Protein AF-0000000080990783 (afdb_homodimer)

Secondary structure (DSSP, 8-state):
-------------------------------EEEEEEEEEE--TTHHHHHHHHHHTTT-EEEEEEEE--TTS-EEEEEEEEEE-TTTS-HHHHHHHHHHHHHHTT-SEEEEE-TTTSPPEEEEEEE-S--HHHHHHHHHHHTT-S-EEEEEEEESS---TTSHHHHHHHHTT--EEE----SS---HHHHHHHTTT-SEEEESS---PPPHHHHHHH-SEEEEEESS-TTSS-SS-HHHHHHHHT-SEEEEEEEE--SSTT-SPEEEEEEEE--TT--HHHHHHHHHHHHHHHHHHHHHHHHTT-EEEETTTEEEE-/--TT---------------------------EEEEEEEEEE--TTHHHHHHHHHHHTT-EEEEEEEE--TTS-EEEEEEEEEE-TTTS-HHHHHHHHHHHHHHTT-SEEEEE-TTTSPPEEEEEEE-S--HHHHHHHHHHHTT-S-EEEEEEEESS---TTSHHHHHHHHTT--EEE----SS---HHHHHHHTTT-SEEEESS---PPPHHHHHHH-S-EEEEESS-TTSS-SS-HHHHHHHHT-SEEEEEEEE--SSTT-SPEEEEEEEE--TT--HHHHHHHHHHHHHHHHHHHHHHHHTT-EEEETTTEEEE-

Organism: Clitoria ternatea (NCBI:txid43366)

Nearest PDB structures (foldseek):
  3nrb-assembly1_A  TM=9.285E-01  e=1.106E-30  Pseudomonas putida KT2440
  3nrb-assembly1_D  TM=9.271E-01  e=1.494E-29  Pseudomonas putida KT2440
  3obi-assembly1_A  TM=8.931E-01  e=3.486E-29  Rhodopseudomonas palustris CGA009
  3kcq-assembly2_B  TM=9.010E-01  e=4.577E-17  Anaplasma phagocytophilum str. HZ
  3kcq-assembly2_D-3  TM=9.038E-01  e=5.831E-17  Anaplasma phagocytophilum str. HZ

Solvent-accessible surface area (backbone atoms only — not comparable to full-atom values): 35258 Å² total; per-residue (Å²): 129,93,73,85,74,92,72,74,87,76,76,78,80,76,78,76,76,73,76,70,72,72,69,74,70,70,72,77,73,75,68,41,59,36,39,38,33,40,32,23,56,53,62,90,58,55,69,58,52,55,52,45,59,40,43,77,46,63,27,45,76,78,44,75,46,77,48,65,61,86,92,67,61,36,31,38,37,37,36,34,29,34,28,41,58,84,72,43,37,70,70,56,47,52,51,54,52,48,52,52,29,60,74,49,61,36,78,41,70,50,74,49,35,72,92,77,46,81,58,47,31,26,32,40,32,26,30,78,62,45,67,39,45,51,49,50,53,52,38,39,74,72,59,70,39,78,57,39,68,64,32,39,38,23,54,42,87,73,58,78,85,34,73,68,46,46,52,28,56,74,68,70,31,49,75,45,70,50,77,55,49,99,86,41,71,54,59,69,60,50,54,64,69,49,58,90,41,59,35,38,36,33,31,45,38,88,67,86,71,51,58,66,56,50,66,69,67,67,52,58,36,42,31,43,40,68,16,42,65,83,29,49,67,76,93,51,18,51,60,50,44,62,65,52,25,51,44,59,47,27,10,23,17,22,38,68,47,73,53,81,87,58,31,22,34,71,33,61,46,73,46,80,53,56,67,84,54,48,71,68,54,44,45,52,54,36,53,55,41,33,36,53,28,37,51,51,40,53,42,38,46,74,67,61,22,60,38,84,33,92,82,30,19,38,38,69,107,136,73,91,71,68,92,72,76,82,81,77,75,82,73,80,74,74,72,74,68,73,71,68,74,70,70,72,78,72,75,68,41,61,35,38,39,32,41,32,24,55,52,62,90,59,54,68,56,52,54,52,45,59,41,42,77,46,64,28,45,76,77,43,74,48,76,48,65,60,84,93,67,61,36,32,39,36,37,37,34,29,35,28,40,56,85,72,42,37,68,71,56,48,52,50,52,53,47,51,51,29,61,74,48,58,36,79,41,70,49,74,46,35,73,92,76,46,81,59,48,31,25,34,38,32,26,28,79,62,46,66,40,46,51,47,50,54,52,36,39,74,73,59,69,40,78,58,38,69,65,31,38,39,23,55,42,87,74,59,78,84,34,72,67,46,44,52,28,58,75,69,70,31,51,75,44,69,49,78,57,50,97,88,42,71,55,59,70,60,48,54,63,70,50,58,90,42,58,35,40,36,31,31,46,38,90,69,85,71,51,59,66,55,52,65,69,66,66,55,58,35,42,32,42,40,67,17,42,65,84,29,50,68,75,93,50,18,51,59,49,43,61,65,52,24,53,43,60,46,27,10,25,16,22,38,69,47,73,53,81,87,58,31,23,35,70,33,63,45,74,46,82,52,57,65,84,56,50,71,67,54,44,45,51,54,37,52,55,41,32,35,54,28,38,51,51,39,53,44,38,47,76,66,61,24,58,39,86,33,93,82,29,19,39,38,67,109

InterPro domains:
  IPR002376 Formyl transferase, N-terminal [PF00551] (121-298)
  IPR002912 ACT domain [PS51671] (35-118)
  IPR004810 Formyltetrahydrofolate deformylase [NF004684] (37-317)
  IPR004810 Formyltetrahydrofolate deformylase [PR01575] (36-62)
  IPR004810 Formyltetrahydrofolate deformylase [PR01575] (121-143)
  IPR004810 Formyltetrahydrofolate deformylase [PR01575] (143-170)
  IPR004810 Formyltetrahydrofolate deformylase [PR01575] (268-290)
  IPR004810 Formyltetrahydrofolate deformylase [PR01575] (290-315)
  IPR004810 Formyltetrahydrofolate deformylase [PTHR42706] (25-317)
  IPR036477 Formyl transferase, N-terminal domain superfamily [SSF53328] (121-312)
  IPR041729 Formyltetrahydrofolate deformylase, C-terminal hydrolase domain [cd08648] (120-317)
  IPR044074 Formyltetrahydrofolate deformylase, ACT domain [cd04875] (35-106)
  IPR045865 ACT-like domain [SSF55021] (38-107)

Foldseek 3Di:
DPDDDDDDDPDDPDPPPPPPVPPPPPPDQDWFKKKKKFKFFADPCLVVLVVCLQVVLVKAWPDKDWDDDPPPRMIIMMTMIIHHCVSQPPVNSVVSQVVSCVVRVIPDMDMDGLVPDQFFEEEEEAEDDCLLVVLVLVCVVVVLGRYHYQAYEYLDDDDCPDPNNVSCVVVVHYYHHDNADPVGRPLVVVLVSGPPGQEYEYRHRQDADAQVSCVSSVHWYKYKDLWDPPPQFHDCSLVVCQVVQDQKTKMWIATDDNDGPQAATQFMDIDGDDPPDDSVVSVVVSSVRRNVGSSVSSSQVSSVQWADDPGRYIHGD/DDDPDPDDDPDDPDPPPPPPVPPPPPPDQDKFKKKKKFKFFADPCLVVLVVCLQVVLPKAWPDKDKDDDPPPRMIIMMTMIIHHCVSQPPVNSVVSQVVSCVVRVTPDMDMDGLVPDQFFEEEEEAEDDCLLVVLVLVCVVVVLARYHYQAYEYLDDDDCPDPNNVSCVVVVHYYHHDNADPVGRPLVVVLVSGPPGQEYEYRHRQDADAPVSCVSSVHWYKYKDLWDPPPQFHDCSLVVCQVVQDQKTKMWIATDDNDGPQAATQFMDIDGDDPVDDSVVSVVVSSVRRNVGSSVSSSQVSSVQWADDPGRYIGGD

Structure (mmCIF, N/CA/C/O backbone):
data_AF-0000000080990783-model_v1
#
loop_
_entity.id
_entity.type
_entity.pdbx_description
1 polymer 'ACT domain-containing protein'
#
loop_
_atom_site.group_PDB
_atom_site.id
_atom_site.type_symbol
_atom_site.label_atom_id
_atom_site.label_alt_id
_atom_site.label_comp_id
_atom_site.label_asym_id
_atom_site.label_entity_id
_atom_site.label_seq_id
_atom_site.pdbx_PDB_ins_code
_atom_site.Cartn_x
_atom_site.Cartn_y
_atom_site.Cartn_z
_atom_site.occupancy
_atom_site.B_iso_or_equiv
_atom_site.auth_seq_id
_atom_site.auth_comp_id
_atom_site.auth_asym_id
_atom_site.auth_atom_id
_atom_site.pdbx_PDB_model_num
ATOM 1 N N . MET A 1 1 ? 58.656 3.414 83.625 1 16.38 1 MET A N 1
ATOM 2 C CA . MET A 1 1 ? 57.75 4.211 84.438 1 16.38 1 MET A CA 1
ATOM 3 C C . MET A 1 1 ? 56.688 4.898 83.562 1 16.38 1 MET A C 1
ATOM 5 O O . MET A 1 1 ? 55.781 5.539 84.062 1 16.38 1 MET A O 1
ATOM 9 N N . ALA A 1 2 ? 56.969 5.227 82.312 1 17.09 2 ALA A N 1
ATOM 10 C CA . ALA A 1 2 ? 56.688 6.566 81.812 1 17.09 2 ALA A CA 1
ATOM 11 C C . ALA A 1 2 ? 55.219 6.68 81.375 1 17.09 2 ALA A C 1
ATOM 13 O O . ALA A 1 2 ? 54.875 6.41 80.25 1 17.09 2 ALA A O 1
ATOM 14 N N . MET A 1 3 ? 54.219 6.469 82.25 1 16.67 3 MET A N 1
ATOM 15 C CA . MET A 1 3 ? 52.844 6.082 82.062 1 16.67 3 MET A CA 1
ATOM 16 C C . MET A 1 3 ? 52.031 7.254 81.5 1 16.67 3 MET A C 1
ATOM 18 O O . MET A 1 3 ? 51.062 7.055 80.75 1 16.67 3 MET A O 1
ATOM 22 N N . ALA A 1 4 ? 52.188 8.578 82.125 1 18.25 4 ALA A N 1
ATOM 23 C CA . ALA A 1 4 ? 51 9.055 82.812 1 18.25 4 ALA A CA 1
ATOM 24 C C . ALA A 1 4 ? 49.969 9.586 81.812 1 18.25 4 ALA A C 1
ATOM 26 O O . ALA A 1 4 ? 48.812 9.156 81.812 1 18.25 4 ALA A O 1
ATOM 27 N N . ARG A 1 5 ? 49.75 11.023 81.75 1 17.14 5 ARG A N 1
ATOM 28 C CA . ARG A 1 5 ? 48.688 11.852 82.312 1 17.14 5 ARG A CA 1
ATOM 29 C C . ARG A 1 5 ? 47.75 12.32 81.188 1 17.14 5 ARG A C 1
ATOM 31 O O . ARG A 1 5 ? 46.625 12.766 81.5 1 17.14 5 ARG A O 1
ATOM 38 N N . ARG A 1 6 ? 48.188 12.719 80 1 20.94 6 ARG A N 1
ATOM 39 C CA . ARG A 1 6 ? 47.75 14.008 79.438 1 20.94 6 ARG A CA 1
ATOM 40 C C . ARG A 1 6 ? 46.312 13.922 78.938 1 20.94 6 ARG A C 1
ATOM 42 O O . ARG A 1 6 ? 46.094 13.508 77.812 1 20.94 6 ARG A O 1
ATOM 49 N N . VAL A 1 7 ? 45.281 13.492 79.688 1 19.86 7 VAL A N 1
ATOM 50 C CA . VAL A 1 7 ? 43.969 13.094 79.25 1 19.86 7 VAL A CA 1
ATOM 51 C C . VAL A 1 7 ? 43.188 14.312 78.75 1 19.86 7 VAL A C 1
ATOM 53 O O . VAL A 1 7 ? 42.5 14.227 77.688 1 19.86 7 VAL A O 1
ATOM 56 N N . SER A 1 8 ? 43.156 15.531 79.5 1 20.39 8 SER A N 1
ATOM 57 C CA . SER A 1 8 ? 41.812 15.961 79.875 1 20.39 8 SER A CA 1
ATOM 58 C C . SER A 1 8 ? 41.156 16.703 78.688 1 20.39 8 SER A C 1
ATOM 60 O O . SER A 1 8 ? 39.969 16.484 78.438 1 20.39 8 SER A O 1
ATOM 62 N N . GLN A 1 9 ? 41.656 18 78.312 1 22.16 9 GLN A N 1
ATOM 63 C CA . GLN A 1 9 ? 40.719 19.125 78.312 1 22.16 9 GLN A CA 1
ATOM 64 C C . GLN A 1 9 ? 39.844 19.109 77.125 1 22.16 9 GLN A C 1
ATOM 66 O O . GLN A 1 9 ? 40.344 19.141 76 1 22.16 9 GLN A O 1
ATOM 71 N N . VAL A 1 10 ? 38.656 18.438 77.125 1 24.81 10 VAL A N 1
ATOM 72 C CA . VAL A 1 10 ? 37.5 18.281 76.25 1 24.81 10 VAL A CA 1
ATOM 73 C C . VAL A 1 10 ? 36.906 19.656 75.938 1 24.81 10 VAL A C 1
ATOM 75 O O . VAL A 1 10 ? 36.312 20.297 76.812 1 24.81 10 VAL A O 1
ATOM 78 N N . MET A 1 11 ? 37.812 20.594 75.375 1 23.42 11 MET A N 1
ATOM 79 C CA . MET A 1 11 ? 37.312 21.953 75.125 1 23.42 11 MET A CA 1
ATOM 80 C C . MET A 1 11 ? 35.938 21.922 74.438 1 23.42 11 MET A C 1
ATOM 82 O O . MET A 1 11 ? 35.625 20.984 73.75 1 23.42 11 MET A O 1
ATOM 86 N N . GLY A 1 12 ? 34.969 22.812 74.938 1 23.19 12 GLY A N 1
ATOM 87 C CA . GLY A 1 12 ? 33.625 23.312 74.875 1 23.19 12 GLY A CA 1
ATOM 88 C C . GLY A 1 12 ? 33.281 23.875 73.5 1 23.19 12 GLY A C 1
ATOM 89 O O . GLY A 1 12 ? 33.344 25.078 73.25 1 23.19 12 GLY A O 1
ATOM 90 N N . LEU A 1 13 ? 33.812 23.375 72.375 1 24.69 13 LEU A N 1
ATOM 91 C CA . LEU A 1 13 ? 33.5 24.172 71.188 1 24.69 13 LEU A CA 1
ATOM 92 C C . LEU A 1 13 ? 32 24.359 71.062 1 24.69 13 LEU A C 1
ATOM 94 O O . LEU A 1 13 ? 31.25 23.391 71 1 24.69 13 LEU A O 1
ATOM 98 N N . ALA A 1 14 ? 31.531 25.578 71.438 1 23.2 14 ALA A N 1
ATOM 99 C CA . ALA A 1 14 ? 30.219 26.234 71.312 1 23.2 14 ALA A CA 1
ATOM 100 C C . ALA A 1 14 ? 29.641 26.094 69.875 1 23.2 14 ALA A C 1
ATOM 102 O O . ALA A 1 14 ? 30.375 26.219 68.938 1 23.2 14 ALA A O 1
ATOM 103 N N . ASN A 1 15 ? 28.469 25.469 69.812 1 23.66 15 ASN A N 1
ATOM 104 C CA . ASN A 1 15 ? 27.5 25.125 68.812 1 23.66 15 ASN A CA 1
ATOM 105 C C . ASN A 1 15 ? 27.031 26.359 68 1 23.66 15 ASN A C 1
ATOM 107 O O . ASN A 1 15 ? 26.156 27.094 68.5 1 23.66 15 ASN A O 1
ATOM 111 N N . ARG A 1 16 ? 27.922 27.375 67.75 1 29.14 16 ARG A N 1
ATOM 112 C CA . ARG A 1 16 ? 27.266 28.453 67 1 29.14 16 ARG A CA 1
ATOM 113 C C . ARG A 1 16 ? 26.422 27.906 65.875 1 29.14 16 ARG A C 1
ATOM 115 O O . ARG A 1 16 ? 26.922 27.203 65 1 29.14 16 ARG A O 1
ATOM 122 N N . ASN A 1 17 ? 25.172 27.797 66.125 1 25.08 17 ASN A N 1
ATOM 123 C CA . ASN A 1 17 ? 24.062 27.516 65.188 1 25.08 17 ASN A CA 1
ATOM 124 C C . ASN A 1 17 ? 24.062 28.484 64 1 25.08 17 ASN A C 1
ATOM 126 O O . ASN A 1 17 ? 23.766 29.672 64.188 1 25.08 17 ASN A O 1
ATOM 130 N N . ARG A 1 18 ? 25.188 28.656 63.281 1 30.59 18 ARG A N 1
ATOM 131 C CA . ARG A 1 18 ? 25.031 29.453 62.094 1 30.59 18 ARG A CA 1
ATOM 132 C C . ARG A 1 18 ? 23.734 29.109 61.375 1 30.59 18 ARG A C 1
ATOM 134 O O . ARG A 1 18 ? 23.484 27.969 61 1 30.59 18 ARG A O 1
ATOM 141 N N . ASN A 1 19 ? 22.703 29.828 61.719 1 26.38 19 ASN A N 1
ATOM 142 C CA . ASN A 1 19 ? 21.469 29.875 60.938 1 26.38 19 ASN A CA 1
ATOM 143 C C . ASN A 1 19 ? 21.781 30.109 59.469 1 26.38 19 ASN A C 1
ATOM 145 O O . ASN A 1 19 ? 22.141 31.203 59.062 1 26.38 19 ASN A O 1
ATOM 149 N N . ILE A 1 20 ? 22.516 29.266 58.812 1 32.91 20 ILE A N 1
ATOM 150 C CA . ILE A 1 20 ? 22.578 29.375 57.344 1 32.91 20 ILE A CA 1
ATOM 151 C C . ILE A 1 20 ? 21.172 29.531 56.781 1 32.91 20 ILE A C 1
ATOM 153 O O . ILE A 1 20 ? 20.328 28.656 56.969 1 32.91 20 ILE A O 1
ATOM 157 N N . SER A 1 21 ? 20.641 30.656 56.781 1 29.42 21 SER A N 1
ATOM 158 C CA . SER A 1 21 ? 19.438 30.875 55.969 1 29.42 21 SER A CA 1
ATOM 159 C C . SER A 1 21 ? 19.5 30.125 54.656 1 29.42 21 SER A C 1
ATOM 161 O O . SER A 1 21 ? 20.453 30.297 53.875 1 29.42 21 SER A O 1
ATOM 163 N N . PHE A 1 22 ? 19.125 28.906 54.594 1 32.97 22 PHE A N 1
ATOM 164 C CA . PHE A 1 22 ? 18.828 28.234 53.344 1 32.97 22 PHE A CA 1
ATOM 165 C C . PHE A 1 22 ? 18.094 29.188 52.406 1 32.97 22 PHE A C 1
ATOM 167 O O . PHE A 1 22 ? 16.953 29.562 52.656 1 32.97 22 PHE A O 1
ATOM 174 N N . LYS A 1 23 ? 18.891 30.125 52 1 38.62 23 LYS A N 1
ATOM 175 C CA . LYS A 1 23 ? 18.266 30.797 50.875 1 38.62 23 LYS A CA 1
ATOM 176 C C . LYS A 1 23 ? 17.375 29.844 50.062 1 38.62 23 LYS A C 1
ATOM 178 O O . LYS A 1 23 ? 17.781 28.75 49.719 1 38.62 23 LYS A O 1
ATOM 183 N N . SER A 1 24 ? 16.109 30.016 50.219 1 37.47 24 SER A N 1
ATOM 184 C CA . SER A 1 24 ? 15.078 29.359 49.406 1 37.47 24 SER A CA 1
ATOM 185 C C . SER A 1 24 ? 15.492 29.266 47.938 1 37.47 24 SER A C 1
ATOM 187 O O . SER A 1 24 ? 15.711 30.297 47.281 1 37.47 24 SER A O 1
ATOM 189 N N . LEU A 1 25 ? 16.391 28.391 47.562 1 41.19 25 LEU A N 1
ATOM 190 C CA . LEU A 1 25 ? 16.516 28.078 46.125 1 41.19 25 LEU A CA 1
ATOM 191 C C . LEU A 1 25 ? 15.18 28.203 45.438 1 41.19 25 LEU A C 1
ATOM 193 O O . LEU A 1 25 ? 14.195 27.562 45.812 1 41.19 25 LEU A O 1
ATOM 197 N N . ASP A 1 26 ? 14.781 29.375 44.875 1 42.38 26 ASP A N 1
ATOM 198 C CA . ASP A 1 26 ? 13.625 29.469 44 1 42.38 26 ASP A CA 1
ATOM 199 C C . ASP A 1 26 ? 13.422 28.172 43.219 1 42.38 26 ASP A C 1
ATOM 201 O O . ASP A 1 26 ? 14.391 27.547 42.781 1 42.38 26 ASP A O 1
ATOM 205 N N . PRO A 1 27 ? 12.43 27.375 43.438 1 50.69 27 PRO A N 1
ATOM 206 C CA . PRO A 1 27 ? 12.188 26.172 42.625 1 50.69 27 PRO A CA 1
ATOM 207 C C . PRO A 1 27 ? 12.508 26.391 41.125 1 50.69 27 PRO A C 1
ATOM 209 O O . PRO A 1 27 ? 12.383 27.516 40.625 1 50.69 27 PRO A O 1
ATOM 212 N N . PRO A 1 28 ? 13.5 25.719 40.625 1 54.03 28 PRO A N 1
ATOM 213 C CA . PRO A 1 28 ? 13.805 25.844 39.188 1 54.03 28 PRO A CA 1
ATOM 214 C C . PRO A 1 28 ? 12.555 26.047 38.344 1 54.03 28 PRO A C 1
ATOM 216 O O . PRO A 1 28 ? 11.516 25.422 38.594 1 54.03 28 PRO A O 1
ATOM 219 N N . SER A 1 29 ? 12.289 27.188 37.812 1 61.28 29 SER A N 1
ATOM 220 C CA . SER A 1 29 ? 11.164 27.469 36.938 1 61.28 29 SER A CA 1
ATOM 221 C C . SER A 1 29 ? 10.945 26.344 35.938 1 61.28 29 SER A C 1
ATOM 223 O O . SER A 1 29 ? 11.891 25.875 35.312 1 61.28 29 SER A O 1
ATOM 225 N N . PRO A 1 30 ? 9.773 25.719 36 1 79.81 30 PRO A N 1
ATOM 226 C CA . PRO A 1 30 ? 9.531 24.578 35.094 1 79.81 30 PRO A CA 1
ATOM 227 C C . PRO A 1 30 ? 9.758 24.906 33.625 1 79.81 30 PRO A C 1
ATOM 229 O O . PRO A 1 30 ? 9.352 25.969 33.156 1 79.81 30 PRO A O 1
ATOM 232 N N . LEU A 1 31 ? 10.641 24.266 32.938 1 91.38 31 LEU A N 1
ATOM 233 C CA . LEU A 1 31 ? 10.953 24.406 31.5 1 91.38 31 LEU A CA 1
ATOM 234 C C . LEU A 1 31 ? 9.719 24.172 30.641 1 91.38 31 LEU A C 1
ATOM 236 O O . LEU A 1 31 ? 8.859 23.359 31 1 91.38 31 LEU A O 1
ATOM 240 N N . THR A 1 32 ? 9.578 25.062 29.641 1 96.44 32 THR A N 1
ATOM 241 C CA . THR A 1 32 ? 8.469 24.984 28.703 1 96.44 32 THR A CA 1
ATOM 242 C C . THR A 1 32 ? 8.938 24.469 27.344 1 96.44 32 THR A C 1
ATOM 244 O O . THR A 1 32 ? 10.078 24.703 26.938 1 96.44 32 THR A O 1
ATOM 247 N N . HIS A 1 33 ? 8.062 23.797 26.766 1 97.06 33 HIS A N 1
ATOM 248 C CA . HIS A 1 33 ? 8.383 23.188 25.484 1 97.06 33 HIS A CA 1
ATOM 249 C C . HIS A 1 33 ? 8.031 24.125 24.328 1 97.06 33 HIS A C 1
ATOM 251 O O . HIS A 1 33 ? 6.98 24.766 24.344 1 97.06 33 HIS A O 1
ATOM 257 N N . GLY A 1 34 ? 8.992 24.188 23.328 1 97.94 34 GLY A N 1
ATOM 258 C CA . GLY A 1 34 ? 8.766 24.953 22.125 1 97.94 34 GLY A CA 1
ATOM 259 C C . GLY A 1 34 ? 9.109 24.203 20.859 1 97.94 34 GLY A C 1
ATOM 260 O O . GLY A 1 34 ? 9.867 23.234 20.891 1 97.94 34 GLY A O 1
ATOM 261 N N . ILE A 1 35 ? 8.438 24.641 19.719 1 98.25 35 ILE A N 1
ATOM 262 C CA . ILE A 1 35 ? 8.68 24.062 18.406 1 98.25 35 ILE A CA 1
ATOM 263 C C . ILE A 1 35 ? 8.914 25.172 17.391 1 98.25 35 ILE A C 1
ATOM 265 O O . ILE A 1 35 ? 8.18 26.172 17.375 1 98.25 35 ILE A O 1
ATOM 269 N N . HIS A 1 36 ? 9.922 25.016 16.625 1 98.56 36 HIS A N 1
ATOM 270 C CA . HIS A 1 36 ? 10.164 25.969 15.539 1 98.56 36 HIS A CA 1
ATOM 271 C C . HIS A 1 36 ? 10.359 25.25 14.211 1 98.56 36 HIS A C 1
ATOM 273 O O . HIS A 1 36 ? 11.117 24.281 14.125 1 98.56 36 HIS A O 1
ATOM 279 N N . VAL A 1 37 ? 9.648 25.734 13.203 1 98.25 37 VAL A N 1
ATOM 280 C CA . VAL A 1 37 ? 9.781 25.203 11.844 1 98.25 37 VAL A CA 1
ATOM 281 C C . VAL A 1 37 ? 10.25 26.312 10.906 1 98.25 37 VAL A C 1
ATOM 283 O O . VAL A 1 37 ? 9.797 27.469 11.016 1 98.25 37 VAL A O 1
ATOM 286 N N . PHE A 1 38 ? 11.141 25.938 10.062 1 98.06 38 PHE A N 1
ATOM 287 C CA . PHE A 1 38 ? 11.82 26.938 9.242 1 98.06 38 PHE A CA 1
ATOM 288 C C . PHE A 1 38 ? 11.969 26.453 7.805 1 98.06 38 PHE A C 1
ATOM 290 O O . PHE A 1 38 ? 12.367 25.312 7.574 1 98.06 38 PHE A O 1
ATOM 297 N N . HIS A 1 39 ? 11.547 27.203 6.812 1 97.5 39 HIS A N 1
ATOM 298 C CA . HIS A 1 39 ? 11.672 26.969 5.383 1 97.5 39 HIS A CA 1
ATOM 299 C C . HIS A 1 39 ? 12.234 28.188 4.668 1 97.5 39 HIS A C 1
ATOM 301 O O . HIS A 1 39 ? 11.617 29.25 4.676 1 97.5 39 HIS A O 1
ATOM 307 N N . CYS A 1 40 ? 13.422 28.062 4.09 1 97.75 40 CYS A N 1
ATOM 308 C CA . CYS A 1 40 ? 14.086 29.203 3.461 1 97.75 40 CYS A CA 1
ATOM 309 C C . CYS A 1 40 ? 15.023 28.734 2.352 1 97.75 40 CYS A C 1
ATOM 311 O O . CYS A 1 40 ? 15.211 27.531 2.15 1 97.75 40 CYS A O 1
ATOM 313 N N . PRO A 1 41 ? 15.445 29.703 1.546 1 97.56 41 PRO A N 1
ATOM 314 C CA . PRO A 1 41 ? 16.531 29.328 0.629 1 97.56 41 PRO A CA 1
ATOM 315 C C . PRO A 1 41 ? 17.75 28.75 1.354 1 97.56 41 PRO A C 1
ATOM 317 O O . PRO A 1 41 ? 18.094 29.219 2.445 1 97.56 41 PRO A O 1
ATOM 320 N N . ASP A 1 42 ? 18.359 27.781 0.742 1 96.81 42 ASP A N 1
ATOM 321 C CA . ASP A 1 42 ? 19.516 27.156 1.358 1 96.81 42 ASP A CA 1
ATOM 322 C C . ASP A 1 42 ? 20.688 28.141 1.457 1 96.81 42 ASP A C 1
ATOM 324 O O . ASP A 1 42 ? 20.891 28.953 0.551 1 96.81 42 ASP A O 1
ATOM 328 N N . ALA A 1 43 ? 21.359 28.125 2.533 1 96.69 43 ALA A N 1
ATOM 329 C CA . ALA A 1 43 ? 22.5 29 2.789 1 96.69 43 ALA A CA 1
ATOM 330 C C . ALA A 1 43 ? 23.406 28.422 3.881 1 96.69 43 ALA A C 1
ATOM 332 O O . ALA A 1 43 ? 22.969 27.609 4.691 1 96.69 43 ALA A O 1
ATOM 333 N N . VAL A 1 44 ? 24.578 28.844 3.855 1 96.06 44 VAL A N 1
ATOM 334 C CA . VAL A 1 44 ? 25.547 28.391 4.867 1 96.06 44 VAL A CA 1
ATOM 335 C C . VAL A 1 44 ? 25.203 29.047 6.207 1 96.06 44 VAL A C 1
ATOM 337 O O . VAL A 1 44 ? 24.906 30.234 6.27 1 96.06 44 VAL A O 1
ATOM 340 N N . GLY A 1 45 ? 25.156 28.156 7.25 1 97.31 45 GLY A N 1
ATOM 341 C CA . GLY A 1 45 ? 25.109 28.688 8.602 1 97.31 45 GLY A CA 1
ATOM 342 C C . GLY A 1 45 ? 23.703 28.703 9.188 1 97.31 45 GLY A C 1
ATOM 343 O O . GLY A 1 45 ? 23.5 29.109 10.336 1 97.31 45 GLY A O 1
ATOM 344 N N . ILE A 1 46 ? 22.703 28.281 8.5 1 97.81 46 ILE A N 1
ATOM 345 C CA . ILE A 1 46 ? 21.312 28.344 8.961 1 97.81 46 ILE A CA 1
ATOM 346 C C . ILE A 1 46 ? 21.172 27.578 10.273 1 97.81 46 ILE A C 1
ATOM 348 O O . ILE A 1 46 ? 20.672 28.109 11.266 1 97.81 46 ILE A O 1
ATOM 352 N N . VAL A 1 47 ? 21.688 26.328 10.273 1 97.94 47 VAL A N 1
ATOM 353 C CA . VAL A 1 47 ? 21.562 25.484 11.453 1 97.94 47 VAL A CA 1
ATOM 354 C C . VAL A 1 47 ? 22.281 26.109 12.633 1 97.94 47 VAL A C 1
ATOM 356 O O . VAL A 1 47 ? 21.766 26.125 13.75 1 97.94 47 VAL A O 1
ATOM 359 N N . ALA A 1 48 ? 23.422 26.641 12.383 1 97.88 48 ALA A N 1
ATOM 360 C CA . ALA A 1 48 ? 24.219 27.281 13.43 1 97.88 48 ALA A CA 1
ATOM 361 C C . ALA A 1 48 ? 23.484 28.484 14.031 1 97.88 48 ALA A C 1
ATOM 363 O O . ALA A 1 48 ? 23.438 28.641 15.25 1 97.88 48 ALA A O 1
ATOM 364 N N . LYS A 1 49 ? 22.953 29.312 13.172 1 98.31 49 LYS A N 1
ATOM 365 C CA . LYS A 1 49 ? 22.281 30.516 13.641 1 98.31 49 LYS A CA 1
ATOM 366 C C . LYS A 1 49 ? 21 30.172 14.398 1 98.31 49 LYS A C 1
ATOM 368 O O . LYS A 1 49 ? 20.672 30.812 15.398 1 98.31 49 LYS A O 1
ATOM 373 N N . LEU A 1 50 ? 20.266 29.203 13.922 1 98.12 50 LEU A N 1
ATOM 374 C CA . LEU A 1 50 ? 19.062 28.75 14.609 1 98.12 50 LEU A CA 1
ATOM 375 C C . LEU A 1 50 ? 19.406 28.219 16 1 98.12 50 LEU A C 1
ATOM 377 O O . LEU A 1 50 ? 18.766 28.578 16.984 1 98.12 50 LEU A O 1
ATOM 381 N N . SER A 1 51 ? 20.438 27.344 16.016 1 98.12 51 SER A N 1
ATOM 382 C CA . SER A 1 51 ? 20.859 26.75 17.281 1 98.12 51 SER A CA 1
ATOM 383 C C . SER A 1 51 ? 21.375 27.812 18.25 1 98.12 51 SER A C 1
ATOM 385 O O . SER A 1 51 ? 21.094 27.75 19.453 1 98.12 51 SER A O 1
ATOM 387 N N . ASP A 1 52 ? 22.078 28.719 17.734 1 98.06 52 ASP A N 1
ATOM 388 C CA . ASP A 1 52 ? 22.609 29.797 18.562 1 98.06 52 ASP A CA 1
ATOM 389 C C . ASP A 1 52 ? 21.469 30.656 19.109 1 98.06 52 ASP A C 1
ATOM 391 O O . ASP A 1 52 ? 21.547 31.125 20.266 1 98.06 52 ASP A O 1
ATOM 395 N N . CYS A 1 53 ? 20.531 30.953 18.312 1 98.06 53 CYS A N 1
ATOM 396 C CA . CYS A 1 53 ? 19.375 31.75 18.734 1 98.06 53 CYS A CA 1
ATOM 397 C C . CYS A 1 53 ? 18.703 31.125 19.953 1 98.06 53 CYS A C 1
ATOM 399 O O . CYS A 1 53 ? 18.438 31.812 20.938 1 98.06 53 CYS A O 1
ATOM 401 N N . ILE A 1 54 ? 18.531 29.797 19.953 1 98.19 54 ILE A N 1
ATOM 402 C CA . ILE A 1 54 ? 17.859 29.078 21.031 1 98.19 54 ILE A CA 1
ATOM 403 C C . ILE A 1 54 ? 18.766 29.031 22.25 1 98.19 54 ILE A C 1
ATOM 405 O O . ILE A 1 54 ? 18.344 29.344 23.375 1 98.19 54 ILE A O 1
ATOM 409 N N . ALA A 1 55 ? 20.062 28.766 22.062 1 98 55 ALA A N 1
ATOM 410 C CA . ALA A 1 55 ? 21.031 28.594 23.141 1 98 55 ALA A CA 1
ATOM 411 C C . ALA A 1 55 ? 21.297 29.922 23.859 1 98 55 ALA A C 1
ATOM 413 O O . ALA A 1 55 ? 21.438 29.953 25.078 1 98 55 ALA A O 1
ATOM 414 N N . SER A 1 56 ? 21.406 30.938 23.125 1 97.75 56 SER A N 1
ATOM 415 C CA . SER A 1 56 ? 21.734 32.25 23.672 1 97.75 56 SER A CA 1
ATOM 416 C C . SER A 1 56 ? 20.656 32.719 24.641 1 97.75 56 SER A C 1
ATOM 418 O O . SER A 1 56 ? 20.906 33.594 25.469 1 97.75 56 SER A O 1
ATOM 420 N N . ARG A 1 57 ? 19.516 32.125 24.516 1 97.25 57 ARG A N 1
ATOM 421 C CA . ARG A 1 57 ? 18.406 32.5 25.406 1 97.25 57 ARG A CA 1
ATOM 422 C C . ARG A 1 57 ? 18.203 31.453 26.484 1 97.25 57 ARG A C 1
ATOM 424 O O . ARG A 1 57 ? 17.172 31.453 27.156 1 97.25 57 ARG A O 1
ATOM 431 N N . GLY A 1 58 ? 19.125 30.562 26.5 1 96.19 58 GLY A N 1
ATOM 432 C CA . GLY A 1 58 ? 19.094 29.547 27.531 1 96.19 58 GLY A CA 1
ATOM 433 C C . GLY A 1 58 ? 18.266 28.328 27.141 1 96.19 58 GLY A C 1
ATOM 434 O O . GLY A 1 58 ? 18 27.469 27.984 1 96.19 58 GLY A O 1
ATOM 435 N N . GLY A 1 59 ? 17.812 28.312 25.875 1 97.44 59 GLY A N 1
ATOM 436 C CA . GLY A 1 59 ? 17.062 27.156 25.422 1 97.44 59 GLY A CA 1
ATOM 437 C C . GLY A 1 59 ? 17.938 25.938 25.141 1 97.44 59 GLY A C 1
ATOM 438 O O . GLY A 1 59 ? 19.125 26.078 24.891 1 97.44 59 GLY A O 1
ATOM 439 N N . ASN A 1 60 ? 17.266 24.703 25.25 1 97.81 60 ASN A N 1
ATOM 440 C CA . ASN A 1 60 ? 17.906 23.422 24.922 1 97.81 60 ASN A CA 1
ATOM 441 C C . ASN A 1 60 ? 17.156 22.672 23.844 1 97.81 60 ASN A C 1
ATOM 443 O O . ASN A 1 60 ? 15.977 22.328 24.016 1 97.81 60 ASN A O 1
ATOM 447 N N . ILE A 1 61 ? 17.812 22.438 22.734 1 97.94 61 ILE A N 1
ATOM 448 C CA . ILE A 1 61 ? 17.188 21.703 21.641 1 97.94 61 ILE A CA 1
ATOM 449 C C . ILE A 1 61 ? 17.094 20.219 22 1 97.94 61 ILE A C 1
ATOM 451 O O . ILE A 1 61 ? 18.109 19.594 22.359 1 97.94 61 ILE A O 1
ATOM 455 N N . LEU A 1 62 ? 15.984 19.656 21.984 1 97.81 62 LEU A N 1
ATOM 456 C CA . LEU A 1 62 ? 15.75 18.25 22.281 1 97.81 62 LEU A CA 1
ATOM 457 C C . LEU A 1 62 ? 15.859 17.406 21.016 1 97.81 62 LEU A C 1
ATOM 459 O O . LEU A 1 62 ? 16.328 16.266 21.062 1 97.81 62 LEU A O 1
ATOM 463 N N . ALA A 1 63 ? 15.344 17.953 19.953 1 97.19 63 ALA A N 1
ATOM 464 C CA . ALA A 1 63 ? 15.383 17.281 18.656 1 97.19 63 ALA A CA 1
ATOM 465 C C . ALA A 1 63 ? 15.422 18.312 17.516 1 97.19 63 ALA A C 1
ATOM 467 O O . ALA A 1 63 ? 14.797 19.359 17.609 1 97.19 63 ALA A O 1
ATOM 468 N N . ALA A 1 64 ? 16.188 17.969 16.547 1 97.38 64 ALA A N 1
ATOM 469 C CA . ALA A 1 64 ? 16.281 18.812 15.367 1 97.38 64 ALA A CA 1
ATOM 470 C C . ALA A 1 64 ? 16.328 17.984 14.094 1 97.38 64 ALA A C 1
ATOM 472 O O . ALA A 1 64 ? 17.125 17.062 13.977 1 97.38 64 ALA A O 1
ATOM 473 N N . ASP A 1 65 ? 15.422 18.297 13.203 1 97.56 65 ASP A N 1
ATOM 474 C CA . ASP A 1 65 ? 15.391 17.672 11.883 1 97.56 65 ASP A CA 1
ATOM 475 C C . ASP A 1 65 ? 15.727 18.688 10.789 1 97.56 65 ASP A C 1
ATOM 477 O O . ASP A 1 65 ? 15.188 19.797 10.781 1 97.56 65 ASP A O 1
ATOM 481 N N . VAL A 1 66 ? 16.625 18.297 9.992 1 97.56 66 VAL A N 1
ATOM 482 C CA . VAL A 1 66 ? 17.016 19.141 8.867 1 97.56 66 VAL A CA 1
ATOM 483 C C . VAL A 1 66 ? 16.859 18.375 7.559 1 97.56 66 VAL A C 1
ATOM 485 O O . VAL A 1 66 ? 17.203 17.188 7.48 1 97.56 66 VAL A O 1
ATOM 488 N N . PHE A 1 67 ? 16.328 19.109 6.531 1 97.38 67 PHE A N 1
ATOM 489 C CA . PHE A 1 67 ? 16.172 18.516 5.211 1 97.38 67 PHE A CA 1
ATOM 490 C C . PHE A 1 67 ? 16.531 19.516 4.117 1 97.38 67 PHE A C 1
ATOM 492 O O . PHE A 1 67 ? 15.922 20.594 4.035 1 97.38 67 PHE A O 1
ATOM 499 N N . VAL A 1 68 ? 17.469 19.094 3.385 1 95.5 68 VAL A N 1
ATOM 500 C CA . VAL A 1 68 ? 17.859 19.859 2.209 1 95.5 68 VAL A CA 1
ATOM 501 C C . VAL A 1 68 ? 17.766 18.969 0.964 1 95.5 68 VAL A C 1
ATOM 503 O O . VAL A 1 68 ? 18.688 18.219 0.664 1 95.5 68 VAL A O 1
ATOM 506 N N . PRO A 1 69 ? 16.703 19.156 0.196 1 91.12 69 PRO A N 1
ATOM 507 C CA . PRO A 1 69 ? 16.547 18.312 -0.991 1 91.12 69 PRO A CA 1
ATOM 508 C C . PRO A 1 69 ? 17.672 18.531 -2.014 1 91.12 69 PRO A C 1
ATOM 510 O O . PRO A 1 69 ? 18.125 19.656 -2.201 1 91.12 69 PRO A O 1
ATOM 513 N N . GLU A 1 70 ? 17.938 17.469 -2.705 1 87.19 70 GLU A N 1
ATOM 514 C CA . GLU A 1 70 ? 19.016 17.516 -3.697 1 87.19 70 GLU A CA 1
ATOM 515 C C . GLU A 1 70 ? 18.641 18.422 -4.871 1 87.19 70 GLU A C 1
ATOM 517 O O . GLU A 1 70 ? 17.531 18.312 -5.406 1 87.19 70 GLU A O 1
ATOM 522 N N . ASN A 1 71 ? 19.391 19.344 -5.133 1 83.75 71 ASN A N 1
ATOM 523 C CA . ASN A 1 71 ? 19.328 20.203 -6.316 1 83.75 71 ASN A CA 1
ATOM 524 C C . ASN A 1 71 ? 18.141 21.172 -6.238 1 83.75 71 ASN A C 1
ATOM 526 O O . ASN A 1 71 ? 17.594 21.562 -7.266 1 83.75 71 ASN A O 1
ATOM 530 N N . LYS A 1 72 ? 17.438 21.594 -5.199 1 85.44 72 LYS A N 1
ATOM 531 C CA . LYS A 1 72 ? 16.297 22.5 -5.117 1 85.44 72 LYS A CA 1
ATOM 532 C C . LYS A 1 72 ? 16.656 23.781 -4.383 1 85.44 72 LYS A C 1
ATOM 534 O O . LYS A 1 72 ? 15.906 24.766 -4.418 1 85.44 72 LYS A O 1
ATOM 539 N N . GLN A 1 73 ? 17.828 23.984 -3.695 1 92.25 73 GLN A N 1
ATOM 540 C CA . GLN A 1 73 ? 18.359 25.156 -3.02 1 92.25 73 GLN A CA 1
ATOM 541 C C . GLN A 1 73 ? 17.406 25.641 -1.935 1 92.25 73 GLN A C 1
ATOM 543 O O . GLN A 1 73 ? 17.156 26.844 -1.81 1 92.25 73 GLN A O 1
ATOM 548 N N . VAL A 1 74 ? 16.688 24.844 -1.34 1 95.12 74 VAL A N 1
ATOM 549 C CA . VAL A 1 74 ? 15.812 25.188 -0.226 1 95.12 74 VAL A CA 1
ATOM 550 C C . VAL A 1 74 ? 16.234 24.406 1.021 1 95.12 74 VAL A C 1
ATOM 552 O O . VAL A 1 74 ? 16.922 23.391 0.921 1 95.12 74 VAL A O 1
ATOM 555 N N . PHE A 1 75 ? 15.883 24.938 2.094 1 96.88 75 PHE A N 1
ATOM 556 C CA . PHE A 1 75 ? 16.234 24.406 3.406 1 96.88 75 PHE A CA 1
ATOM 557 C C . PHE A 1 75 ? 14.992 24.266 4.281 1 96.88 75 PHE A C 1
ATOM 559 O O . PHE A 1 75 ? 14.188 25.188 4.375 1 96.88 75 PHE A O 1
ATOM 566 N N . TYR A 1 76 ? 14.789 23.031 4.859 1 97.62 76 TYR A N 1
ATOM 567 C CA . TYR A 1 76 ? 13.734 22.797 5.832 1 97.62 76 TYR A CA 1
ATOM 568 C C . TYR A 1 76 ? 14.312 22.375 7.18 1 97.62 76 TYR A C 1
ATOM 570 O O . TYR A 1 76 ? 15.281 21.609 7.234 1 97.62 76 TYR A O 1
ATOM 578 N N . SER A 1 77 ? 13.672 22.797 8.25 1 98 77 SER A N 1
ATOM 579 C CA . SER A 1 77 ? 14.07 22.281 9.555 1 98 77 SER A CA 1
ATOM 580 C C . SER A 1 77 ? 12.922 22.359 10.555 1 98 77 SER A C 1
ATOM 582 O O . SER A 1 77 ? 11.984 23.141 10.375 1 98 77 SER A O 1
ATOM 584 N N . ARG A 1 78 ? 12.961 21.516 11.469 1 98.25 78 ARG A N 1
ATOM 585 C CA . ARG A 1 78 ? 12.086 21.5 12.633 1 98.25 78 ARG A CA 1
ATOM 586 C C . ARG A 1 78 ? 12.891 21.266 13.914 1 98.25 78 ARG A C 1
ATOM 588 O O . ARG A 1 78 ? 13.688 20.328 13.984 1 98.25 78 ARG A O 1
ATOM 595 N N . SER A 1 79 ? 12.703 22.094 14.898 1 98.25 79 SER A N 1
ATOM 596 C CA . SER A 1 79 ? 13.406 21.969 16.172 1 98.25 79 SER A CA 1
ATOM 597 C C . SER A 1 79 ? 12.438 21.906 17.344 1 98.25 79 SER A C 1
ATOM 599 O O . SER A 1 79 ? 11.508 22.703 17.422 1 98.25 79 SER A O 1
ATOM 601 N N . ASP A 1 80 ? 12.664 20.938 18.141 1 98 80 ASP A N 1
ATOM 602 C CA . ASP A 1 80 ? 12.023 20.828 19.453 1 98 80 ASP A CA 1
ATOM 603 C C . ASP A 1 80 ? 12.969 21.266 20.562 1 98 80 ASP A C 1
ATOM 605 O O . ASP A 1 80 ? 14.086 20.75 20.672 1 98 80 ASP A O 1
ATOM 609 N N . PHE A 1 81 ? 12.484 22.203 21.406 1 98.19 81 PHE A N 1
ATOM 610 C CA . PHE A 1 81 ? 13.383 22.703 22.438 1 98.19 81 PHE A CA 1
ATOM 611 C C . PHE A 1 81 ? 12.625 22.984 23.734 1 98.19 81 PHE A C 1
ATOM 613 O O . PHE A 1 81 ? 11.391 23.031 23.734 1 98.19 81 PHE A O 1
ATOM 620 N N . VAL A 1 82 ? 13.383 23.094 24.812 1 98.25 82 VAL A N 1
ATOM 621 C CA . VAL A 1 82 ? 12.844 23.531 26.094 1 98.25 82 VAL A CA 1
ATOM 622 C C . VAL A 1 82 ? 13.516 24.844 26.516 1 98.25 82 VAL A C 1
ATOM 624 O O . VAL A 1 82 ? 14.656 25.109 26.125 1 98.25 82 VAL A O 1
ATOM 627 N N . PHE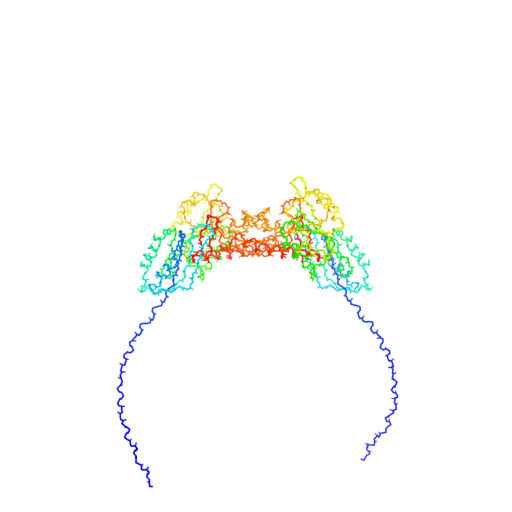 A 1 83 ? 12.773 25.609 27.281 1 97.69 83 PHE A N 1
ATOM 628 C CA . PHE A 1 83 ? 13.289 26.906 27.656 1 97.69 83 PHE A CA 1
ATOM 629 C C . PHE A 1 83 ? 12.602 27.422 28.922 1 97.69 83 PHE A C 1
ATOM 631 O O . PHE A 1 83 ? 11.586 26.859 29.344 1 97.69 83 PHE A O 1
ATOM 638 N N . ASP A 1 84 ? 13.227 28.453 29.516 1 97.06 84 ASP A N 1
ATOM 639 C CA . ASP A 1 84 ? 12.648 29.172 30.641 1 97.06 84 ASP A CA 1
ATOM 640 C C . ASP A 1 84 ? 11.898 30.422 30.172 1 97.06 84 ASP A C 1
ATOM 642 O O . ASP A 1 84 ? 12.508 31.391 29.703 1 97.06 84 ASP A O 1
ATOM 646 N N . PRO A 1 85 ? 10.617 30.469 30.375 1 95.81 85 PRO A N 1
ATOM 647 C CA . PRO A 1 85 ? 9.828 31.578 29.859 1 95.81 85 PRO A CA 1
ATOM 648 C C . PRO A 1 85 ? 10.188 32.906 30.516 1 95.81 85 PRO A C 1
ATOM 650 O O . PRO A 1 85 ? 9.898 33.969 29.969 1 95.81 85 PRO A O 1
ATOM 653 N N . ILE A 1 86 ? 10.719 32.875 31.609 1 95.19 86 ILE A N 1
ATOM 654 C CA . ILE A 1 86 ? 11.156 34.062 32.281 1 95.19 86 ILE A CA 1
ATOM 655 C C . ILE A 1 86 ? 12.367 34.656 31.562 1 95.19 86 ILE A C 1
ATOM 657 O O . ILE A 1 86 ? 12.445 35.875 31.359 1 95.19 86 ILE A O 1
ATOM 661 N N . LYS A 1 87 ? 13.227 33.781 31.172 1 95.81 87 LYS A N 1
ATOM 662 C CA . LYS A 1 87 ? 14.445 34.219 30.5 1 95.81 87 LYS A CA 1
ATOM 663 C C . LYS A 1 87 ? 14.188 34.531 29.031 1 95.81 87 LYS A C 1
ATOM 665 O O . LYS A 1 87 ? 14.883 35.344 28.438 1 95.81 87 LYS A O 1
ATOM 670 N N . TRP A 1 88 ? 13.227 33.875 28.422 1 97.44 88 TRP A N 1
ATOM 671 C CA . TRP A 1 88 ? 12.883 34.031 27.016 1 97.44 88 TRP A CA 1
ATOM 672 C C . TRP A 1 88 ? 11.383 34.219 26.828 1 97.44 88 TRP A C 1
ATOM 674 O O . TRP A 1 88 ? 10.688 33.281 26.391 1 97.44 88 TRP A O 1
ATOM 684 N N . PRO A 1 89 ? 10.969 35.438 27.125 1 96.88 89 PRO A N 1
ATOM 685 C CA . PRO A 1 89 ? 9.539 35.688 27.016 1 96.88 89 PRO A CA 1
ATOM 686 C C . PRO A 1 89 ? 9.016 35.5 25.578 1 96.88 89 PRO A C 1
ATOM 688 O O . PRO A 1 89 ? 9.766 35.688 24.625 1 96.88 89 PRO A O 1
ATOM 691 N N . ARG A 1 90 ? 7.754 35.219 25.438 1 97.06 90 ARG A N 1
ATOM 692 C CA . ARG A 1 90 ? 7.133 34.844 24.156 1 97.06 90 ARG A CA 1
ATOM 693 C C . ARG A 1 90 ? 7.328 35.938 23.109 1 97.06 90 ARG A C 1
ATOM 695 O O . ARG A 1 90 ? 7.621 35.656 21.953 1 97.06 90 ARG A O 1
ATOM 702 N N . HIS A 1 91 ? 7.152 37.219 23.547 1 96.81 91 HIS A N 1
ATOM 703 C CA . HIS A 1 91 ? 7.301 38.312 22.594 1 96.81 91 HIS A CA 1
ATOM 704 C C . HIS A 1 91 ? 8.734 38.406 22.078 1 96.81 91 HIS A C 1
ATOM 706 O O . HIS A 1 91 ? 8.961 38.688 20.906 1 96.81 91 HIS A O 1
ATOM 712 N N . GLN A 1 92 ? 9.695 38.188 22.953 1 97.81 92 GLN A N 1
ATOM 713 C CA . GLN A 1 92 ? 11.102 38.188 22.547 1 97.81 92 GLN A CA 1
ATOM 714 C C . GLN A 1 92 ? 11.422 37.031 21.625 1 97.81 92 GLN A C 1
ATOM 716 O O . GLN A 1 92 ? 12.195 37.188 20.672 1 97.81 92 GLN A O 1
ATOM 721 N N . MET A 1 93 ? 10.922 35.938 21.906 1 98 93 MET A N 1
ATOM 722 C CA . MET A 1 93 ? 11.094 34.75 21.047 1 98 93 MET A CA 1
ATOM 723 C C . MET A 1 93 ? 10.617 35.031 19.625 1 98 93 MET A C 1
ATOM 725 O O . MET A 1 93 ? 11.312 34.719 18.672 1 98 93 MET A O 1
ATOM 729 N N . GLU A 1 94 ? 9.461 35.562 19.531 1 97.5 94 GLU A N 1
ATOM 730 C CA . GLU A 1 94 ? 8.906 35.906 18.219 1 97.5 94 GLU A CA 1
ATOM 731 C C . GLU A 1 94 ? 9.828 36.844 17.469 1 97.5 94 GLU A C 1
ATOM 733 O O . GLU A 1 94 ? 10.047 36.688 16.266 1 97.5 94 GLU A O 1
ATOM 738 N N . GLU A 1 95 ? 10.312 37.812 18.203 1 98.06 95 GLU A N 1
ATOM 739 C CA . GLU A 1 95 ? 11.219 38.781 17.594 1 98.06 95 GLU A CA 1
ATOM 740 C C . GLU A 1 95 ? 12.508 38.094 17.141 1 98.06 95 GLU A C 1
ATOM 742 O O . GLU A 1 95 ? 13.023 38.406 16.062 1 98.06 95 GLU A O 1
ATOM 747 N N . ASP A 1 96 ? 13 37.219 17.938 1 98.5 96 ASP A N 1
ATOM 748 C CA . ASP A 1 96 ? 14.25 36.562 17.625 1 98.5 96 ASP A CA 1
ATOM 749 C C . ASP A 1 96 ? 14.117 35.719 16.359 1 98.5 96 ASP A C 1
ATOM 751 O O . ASP A 1 96 ? 14.961 35.781 15.469 1 98.5 96 ASP A O 1
ATOM 755 N N . PHE A 1 97 ? 13.094 34.969 16.25 1 98.44 97 PHE A N 1
ATOM 756 C CA . PHE A 1 97 ? 12.922 34.094 15.102 1 98.44 97 PHE A CA 1
ATOM 757 C C . PHE A 1 97 ? 12.539 34.906 13.859 1 98.44 97 PHE A C 1
ATOM 759 O O . PHE A 1 97 ? 12.867 34.5 12.734 1 98.44 97 PHE A O 1
ATOM 766 N N . LEU A 1 98 ? 11.82 36.031 14.117 1 98 98 LEU A N 1
ATOM 767 C CA . LEU A 1 98 ? 11.531 36.906 13 1 98 98 LEU A CA 1
ATOM 768 C C . LEU A 1 98 ? 12.82 37.469 12.391 1 98 98 LEU A C 1
ATOM 770 O O . LEU A 1 98 ? 12.938 37.562 11.164 1 98 98 LEU A O 1
ATOM 774 N N . LYS A 1 99 ? 13.727 37.812 13.234 1 98.25 99 LYS A N 1
ATOM 775 C CA . LYS A 1 99 ? 15.023 38.281 12.766 1 98.25 99 LYS A CA 1
ATOM 776 C C . LYS A 1 99 ? 15.719 37.219 11.906 1 98.25 99 LYS A C 1
ATOM 778 O O . LYS A 1 99 ? 16.297 37.562 10.867 1 98.25 99 LYS A O 1
ATOM 783 N N . LEU A 1 100 ? 15.664 36 12.375 1 98.31 100 LEU A N 1
ATOM 784 C CA . LEU A 1 100 ? 16.25 34.906 11.602 1 98.31 100 LEU A CA 1
ATOM 785 C C . LEU A 1 100 ? 15.539 34.75 10.266 1 98.31 100 LEU A C 1
ATOM 787 O O . LEU A 1 100 ? 16.188 34.5 9.242 1 98.31 100 LEU A O 1
ATOM 791 N N . SER A 1 101 ? 14.227 34.875 10.266 1 98.5 101 SER A N 1
ATOM 792 C CA . SER A 1 101 ? 13.43 34.781 9.055 1 98.5 101 SER A CA 1
ATOM 793 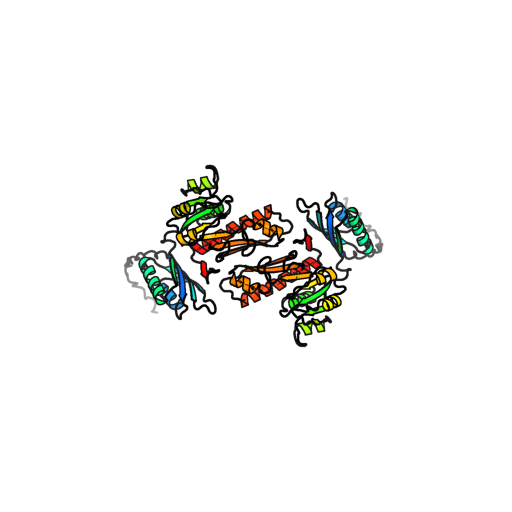C C . SER A 1 101 ? 13.844 35.812 8.031 1 98.5 101 SER A C 1
ATOM 795 O O . SER A 1 101 ? 13.969 35.531 6.84 1 98.5 101 SER A O 1
ATOM 797 N N . GLN A 1 102 ? 14.094 36.969 8.547 1 98.31 102 GLN A N 1
ATOM 798 C CA . GLN A 1 102 ? 14.508 38.062 7.676 1 98.31 102 GLN A CA 1
ATOM 799 C C . GLN A 1 102 ? 15.93 37.844 7.16 1 98.31 102 GLN A C 1
ATOM 801 O O . GLN A 1 102 ? 16.219 38.094 5.988 1 98.31 102 GLN A O 1
ATOM 806 N N . THR A 1 103 ? 16.734 37.406 8.039 1 98.06 103 THR A N 1
ATOM 807 C CA . THR A 1 103 ? 18.141 37.188 7.703 1 98.06 103 THR A CA 1
ATOM 808 C C . THR A 1 103 ? 18.266 36.188 6.551 1 98.06 103 THR A C 1
ATOM 810 O O . THR A 1 103 ? 19.094 36.375 5.656 1 98.06 103 THR A O 1
ATOM 813 N N . PHE A 1 104 ? 17.422 35.188 6.555 1 98.31 104 PHE A N 1
ATOM 814 C CA . PHE A 1 104 ? 17.594 34.125 5.582 1 98.31 104 PHE A CA 1
ATOM 815 C C . PHE A 1 104 ? 16.469 34.156 4.543 1 98.31 104 PHE A C 1
ATOM 817 O O . PHE A 1 104 ? 16.281 33.188 3.795 1 98.31 104 PHE A O 1
ATOM 824 N N . ASN A 1 105 ? 15.695 35.25 4.516 1 98 105 ASN A N 1
ATOM 825 C CA . ASN A 1 105 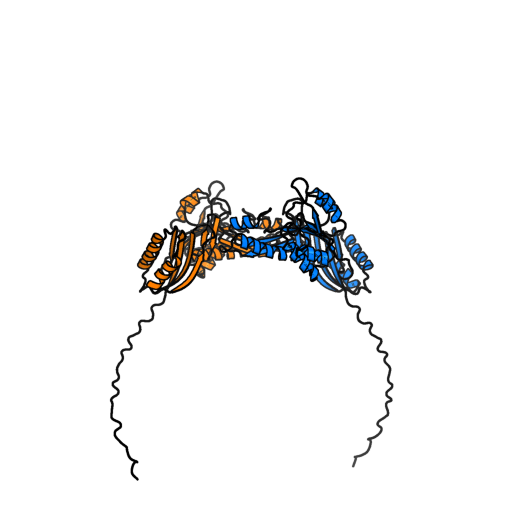? 14.586 35.406 3.586 1 98 105 ASN A CA 1
ATOM 826 C C . ASN A 1 105 ? 13.68 34.156 3.588 1 98 105 ASN A C 1
ATOM 828 O O . ASN A 1 105 ? 13.414 33.594 2.535 1 98 105 ASN A O 1
ATOM 832 N N . ALA A 1 106 ? 13.273 33.844 4.797 1 98 106 ALA A N 1
ATOM 833 C CA . ALA A 1 106 ? 12.516 32.594 4.977 1 98 106 ALA A CA 1
ATOM 834 C C . ALA A 1 106 ? 11.164 32.688 4.266 1 98 106 ALA A C 1
ATOM 836 O O . ALA A 1 106 ? 10.516 33.719 4.27 1 98 106 ALA A O 1
ATOM 837 N N . ILE A 1 107 ? 10.844 31.656 3.613 1 95.31 107 ILE A N 1
ATOM 838 C CA . ILE A 1 107 ? 9.508 31.5 3.043 1 95.31 107 ILE A CA 1
ATOM 839 C C . ILE A 1 107 ? 8.492 31.281 4.16 1 95.31 107 ILE A C 1
ATOM 841 O O . ILE A 1 107 ? 7.383 31.812 4.105 1 95.31 107 ILE A O 1
ATOM 845 N N . SER A 1 108 ? 8.93 30.531 5.164 1 95.69 108 SER A N 1
ATOM 846 C CA . SER A 1 108 ? 8.094 30.328 6.344 1 95.69 108 SER A CA 1
ATOM 847 C C . SER A 1 108 ? 8.938 30.156 7.602 1 95.69 108 SER A C 1
ATOM 849 O O . SER A 1 108 ? 9.992 29.516 7.566 1 95.69 108 SER A O 1
ATOM 851 N N . SER A 1 109 ? 8.562 30.734 8.688 1 97.69 109 SER A N 1
ATOM 852 C CA . SER A 1 109 ? 9.117 30.609 10.031 1 97.69 109 SER A CA 1
ATOM 853 C C . SER A 1 109 ? 8.016 30.641 11.086 1 97.69 109 SER A C 1
ATOM 855 O O . SER A 1 109 ? 7.418 31.688 11.336 1 97.69 109 SER A O 1
ATOM 857 N N . VAL A 1 110 ? 7.797 29.5 11.617 1 97.06 110 VAL A N 1
ATOM 858 C CA . VAL A 1 110 ? 6.703 29.406 12.578 1 97.06 110 VAL A CA 1
ATOM 859 C C . VAL A 1 110 ? 7.223 28.859 13.898 1 97.06 110 VAL A C 1
ATOM 861 O O . VAL A 1 110 ? 7.883 27.812 13.93 1 97.06 110 VAL A O 1
ATOM 864 N N . VAL A 1 111 ? 6.984 29.531 14.961 1 97.75 111 VAL A N 1
ATOM 865 C CA . VAL A 1 111 ? 7.324 29.062 16.297 1 97.75 111 VAL A CA 1
ATOM 866 C C . VAL A 1 111 ? 6.055 28.906 17.125 1 97.75 111 VAL A C 1
ATOM 868 O O . VAL A 1 111 ? 5.152 29.734 17.047 1 97.75 111 VAL A O 1
ATOM 871 N N . ARG A 1 112 ? 6.02 27.781 17.828 1 97.25 112 ARG A N 1
ATOM 872 C CA . ARG A 1 112 ? 4.867 27.547 18.688 1 97.25 112 ARG A CA 1
ATOM 873 C C . ARG A 1 112 ? 5.309 27.109 20.094 1 97.25 112 ARG A C 1
ATOM 875 O O . ARG A 1 112 ? 6.285 26.359 20.234 1 97.25 112 ARG A O 1
ATOM 882 N N . VAL A 1 113 ? 4.621 27.578 21.062 1 97.19 113 VAL A N 1
ATOM 883 C CA . VAL A 1 113 ? 4.703 27.141 22.453 1 97.19 113 VAL A CA 1
ATOM 884 C C . VAL A 1 113 ? 3.35 26.578 22.891 1 97.19 113 VAL A C 1
ATOM 886 O O . VAL A 1 113 ? 2.5 27.328 23.391 1 97.19 113 VAL A O 1
ATOM 889 N N . PRO A 1 114 ? 3.219 25.297 22.844 1 93.5 114 PRO A N 1
ATOM 890 C CA . PRO A 1 114 ? 1.897 24.688 22.953 1 93.5 114 PRO A CA 1
ATOM 891 C C . PRO A 1 114 ? 1.186 25.031 24.266 1 93.5 114 PRO A C 1
ATOM 893 O O . PRO A 1 114 ? -0.041 25.156 24.281 1 93.5 114 PRO A O 1
ATOM 896 N N . THR A 1 115 ? 1.898 25.219 25.344 1 92.12 115 THR A N 1
ATOM 897 C CA . THR A 1 115 ? 1.281 25.469 26.641 1 92.12 115 THR A CA 1
ATOM 898 C C . THR A 1 115 ? 0.816 26.922 26.75 1 92.12 115 THR A C 1
ATOM 900 O O . THR A 1 115 ? 0.021 27.25 27.625 1 92.12 115 THR A O 1
ATOM 903 N N . VAL A 1 116 ? 1.302 27.781 25.891 1 92.62 116 VAL A N 1
ATOM 904 C CA . VAL A 1 116 ? 1.007 29.203 26 1 92.62 116 VAL A CA 1
ATOM 905 C C . VAL A 1 116 ? 0.133 29.641 24.812 1 92.62 116 VAL A C 1
ATOM 907 O O . VAL A 1 116 ? -0.784 30.438 24.984 1 92.62 116 VAL A O 1
ATOM 910 N N . ASP A 1 117 ? 0.408 29.109 23.656 1 95.31 117 ASP A N 1
ATOM 911 C CA . ASP A 1 117 ? -0.288 29.516 22.438 1 95.31 117 ASP A CA 1
ATOM 912 C C . ASP A 1 117 ? -1.685 28.891 22.375 1 95.31 117 ASP A C 1
ATOM 914 O O . ASP A 1 117 ? -1.916 27.812 22.922 1 95.31 117 ASP A O 1
ATOM 918 N N . PRO A 1 118 ? -2.566 29.688 21.719 1 94.31 118 PRO A N 1
ATOM 919 C CA . PRO A 1 118 ? -3.895 29.094 21.531 1 94.31 118 PRO A CA 1
ATOM 920 C C . PRO A 1 118 ? -3.861 27.812 20.703 1 94.31 118 PRO A C 1
ATOM 922 O O . PRO A 1 118 ? -3.037 27.688 19.797 1 94.31 118 PRO A O 1
ATOM 925 N N . LYS A 1 119 ? -4.742 26.922 21.031 1 95.69 119 LYS A N 1
ATOM 926 C CA . LYS A 1 119 ? -4.906 25.734 20.219 1 95.69 119 LYS A CA 1
ATOM 927 C C . LYS A 1 119 ? -5.363 26.094 18.812 1 95.69 119 LYS A C 1
ATOM 929 O O . LYS A 1 119 ? -5.961 27.141 18.594 1 95.69 119 LYS A O 1
ATOM 934 N N . TYR A 1 120 ? -5.082 25.203 17.922 1 97.5 120 TYR A N 1
ATOM 935 C CA . TYR A 1 120 ? -5.629 25.406 16.578 1 97.5 120 TYR A CA 1
ATOM 936 C C . TYR A 1 120 ? -7.152 25.344 16.594 1 97.5 120 TYR A C 1
ATOM 938 O O . TYR A 1 120 ? -7.734 24.422 17.172 1 97.5 120 TYR A O 1
ATOM 946 N N . LYS A 1 121 ? -7.715 26.328 16.047 1 98.5 121 LYS A N 1
ATOM 947 C CA . LYS A 1 121 ? -9.164 26.312 15.867 1 98.5 121 LYS A CA 1
ATOM 948 C C . LYS A 1 121 ? -9.547 25.656 14.547 1 98.5 121 LYS A C 1
ATOM 950 O O . LYS A 1 121 ? -9.094 26.094 13.477 1 98.5 121 LYS A O 1
ATOM 955 N N . ILE A 1 122 ? -10.367 24.578 14.609 1 98.81 122 ILE A N 1
ATOM 956 C CA . ILE A 1 122 ? -10.664 23.844 13.383 1 98.81 122 ILE A CA 1
ATOM 957 C C . ILE A 1 122 ? -12.172 23.672 13.234 1 98.81 122 ILE A C 1
ATOM 959 O O . ILE A 1 122 ? -12.922 23.875 14.188 1 98.81 122 ILE A O 1
ATOM 963 N N . ALA A 1 123 ? -12.641 23.422 12.039 1 98.94 123 ALA A N 1
ATOM 964 C CA . ALA A 1 123 ? -13.961 22.875 11.75 1 98.94 123 ALA A CA 1
ATOM 965 C C . ALA A 1 123 ? -13.844 21.531 11.047 1 98.94 123 ALA A C 1
ATOM 967 O O . ALA A 1 123 ? -12.891 21.281 10.305 1 98.94 123 ALA A O 1
ATOM 968 N N . VAL A 1 124 ? -14.789 20.672 11.352 1 98.88 124 VAL A N 1
ATOM 969 C CA . VAL A 1 124 ? -14.797 19.344 10.773 1 98.88 124 VAL A CA 1
ATOM 970 C C . VAL A 1 124 ? -16.016 19.172 9.867 1 98.88 124 VAL A C 1
ATOM 972 O O . VAL A 1 124 ? -17.141 19.438 10.273 1 98.88 124 VAL A O 1
ATOM 975 N N . LEU A 1 125 ? -15.742 18.859 8.625 1 98.88 125 LEU A N 1
ATOM 976 C CA . LEU A 1 125 ? -16.812 18.547 7.691 1 98.88 125 LEU A CA 1
ATOM 977 C C . LEU A 1 125 ? -16.969 17.047 7.508 1 98.88 125 LEU A C 1
ATOM 979 O O . LEU A 1 125 ? -15.969 16.328 7.363 1 98.88 125 LEU A O 1
ATOM 983 N N . ALA A 1 126 ? -18.188 16.547 7.582 1 98.38 126 ALA A N 1
ATOM 984 C CA . ALA A 1 126 ? -18.453 15.117 7.461 1 98.38 126 ALA A CA 1
ATOM 985 C C . ALA A 1 126 ? -19.75 14.875 6.684 1 98.38 126 ALA A C 1
ATOM 987 O O . ALA A 1 126 ? -20.641 15.734 6.664 1 98.38 126 ALA A O 1
ATOM 988 N N . SER A 1 127 ? -19.828 13.727 6.062 1 96.94 127 SER A N 1
ATOM 989 C CA . SER A 1 127 ? -21.047 13.32 5.387 1 96.94 127 SER A CA 1
ATOM 990 C C . SER A 1 127 ? -21.812 12.289 6.211 1 96.94 127 SER A C 1
ATOM 992 O O . SER A 1 127 ? -22 12.461 7.418 1 96.94 127 SER A O 1
ATOM 994 N N . LYS A 1 128 ? -22.328 11.281 5.559 1 94.81 128 LYS A N 1
ATOM 995 C CA . LYS A 1 128 ? -23.203 10.312 6.211 1 94.81 128 LYS A CA 1
ATOM 996 C C . LYS A 1 128 ? -22.406 9.375 7.125 1 94.81 128 LYS A C 1
ATOM 998 O O . LYS A 1 128 ? -22.766 9.188 8.289 1 94.81 128 LYS A O 1
ATOM 1003 N N . GLN A 1 129 ? -21.375 8.805 6.578 1 95.06 129 GLN A N 1
ATOM 1004 C CA . GLN A 1 129 ? -20.531 7.934 7.395 1 95.06 129 GLN A CA 1
ATOM 1005 C C . GLN A 1 129 ? -19.75 8.742 8.422 1 95.06 129 GLN A C 1
ATOM 1007 O O . GLN A 1 129 ? -19.047 9.695 8.07 1 95.06 129 GLN A O 1
ATOM 1012 N N . ASP A 1 130 ? -19.797 8.344 9.711 1 96.88 130 ASP A N 1
ATOM 1013 C CA . ASP A 1 130 ? -19.266 9.258 10.719 1 96.88 130 ASP A CA 1
ATOM 1014 C C . ASP A 1 130 ? -18.125 8.609 11.5 1 96.88 130 ASP A C 1
ATOM 1016 O O . ASP A 1 130 ? -17.719 9.117 12.547 1 96.88 130 ASP A O 1
ATOM 1020 N N . HIS A 1 131 ? -17.594 7.484 11.008 1 98.19 131 HIS A N 1
ATOM 1021 C CA . HIS A 1 131 ? -16.562 6.777 11.758 1 98.19 131 HIS A CA 1
ATOM 1022 C C . HIS A 1 131 ? -15.336 7.656 11.984 1 98.19 131 HIS A C 1
ATOM 1024 O O . HIS A 1 131 ? -14.758 7.664 13.078 1 98.19 131 HIS A O 1
ATOM 1030 N N . CYS A 1 132 ? -14.93 8.398 10.984 1 98.69 132 CYS A N 1
ATOM 1031 C CA . CYS A 1 132 ? -13.773 9.281 11.148 1 98.69 132 CYS A CA 1
ATOM 1032 C C . CYS A 1 132 ? -14.109 10.445 12.078 1 98.69 132 CYS A C 1
ATOM 1034 O O . CYS A 1 132 ? -13.289 10.844 12.906 1 98.69 132 CYS A O 1
ATOM 1036 N N . LEU A 1 133 ? -15.336 11.016 11.906 1 98.62 133 LEU A N 1
ATOM 1037 C CA . LEU A 1 133 ? -15.781 12.094 12.781 1 98.62 133 LEU A CA 1
ATOM 1038 C C . LEU A 1 133 ? -15.789 11.633 14.234 1 98.62 133 LEU A C 1
ATOM 1040 O O . LEU A 1 133 ? -15.227 12.305 15.102 1 98.62 133 LEU A O 1
ATOM 1044 N N . VAL A 1 134 ? -16.359 10.5 14.461 1 98.44 134 VAL A N 1
ATOM 1045 C CA . VAL A 1 134 ? -16.5 9.969 15.805 1 98.44 134 VAL A CA 1
ATOM 1046 C C . VAL A 1 134 ? -15.125 9.711 16.422 1 98.44 134 VAL A C 1
ATOM 1048 O O . VAL A 1 134 ? -14.867 10.086 17.562 1 98.44 134 VAL A O 1
ATOM 1051 N N . ASP A 1 135 ? -14.289 9.102 15.641 1 98.5 135 ASP A N 1
ATOM 1052 C CA . ASP A 1 135 ? -12.938 8.828 16.125 1 98.5 135 ASP A CA 1
ATOM 1053 C C . ASP A 1 135 ? -12.203 10.125 16.453 1 98.5 135 ASP A C 1
ATOM 1055 O O . ASP A 1 135 ? -11.531 10.219 17.484 1 98.5 135 ASP A O 1
ATOM 1059 N N . LEU A 1 136 ? -12.32 11.094 15.617 1 98.44 136 LEU A N 1
ATOM 1060 C CA . LEU A 1 136 ? -11.688 12.391 15.828 1 98.44 136 LEU A CA 1
ATOM 1061 C C . LEU A 1 136 ? -12.203 13.055 17.094 1 98.44 136 LEU A C 1
ATOM 1063 O O . LEU A 1 136 ? -11.422 13.555 17.906 1 98.44 136 LEU A O 1
ATOM 1067 N N . LEU A 1 137 ? -13.539 13.039 17.312 1 98.38 137 LEU A N 1
ATOM 1068 C CA . LEU A 1 137 ? -14.164 13.656 18.484 1 98.38 137 LEU A CA 1
ATOM 1069 C C . LEU A 1 137 ? -13.703 12.977 19.766 1 98.38 137 LEU A C 1
ATOM 1071 O O . LEU A 1 137 ? -13.352 13.648 20.75 1 98.38 137 LEU A O 1
ATOM 1075 N N . HIS A 1 138 ? -13.656 11.695 19.734 1 97.81 138 HIS A N 1
ATOM 1076 C CA . HIS A 1 138 ? -13.211 10.969 20.906 1 97.81 138 HIS A CA 1
ATOM 1077 C C . HIS A 1 138 ? -11.727 11.195 21.172 1 97.81 138 HIS A C 1
ATOM 1079 O O . HIS A 1 138 ? -11.305 11.32 22.328 1 97.81 138 HIS A O 1
ATOM 1085 N N . GLY A 1 139 ? -10.992 11.133 20.109 1 97.12 139 GLY A N 1
ATOM 1086 C CA . GLY A 1 139 ? -9.578 11.461 20.266 1 97.12 139 GLY A CA 1
ATOM 1087 C C . GLY A 1 139 ? -9.352 12.844 20.844 1 97.12 139 GLY A C 1
ATOM 1088 O O . GLY A 1 139 ? -8.469 13.031 21.672 1 97.12 139 GLY A O 1
ATOM 1089 N N . TRP A 1 140 ? -10.078 13.758 20.344 1 97.38 140 TRP A N 1
ATOM 1090 C CA . TRP A 1 140 ? -10.031 15.125 20.859 1 97.38 140 TRP A CA 1
ATOM 1091 C C . TRP A 1 140 ? -10.375 15.164 22.344 1 97.38 140 TRP A C 1
ATOM 1093 O O . TRP A 1 140 ? -9.656 15.773 23.141 1 97.38 140 TRP A O 1
ATOM 1103 N N . GLN A 1 141 ? -11.422 14.523 22.781 1 96.25 141 GLN A N 1
ATOM 1104 C CA . GLN A 1 141 ? -11.852 14.469 24.172 1 96.25 141 GLN A CA 1
ATOM 1105 C C . GLN A 1 141 ? -10.766 13.883 25.062 1 96.25 141 GLN A C 1
ATOM 1107 O O . GLN A 1 141 ? -10.578 14.32 26.203 1 96.25 141 GLN A O 1
ATOM 1112 N N . ASP A 1 142 ? -10.055 12.938 24.516 1 95.69 142 ASP A N 1
ATOM 1113 C CA . ASP A 1 142 ? -9.016 12.25 25.281 1 95.69 142 ASP A CA 1
ATOM 1114 C C . ASP A 1 142 ? -7.723 13.062 25.312 1 95.69 142 ASP A C 1
ATOM 1116 O O . ASP A 1 142 ? -6.738 12.656 25.938 1 95.69 142 ASP A O 1
ATOM 1120 N N . GLY A 1 143 ? -7.695 14.117 24.578 1 93.44 143 GLY A N 1
ATOM 1121 C CA . GLY A 1 143 ? -6.535 14.992 24.578 1 93.44 143 GLY A CA 1
ATOM 1122 C C . GLY A 1 143 ? -5.5 14.625 23.531 1 93.44 143 GLY A C 1
ATOM 1123 O O . GLY A 1 143 ? -4.355 15.078 23.594 1 93.44 143 GLY A O 1
ATOM 1124 N N . ARG A 1 144 ? -5.863 13.836 22.609 1 91.31 144 ARG A N 1
ATOM 1125 C CA . ARG A 1 144 ? -4.93 13.383 21.578 1 91.31 144 ARG A CA 1
ATOM 1126 C C . ARG A 1 144 ? -4.602 14.5 20.609 1 91.31 144 ARG A C 1
ATOM 1128 O O . ARG A 1 144 ? -3.537 14.5 19.984 1 91.31 144 ARG A O 1
ATOM 1135 N N . PHE A 1 145 ? -5.516 15.422 20.484 1 92.75 145 PHE A N 1
ATOM 1136 C CA . PHE A 1 145 ? -5.344 16.516 19.531 1 92.75 145 PHE A CA 1
ATOM 1137 C C . PHE A 1 145 ? -5.387 17.859 20.234 1 92.75 145 PHE A C 1
ATOM 1139 O O . PHE A 1 145 ? -6.328 18.141 20.984 1 92.75 145 PHE A O 1
ATOM 1146 N N . PRO A 1 146 ? -4.395 18.625 20.031 1 92.31 146 PRO A N 1
ATOM 1147 C CA . PRO A 1 146 ? -4.426 19.953 20.625 1 92.31 146 PRO A CA 1
ATOM 1148 C C . PRO A 1 146 ? -5.172 20.969 19.75 1 92.31 146 PRO A C 1
ATOM 1150 O O . PRO A 1 146 ? -4.578 21.953 19.297 1 92.31 146 PRO A O 1
ATOM 1153 N N . VAL A 1 147 ? -6.477 20.75 19.594 1 97.44 147 VAL A N 1
ATOM 1154 C CA . VAL A 1 147 ? -7.277 21.625 18.75 1 97.44 147 VAL A CA 1
ATOM 1155 C C . VAL A 1 147 ? -8.539 22.062 19.484 1 97.44 147 VAL A C 1
ATOM 1157 O O . VAL A 1 147 ? -8.898 21.453 20.516 1 97.44 147 VAL A O 1
ATOM 1160 N N . ASP A 1 148 ? -9.062 23.141 19.078 1 97.5 148 ASP A N 1
ATOM 1161 C CA . ASP A 1 148 ? -10.398 23.594 19.453 1 97.5 148 ASP A CA 1
ATOM 1162 C C . ASP A 1 148 ? -11.367 23.422 18.281 1 97.5 148 ASP A C 1
ATOM 1164 O O . ASP A 1 148 ? -11.172 24.016 17.219 1 97.5 148 ASP A O 1
ATOM 1168 N N . ILE A 1 149 ? -12.359 22.594 18.469 1 98.56 149 ILE A N 1
ATOM 1169 C CA . ILE A 1 149 ? -13.32 22.344 17.406 1 98.56 149 ILE A CA 1
ATOM 1170 C C . ILE A 1 149 ? -14.422 23.391 17.438 1 98.56 149 ILE A C 1
ATOM 1172 O O . ILE A 1 149 ? -15.258 23.391 18.344 1 98.56 149 ILE A O 1
ATOM 1176 N N . LYS A 1 150 ? -14.43 24.219 16.484 1 98.62 150 LYS A N 1
ATOM 1177 C CA . LYS A 1 150 ? -15.398 25.297 16.391 1 98.62 150 LYS A CA 1
ATOM 1178 C C . LYS A 1 150 ? -16.797 24.766 16.094 1 98.62 150 LYS A C 1
ATOM 1180 O O . LYS A 1 150 ? -17.766 25.219 16.719 1 98.62 150 LYS A O 1
ATOM 1185 N N . CYS A 1 151 ? -16.859 23.891 15.141 1 98.81 151 CYS A N 1
ATOM 1186 C CA . CYS A 1 151 ? -18.141 23.312 14.766 1 98.81 151 CYS A CA 1
ATOM 1187 C C . CYS A 1 151 ? -17.969 22.094 13.875 1 98.81 151 CYS A C 1
ATOM 1189 O O . CYS A 1 151 ? -16.859 21.828 13.398 1 98.81 151 CYS A O 1
ATOM 1191 N N . VAL A 1 152 ? -19.016 21.328 13.766 1 98.81 152 VAL A N 1
ATOM 1192 C CA . VAL A 1 152 ? -19.141 20.25 12.789 1 98.81 152 VAL A CA 1
ATOM 1193 C C . VAL A 1 152 ? -20.172 20.625 11.727 1 98.81 152 VAL A C 1
ATOM 1195 O O . VAL A 1 152 ? -21.266 21.078 12.055 1 98.81 152 VAL A O 1
ATOM 1198 N N . ILE A 1 153 ? -19.766 20.516 10.508 1 98.81 153 ILE A N 1
ATOM 1199 C CA . ILE A 1 153 ? -20.656 20.812 9.391 1 98.81 153 ILE A CA 1
ATOM 1200 C C . ILE A 1 153 ? -20.906 19.531 8.586 1 98.81 153 ILE A C 1
ATOM 1202 O O . ILE A 1 153 ? -19.984 18.797 8.258 1 98.81 153 ILE A O 1
ATOM 1206 N N . SER A 1 154 ? -22.156 19.234 8.242 1 98.44 154 SER A N 1
ATOM 1207 C CA . SER A 1 154 ? -22.516 18.016 7.531 1 98.44 154 SER A CA 1
ATOM 1208 C C . SER A 1 154 ? -23.609 18.266 6.5 1 98.44 154 SER A C 1
ATOM 1210 O O . SER A 1 154 ? -24.438 19.156 6.676 1 98.44 154 SER A O 1
ATOM 1212 N N . ASN A 1 155 ? -23.562 17.5 5.445 1 97.69 155 ASN A N 1
ATOM 1213 C CA . ASN A 1 155 ? -24.641 17.547 4.473 1 97.69 155 ASN A CA 1
ATOM 1214 C C . ASN A 1 155 ? -25.719 16.516 4.781 1 97.69 155 ASN A C 1
ATOM 1216 O O . ASN A 1 155 ? -26.594 16.266 3.955 1 97.69 155 ASN A O 1
ATOM 1220 N N . HIS A 1 156 ? -25.641 15.914 5.91 1 96.69 156 HIS A N 1
ATOM 1221 C CA . HIS A 1 156 ? -26.641 14.945 6.344 1 96.69 156 HIS A CA 1
ATOM 1222 C C . HIS A 1 156 ? -27.234 15.336 7.695 1 96.69 156 HIS A C 1
ATOM 1224 O O . HIS A 1 156 ? -26.5 15.766 8.594 1 96.69 156 HIS A O 1
ATOM 1230 N N . HIS A 1 157 ? -28.5 15.094 7.742 1 95.81 157 HIS A N 1
ATOM 1231 C CA . HIS A 1 157 ? -29.188 15.344 9 1 95.81 157 HIS A CA 1
ATOM 1232 C C . HIS A 1 157 ? -28.953 14.211 10 1 95.81 157 HIS A C 1
ATOM 1234 O O . HIS A 1 157 ? -28.922 13.039 9.617 1 95.81 157 HIS A O 1
ATOM 1240 N N . ARG A 1 158 ? -28.703 14.641 11.227 1 95.75 158 ARG A N 1
ATOM 1241 C CA . ARG A 1 158 ? -28.594 13.68 12.32 1 95.75 158 ARG A CA 1
ATOM 1242 C C . ARG A 1 158 ? -29.594 14 13.43 1 95.75 158 ARG A C 1
ATOM 1244 O O . ARG A 1 158 ? -29.656 15.133 13.914 1 95.75 158 ARG A O 1
ATOM 1251 N N . GLY A 1 159 ? -30.328 13.023 13.836 1 93.5 159 GLY A N 1
ATOM 1252 C CA . GLY A 1 159 ? -31.328 13.211 14.867 1 93.5 159 GLY A CA 1
ATOM 1253 C C . GLY A 1 159 ? -30.734 13.562 16.219 1 93.5 159 GLY A C 1
ATOM 1254 O O . GLY A 1 159 ? -29.562 13.305 16.469 1 93.5 159 GLY A O 1
ATOM 1255 N N . PRO A 1 160 ? -31.562 14.227 17.141 1 91.56 160 PRO A N 1
ATOM 1256 C CA . PRO A 1 160 ? -31.047 14.711 18.422 1 91.56 160 PRO A CA 1
ATOM 1257 C C . PRO A 1 160 ? -30.578 13.586 19.328 1 91.56 160 PRO A C 1
ATOM 1259 O O . PRO A 1 160 ? -29.719 13.805 20.188 1 91.56 160 PRO A O 1
ATOM 1262 N N . ASN A 1 161 ? -30.984 12.375 19.094 1 93.88 161 ASN A N 1
ATOM 1263 C CA . ASN A 1 161 ? -30.641 11.297 20.031 1 93.88 161 ASN A CA 1
ATOM 1264 C C . ASN A 1 161 ? -29.547 10.398 19.469 1 93.88 161 ASN A C 1
ATOM 1266 O O . ASN A 1 161 ? -29.25 9.336 20.031 1 93.88 161 ASN A O 1
ATOM 1270 N N . THR A 1 162 ? -28.938 10.891 18.469 1 95.56 162 THR A N 1
ATOM 1271 C CA . THR A 1 162 ? -27.828 10.109 17.953 1 95.56 162 THR A CA 1
ATOM 1272 C C . THR A 1 162 ? -26.578 10.328 18.797 1 95.56 162 THR A C 1
ATOM 1274 O O . THR A 1 162 ? -26.453 11.336 19.5 1 95.56 162 THR A O 1
ATOM 1277 N N . HIS A 1 163 ? -25.688 9.367 18.75 1 95.81 163 HIS A N 1
ATOM 1278 C CA . HIS A 1 163 ? -24.484 9.422 19.562 1 95.81 163 HIS A CA 1
ATOM 1279 C C . HIS A 1 163 ? -23.641 10.648 19.219 1 95.81 163 HIS A C 1
ATOM 1281 O O . HIS A 1 163 ? -23.047 11.266 20.109 1 95.81 163 HIS A O 1
ATOM 1287 N N . VAL A 1 164 ? -23.594 11.055 17.922 1 97.5 164 VAL A N 1
ATOM 1288 C CA . VAL A 1 164 ? -22.797 12.195 17.484 1 97.5 164 VAL A CA 1
ATOM 1289 C C . VAL A 1 164 ? -23.375 13.484 18.062 1 97.5 164 VAL A C 1
ATOM 1291 O O . VAL A 1 164 ? -22.656 14.281 18.672 1 97.5 164 VAL A O 1
ATOM 1294 N N . ILE A 1 165 ? -24.703 13.656 17.969 1 97.75 165 ILE A N 1
ATOM 1295 C CA . ILE A 1 165 ? -25.344 14.898 18.391 1 97.75 165 ILE A CA 1
ATOM 1296 C C . ILE A 1 165 ? -25.25 15.016 19.922 1 97.75 165 ILE A C 1
ATOM 1298 O O . ILE A 1 165 ? -24.969 16.094 20.438 1 97.75 165 ILE A O 1
ATOM 1302 N N . ARG A 1 166 ? -25.469 13.984 20.609 1 97.62 166 ARG A N 1
ATOM 1303 C CA . ARG A 1 166 ? -25.359 14.008 22.062 1 97.62 166 ARG A CA 1
ATOM 1304 C C . ARG A 1 166 ? -23.969 14.414 22.516 1 97.62 166 ARG A C 1
ATOM 1306 O O . ARG A 1 166 ? -23.797 15.203 23.438 1 97.62 166 ARG A O 1
ATOM 1313 N N . PHE A 1 167 ? -23 13.805 21.875 1 97.75 167 PHE A N 1
ATOM 1314 C CA . PHE A 1 167 ? -21.609 14.141 22.172 1 97.75 167 PHE A CA 1
ATOM 1315 C C . PHE A 1 167 ? -21.344 15.633 21.969 1 97.75 167 PHE A C 1
ATOM 1317 O O . PHE A 1 167 ? -20.781 16.297 22.828 1 97.75 167 PHE A O 1
ATOM 1324 N N . LEU A 1 168 ? -21.719 16.156 20.828 1 98.25 168 LEU A N 1
ATOM 1325 C CA . LEU A 1 168 ? -21.484 17.547 20.469 1 98.25 168 LEU A CA 1
ATOM 1326 C C . LEU A 1 168 ? -22.188 18.5 21.422 1 98.25 168 LEU A C 1
ATOM 1328 O O . LEU A 1 168 ? -21.609 19.484 21.875 1 98.25 168 LEU A O 1
ATOM 1332 N N . GLU A 1 169 ? -23.406 18.188 21.781 1 97.5 169 GLU A N 1
ATOM 1333 C CA . GLU A 1 169 ? -24.172 19.016 22.719 1 97.5 169 GLU A CA 1
ATOM 1334 C C . GLU A 1 169 ? -23.516 19.047 24.094 1 97.5 169 GLU A C 1
ATOM 1336 O O . GLU A 1 169 ? -23.391 20.109 24.703 1 97.5 169 GLU A O 1
ATOM 1341 N N . ARG A 1 170 ? -23.109 17.938 24.484 1 97.25 170 ARG A N 1
ATOM 1342 C CA . ARG A 1 170 ? -22.453 17.828 25.781 1 97.25 170 ARG A CA 1
ATOM 1343 C C . ARG A 1 170 ? -21.219 18.719 25.859 1 97.25 170 ARG A C 1
ATOM 1345 O O . ARG A 1 170 ? -20.891 19.25 26.922 1 97.25 170 ARG A O 1
ATOM 1352 N N . HIS A 1 171 ? -20.578 18.906 24.797 1 97.25 171 HIS A N 1
ATOM 1353 C CA . HIS A 1 171 ? -19.312 19.609 24.797 1 97.25 171 HIS A CA 1
ATOM 1354 C C . HIS A 1 171 ? -19.469 21.016 24.203 1 97.25 171 HIS A C 1
ATOM 1356 O O . HIS A 1 171 ? -18.469 21.719 23.984 1 97.25 171 HIS A O 1
ATOM 1362 N N . GLY A 1 172 ? -20.688 21.344 23.891 1 97.75 172 GLY A N 1
ATOM 1363 C CA . GLY A 1 172 ? -20.984 22.688 23.391 1 97.75 172 GLY A CA 1
ATOM 1364 C C . GLY A 1 172 ? -20.438 22.938 22 1 97.75 172 GLY A C 1
ATOM 1365 O O . GLY A 1 172 ? -20.062 24.062 21.672 1 97.75 172 GLY A O 1
ATOM 1366 N N . ILE A 1 173 ? -20.281 21.938 21.172 1 98.44 173 ILE A N 1
ATOM 1367 C CA . ILE A 1 173 ? -19.828 22.062 19.797 1 98.44 173 ILE A CA 1
ATOM 1368 C C . ILE A 1 173 ? -21.016 22.094 18.844 1 98.44 173 ILE A C 1
ATOM 1370 O O . ILE A 1 173 ? -21.766 21.125 18.75 1 98.44 173 ILE A O 1
ATOM 1374 N N . PRO A 1 174 ? -21.234 23.172 18.141 1 98.56 174 PRO A N 1
ATOM 1375 C CA . PRO A 1 174 ? -22.391 23.266 17.234 1 98.56 174 PRO A CA 1
ATOM 1376 C C . PRO A 1 174 ? -22.328 22.281 16.078 1 98.56 174 PRO A C 1
ATOM 1378 O O . PRO A 1 174 ? -21.25 22.031 15.531 1 98.56 174 PRO A O 1
ATOM 1381 N N . TYR A 1 175 ? -23.469 21.703 15.766 1 98.5 175 TYR A N 1
ATOM 1382 C CA . TYR A 1 175 ? -23.672 20.891 14.562 1 98.5 175 TYR A CA 1
ATOM 1383 C C . TYR A 1 175 ? -24.484 21.656 13.523 1 98.5 175 TYR A C 1
ATOM 1385 O O . TYR A 1 175 ? -25.609 22.078 13.797 1 98.5 175 TYR A O 1
ATOM 1393 N N . HIS A 1 176 ? -23.938 21.891 12.391 1 98.56 176 HIS A N 1
ATOM 1394 C CA . HIS A 1 176 ? -24.641 22.594 11.32 1 98.56 176 HIS A CA 1
ATOM 1395 C C . HIS A 1 176 ? -24.984 21.641 10.172 1 98.56 176 HIS A C 1
ATOM 1397 O O . HIS A 1 176 ? -24.094 21.141 9.484 1 98.56 176 HIS A O 1
ATOM 1403 N N . TYR A 1 177 ? -26.219 21.438 9.984 1 98.06 177 TYR A N 1
ATOM 1404 C CA . TYR A 1 177 ? -26.688 20.672 8.844 1 98.06 177 TYR A CA 1
ATOM 1405 C C . TYR A 1 177 ? -26.938 21.578 7.637 1 98.06 177 TYR A C 1
ATOM 1407 O O . TYR A 1 177 ? -27.781 22.469 7.684 1 98.06 177 TYR A O 1
ATOM 1415 N N . LEU A 1 178 ? -26.156 21.391 6.598 1 97.88 178 LEU A N 1
ATOM 1416 C CA . LEU A 1 178 ? -26.328 22.094 5.336 1 97.88 178 LEU A CA 1
ATOM 1417 C C . LEU A 1 178 ? -26.625 21.125 4.199 1 97.88 178 LEU A C 1
ATOM 1419 O O . LEU A 1 178 ? -25.703 20.469 3.686 1 97.88 178 LEU A O 1
ATOM 1423 N N . CYS A 1 179 ? -27.812 21.062 3.756 1 95.06 179 CYS A N 1
ATOM 1424 C CA . CYS A 1 179 ? -28.234 20.141 2.705 1 95.06 179 CYS A CA 1
ATOM 1425 C C . CYS A 1 179 ? -27.656 20.562 1.354 1 95.06 179 CYS A C 1
ATOM 1427 O O . CYS A 1 179 ? -27.953 21.656 0.867 1 95.06 179 CYS A O 1
ATOM 1429 N N . THR A 1 180 ? -26.859 19.688 0.787 1 94.25 180 THR A N 1
ATOM 1430 C CA . THR A 1 180 ? -26.234 20 -0.498 1 94.25 180 THR A CA 1
ATOM 1431 C C . THR A 1 180 ? -26.984 19.312 -1.637 1 94.25 180 THR A C 1
ATOM 1433 O O . THR A 1 180 ? -27.625 18.266 -1.434 1 94.25 180 THR A O 1
ATOM 1436 N N . THR A 1 181 ? -26.969 19.938 -2.781 1 92.38 181 THR A N 1
ATOM 1437 C CA . THR A 1 181 ? -27.422 19.375 -4.047 1 92.38 181 THR A CA 1
ATOM 1438 C C . THR A 1 181 ? -26.312 19.453 -5.098 1 92.38 181 THR A C 1
ATOM 1440 O O . THR A 1 181 ? -25.234 19.984 -4.828 1 92.38 181 THR A O 1
ATOM 1443 N N . MET A 1 182 ? -26.562 18.844 -6.211 1 88.81 182 MET A N 1
ATOM 1444 C CA . MET A 1 182 ? -25.578 18.906 -7.285 1 88.81 182 MET A CA 1
ATOM 1445 C C . MET A 1 182 ? -25.328 20.344 -7.715 1 88.81 182 MET A C 1
ATOM 1447 O O . MET A 1 182 ? -24.219 20.703 -8.102 1 88.81 182 MET A O 1
ATOM 1451 N N . GLU A 1 183 ? -26.328 21.141 -7.617 1 89.38 183 GLU A N 1
ATOM 1452 C CA . GLU A 1 183 ? -26.281 22.516 -8.109 1 89.38 183 GLU A CA 1
ATOM 1453 C C . GLU A 1 183 ? -25.797 23.469 -7.027 1 89.38 183 GLU A C 1
ATOM 1455 O O . GLU A 1 183 ? -25.25 24.531 -7.332 1 89.38 183 GLU A O 1
ATOM 1460 N N . ASN A 1 184 ? -26.047 23.172 -5.836 1 90.94 184 ASN A N 1
ATOM 1461 C CA . ASN A 1 184 ? -25.703 24.078 -4.738 1 90.94 184 ASN A CA 1
ATOM 1462 C C . ASN A 1 184 ? -25.016 23.328 -3.598 1 90.94 184 ASN A C 1
ATOM 1464 O O . ASN A 1 184 ? -25.672 22.656 -2.803 1 90.94 184 ASN A O 1
ATOM 1468 N N . LYS A 1 185 ? -23.734 23.641 -3.455 1 93.44 185 LYS A N 1
ATOM 1469 C CA . LYS A 1 185 ? -22.938 22.938 -2.455 1 93.44 185 LYS A CA 1
ATOM 1470 C C . LYS A 1 185 ? -22.875 23.719 -1.151 1 93.44 185 LYS A C 1
ATOM 1472 O O . LYS A 1 185 ? -22.203 23.312 -0.204 1 93.44 185 LYS A O 1
ATOM 1477 N N . ARG A 1 186 ? -23.594 24.797 -1.032 1 96.75 186 ARG A N 1
ATOM 1478 C CA . ARG A 1 186 ? -23.766 25.609 0.175 1 96.75 186 ARG A CA 1
ATOM 1479 C C . ARG A 1 186 ? -22.438 26.141 0.673 1 96.75 186 ARG A C 1
ATOM 1481 O O . ARG A 1 186 ? -22.203 26.234 1.882 1 96.75 186 ARG A O 1
ATOM 1488 N N . GLU A 1 187 ? -21.484 26.453 -0.257 1 97.88 187 GLU A N 1
ATOM 1489 C CA . GLU A 1 187 ? -20.125 26.828 0.094 1 97.88 187 GLU A CA 1
ATOM 1490 C C . GLU A 1 187 ? -20.094 28.203 0.76 1 97.88 187 GLU A C 1
ATOM 1492 O O . GLU A 1 187 ? -19.234 28.453 1.608 1 97.88 187 GLU A O 1
ATOM 1497 N N . GLU A 1 188 ? -21.062 29.094 0.385 1 97.75 188 GLU A N 1
ATOM 1498 C CA . GLU A 1 188 ? -21.109 30.406 1.012 1 97.75 188 GLU A CA 1
ATOM 1499 C C . GLU A 1 188 ? -21.391 30.297 2.506 1 97.75 188 GLU A C 1
ATOM 1501 O O . GLU A 1 188 ? -20.766 30.984 3.316 1 97.75 188 GLU A O 1
ATOM 1506 N N . GLU A 1 189 ? -22.328 29.484 2.836 1 98.31 189 GLU A N 1
ATOM 1507 C CA . GLU A 1 189 ? -22.656 29.266 4.238 1 98.31 189 GLU A CA 1
ATOM 1508 C C . GLU A 1 189 ? -21.5 28.625 4.988 1 98.31 189 GLU A C 1
ATOM 1510 O O . GLU A 1 189 ? -21.219 28.984 6.133 1 98.31 189 GLU A O 1
ATOM 1515 N N . ILE A 1 190 ? -20.859 27.672 4.387 1 98.75 190 ILE A N 1
ATOM 1516 C CA . ILE A 1 190 ? -19.719 27 5.008 1 98.75 190 ILE A CA 1
ATOM 1517 C C . ILE A 1 190 ? -18.609 28.031 5.293 1 98.75 190 ILE A C 1
ATOM 1519 O O . ILE A 1 190 ? -18.047 28.047 6.391 1 98.75 190 ILE A O 1
ATOM 1523 N N . LEU A 1 191 ? -18.328 28.875 4.289 1 98.69 191 LEU A N 1
ATOM 1524 C CA . LEU A 1 191 ? -17.297 29.891 4.438 1 98.69 191 LEU A CA 1
ATOM 1525 C C . LEU A 1 191 ? -17.594 30.797 5.629 1 98.69 191 LEU A C 1
ATOM 1527 O O . LEU A 1 191 ? -16.672 31.188 6.355 1 98.69 191 LEU A O 1
ATOM 1531 N N . GLN A 1 192 ? -18.844 31.109 5.793 1 98.56 192 GLN A N 1
ATOM 1532 C CA . GLN A 1 192 ? -19.234 31.953 6.918 1 98.56 192 GLN A CA 1
ATOM 1533 C C . GLN A 1 192 ? -19.016 31.234 8.242 1 98.56 192 GLN A C 1
ATOM 1535 O O . GLN A 1 192 ? -18.547 31.828 9.211 1 98.56 192 GLN A O 1
ATOM 1540 N N . LEU A 1 193 ? -19.312 30 8.25 1 98.69 193 LEU A N 1
ATOM 1541 C CA . LEU A 1 193 ? -19.234 29.203 9.477 1 98.69 193 LEU A CA 1
ATOM 1542 C C . LEU A 1 193 ? -17.781 28.953 9.875 1 98.69 193 LEU A C 1
ATOM 1544 O O . LEU A 1 193 ? -17.469 28.844 11.062 1 98.69 193 LEU A O 1
ATOM 1548 N N . VAL A 1 194 ? -16.891 28.844 8.906 1 98.69 194 VAL A N 1
ATOM 1549 C CA . VAL A 1 194 ? -15.539 28.391 9.219 1 98.69 194 VAL A CA 1
ATOM 1550 C C . VAL A 1 194 ? -14.594 29.578 9.305 1 98.69 194 VAL A C 1
ATOM 1552 O O . VAL A 1 194 ? -13.375 29.406 9.344 1 98.69 194 VAL A O 1
ATOM 1555 N N . GLN A 1 195 ? -15.172 30.75 9.328 1 97.69 195 GLN A N 1
ATOM 1556 C CA . GLN A 1 195 ? -14.344 31.938 9.539 1 97.69 195 GLN A CA 1
ATOM 1557 C C . GLN A 1 195 ? -13.516 31.812 10.812 1 97.69 195 GLN A C 1
ATOM 1559 O O . GLN A 1 195 ? -13.992 31.281 11.82 1 97.69 195 GLN A O 1
ATOM 1564 N N . ASN A 1 196 ? -12.281 32.25 10.734 1 96.94 196 ASN A N 1
ATOM 1565 C CA . ASN A 1 196 ? -11.367 32.344 11.867 1 96.94 196 ASN A CA 1
ATOM 1566 C C . ASN A 1 196 ? -10.891 30.953 12.297 1 96.94 196 ASN A C 1
ATOM 1568 O O . ASN A 1 196 ? -10.477 30.766 13.445 1 96.94 196 ASN A O 1
ATOM 1572 N N . THR A 1 197 ? -11.078 29.953 11.492 1 98.62 197 THR A N 1
ATOM 1573 C CA . THR A 1 197 ? -10.461 28.656 11.742 1 98.62 197 THR A CA 1
ATOM 1574 C C . THR A 1 197 ? -9.055 28.594 11.141 1 98.62 197 THR A C 1
ATOM 1576 O O . THR A 1 197 ? -8.781 29.266 10.141 1 98.62 197 THR A O 1
ATOM 1579 N N . ASP A 1 198 ? -8.211 27.828 11.781 1 98.25 198 ASP A N 1
ATOM 1580 C CA . ASP A 1 198 ? -6.832 27.688 11.328 1 98.25 198 ASP A CA 1
ATOM 1581 C C . ASP A 1 198 ? -6.734 26.703 10.164 1 98.25 198 ASP A C 1
ATOM 1583 O O . ASP A 1 198 ? -5.918 26.891 9.258 1 98.25 198 ASP A O 1
ATOM 1587 N N . PHE A 1 199 ? -7.461 25.625 10.18 1 98.56 199 PHE A N 1
ATOM 1588 C CA . PHE A 1 199 ? -7.562 24.672 9.078 1 98.56 199 PHE A CA 1
ATOM 1589 C C . PHE A 1 199 ? -8.836 23.844 9.195 1 98.56 199 PHE A C 1
ATOM 1591 O O . PHE A 1 199 ? -9.516 23.875 10.227 1 98.56 199 PHE A O 1
ATOM 1598 N N . LEU A 1 200 ? -9.18 23.172 8.094 1 98.94 200 LEU A N 1
ATOM 1599 C CA . LEU A 1 200 ? -10.375 22.328 8.062 1 98.94 200 LEU A CA 1
ATOM 1600 C C . LEU A 1 200 ? -10 20.859 7.957 1 98.94 200 LEU A C 1
ATOM 1602 O O . LEU A 1 200 ? -8.93 20.516 7.441 1 98.94 200 LEU A O 1
ATOM 1606 N N . VAL A 1 201 ? -10.859 20.031 8.469 1 98.94 201 VAL A N 1
ATOM 1607 C CA . VAL A 1 201 ? -10.719 18.578 8.32 1 98.94 201 VAL A CA 1
ATOM 1608 C C . VAL A 1 201 ? -11.938 18.016 7.602 1 98.94 201 VAL A C 1
ATOM 1610 O O . VAL A 1 201 ? -13.07 18.234 8.023 1 98.94 201 VAL A O 1
ATOM 1613 N N . LEU A 1 202 ? -11.664 17.375 6.52 1 98.88 202 LEU A N 1
ATOM 1614 C CA . LEU A 1 202 ? -12.711 16.625 5.848 1 98.88 202 LEU A CA 1
ATOM 1615 C C . LEU A 1 202 ? -12.688 15.156 6.281 1 98.88 202 LEU A C 1
ATOM 1617 O O . LEU A 1 202 ? -11.867 14.375 5.801 1 98.88 202 LEU A O 1
ATOM 1621 N N . ALA A 1 203 ? -13.547 14.836 7.145 1 98.69 203 ALA A N 1
ATOM 1622 C CA . ALA A 1 203 ? -13.672 13.492 7.695 1 98.69 203 ALA A CA 1
ATOM 1623 C C . ALA A 1 203 ? -14.742 12.695 6.957 1 98.69 203 ALA A C 1
ATOM 1625 O O . ALA A 1 203 ? -15.805 12.406 7.516 1 98.69 203 ALA A O 1
ATOM 1626 N N . ARG A 1 204 ? -14.352 12.312 5.707 1 97.81 204 ARG A N 1
ATOM 1627 C CA . ARG A 1 204 ? -15.273 11.625 4.816 1 97.81 204 ARG A CA 1
ATOM 1628 C C . ARG A 1 204 ? -16.453 12.516 4.441 1 97.81 204 ARG A C 1
ATOM 1630 O O . ARG A 1 204 ? -17.609 12.109 4.555 1 97.81 204 ARG A O 1
ATOM 1637 N N . TYR A 1 205 ? -16.125 13.734 4.047 1 97.75 205 TYR A N 1
AT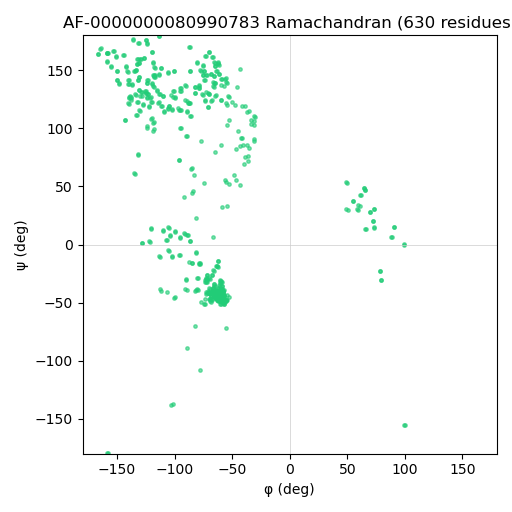OM 1638 C CA . TYR A 1 205 ? -17.141 14.711 3.707 1 97.75 205 TYR A CA 1
ATOM 1639 C C . TYR A 1 205 ? -17.812 14.367 2.387 1 97.75 205 TYR A C 1
ATOM 1641 O O . TYR A 1 205 ? -18.984 14.688 2.176 1 97.75 205 TYR A O 1
ATOM 1649 N N . MET A 1 206 ? -17.188 13.742 1.475 1 95.56 206 MET A N 1
ATOM 1650 C CA . MET A 1 206 ? -17.672 13.141 0.236 1 95.56 206 MET A CA 1
ATOM 1651 C C . MET A 1 206 ? -18.203 14.211 -0.712 1 95.56 206 MET A C 1
ATOM 1653 O O . MET A 1 206 ? -19.031 13.922 -1.578 1 95.56 206 MET A O 1
ATOM 1657 N N . GLN A 1 207 ? -17.953 15.5 -0.499 1 95.25 207 GLN A N 1
ATOM 1658 C CA . GLN A 1 207 ? -18.25 16.578 -1.438 1 95.25 207 GLN A CA 1
ATOM 1659 C C . GLN A 1 207 ? -16.969 17.219 -1.949 1 95.25 207 GLN A C 1
ATOM 1661 O O . GLN A 1 207 ? -15.969 17.266 -1.236 1 95.25 207 GLN A O 1
ATOM 1666 N N . ILE A 1 208 ? -17.031 17.625 -3.17 1 95.25 208 ILE A N 1
ATOM 1667 C CA . ILE A 1 208 ? -15.898 18.297 -3.783 1 95.25 208 ILE A CA 1
ATOM 1668 C C . ILE A 1 208 ? -15.992 19.812 -3.535 1 95.25 208 ILE A C 1
ATOM 1670 O O . ILE A 1 208 ? -17.016 20.438 -3.842 1 95.25 208 ILE A O 1
ATOM 1674 N N . LEU A 1 209 ? -15 20.391 -2.955 1 96.88 209 LEU A N 1
ATOM 1675 C CA . LEU A 1 209 ? -14.938 21.828 -2.756 1 96.88 209 LEU A CA 1
ATOM 1676 C C . LEU A 1 209 ? -14.438 22.531 -4.012 1 96.88 209 LEU A C 1
ATOM 1678 O O . LEU A 1 209 ? -13.484 22.078 -4.648 1 96.88 209 LEU A O 1
ATOM 1682 N N . SER A 1 210 ? -15.07 23.578 -4.375 1 96.75 210 SER A N 1
ATOM 1683 C CA . SER A 1 210 ? -14.742 24.297 -5.609 1 96.75 210 SER A CA 1
ATOM 1684 C C . SER A 1 210 ? -13.438 25.062 -5.473 1 96.75 210 SER A C 1
ATOM 1686 O O . SER A 1 210 ? -12.969 25.328 -4.359 1 96.75 210 SER A O 1
ATOM 1688 N N . ALA A 1 211 ? -12.859 25.438 -6.59 1 97.06 211 ALA A N 1
ATOM 1689 C CA . ALA A 1 211 ? -11.672 26.297 -6.613 1 97.06 211 ALA A CA 1
ATOM 1690 C C . ALA A 1 211 ? -11.945 27.625 -5.914 1 97.06 211 ALA A C 1
ATOM 1692 O O . ALA A 1 211 ? -11.07 28.156 -5.234 1 97.06 211 ALA A O 1
ATOM 1693 N N . ASN A 1 212 ? -13.086 28.141 -6.121 1 97.19 212 ASN A N 1
ATOM 1694 C CA . ASN A 1 212 ? -13.469 29.391 -5.488 1 97.19 212 ASN A CA 1
ATOM 1695 C C . ASN A 1 212 ? -13.469 29.281 -3.967 1 97.19 212 ASN A C 1
ATOM 1697 O O . ASN A 1 212 ? -13.008 30.172 -3.268 1 97.19 212 ASN A O 1
ATOM 1701 N N . PHE A 1 213 ? -14.047 28.234 -3.438 1 98.12 213 PHE A N 1
ATOM 1702 C CA . PHE A 1 213 ? -14.031 28 -1.999 1 98.12 213 PHE A CA 1
ATOM 1703 C C . PHE A 1 213 ? -12.609 28 -1.459 1 98.12 213 PHE A C 1
ATOM 1705 O O . PHE A 1 213 ? -12.328 28.656 -0.448 1 98.12 213 PHE A O 1
ATOM 1712 N N . LEU A 1 214 ? -11.734 27.266 -2.135 1 98 214 LEU A N 1
ATOM 1713 C CA . LEU A 1 214 ? -10.352 27.125 -1.695 1 98 214 LEU A CA 1
ATOM 1714 C C . LEU A 1 214 ? -9.641 28.469 -1.701 1 98 214 LEU A C 1
ATOM 1716 O O . LEU A 1 214 ? -8.883 28.781 -0.777 1 98 214 LEU A O 1
ATOM 1720 N N . ARG A 1 215 ? -9.883 29.25 -2.713 1 97.25 215 ARG A N 1
ATOM 1721 C CA . ARG A 1 215 ? -9.266 30.562 -2.842 1 97.25 215 ARG A CA 1
ATOM 1722 C C . ARG A 1 215 ? -9.742 31.5 -1.732 1 97.25 215 ARG A C 1
ATOM 1724 O O . ARG A 1 215 ? -8.969 32.344 -1.254 1 97.25 215 ARG A O 1
ATOM 1731 N N . ARG A 1 216 ? -10.961 31.359 -1.373 1 97.94 216 ARG A N 1
ATOM 1732 C CA . ARG A 1 216 ? -11.531 32.25 -0.378 1 97.94 216 ARG A CA 1
ATOM 1733 C C . ARG A 1 216 ? -11.172 31.812 1.035 1 97.94 216 ARG A C 1
ATOM 1735 O O . ARG A 1 216 ? -10.938 32.656 1.912 1 97.94 216 ARG A O 1
ATOM 1742 N N . TYR A 1 217 ? -11.172 30.578 1.282 1 98.19 217 TYR A N 1
ATOM 1743 C CA . TYR A 1 217 ? -10.797 30.094 2.605 1 98.19 217 TYR A CA 1
ATOM 1744 C C . TYR A 1 217 ? -9.312 30.312 2.869 1 98.19 217 TYR A C 1
ATOM 1746 O O . TYR A 1 217 ? -8.93 30.766 3.951 1 98.19 217 TYR A O 1
ATOM 1754 N N . ARG A 1 218 ? -8.414 29.922 1.918 1 96.31 218 ARG A N 1
ATOM 1755 C CA . ARG A 1 218 ? -6.988 30.219 1.812 1 96.31 218 ARG A CA 1
ATOM 1756 C C . ARG A 1 218 ? -6.176 29.344 2.77 1 96.31 218 ARG A C 1
ATOM 1758 O O . ARG A 1 218 ? -4.973 29.156 2.576 1 96.31 218 ARG A O 1
ATOM 1765 N N . ASN A 1 219 ? -6.801 28.797 3.869 1 97.69 219 ASN A N 1
ATOM 1766 C CA . ASN A 1 219 ? -6.066 27.953 4.805 1 97.69 219 ASN A CA 1
ATOM 1767 C C . ASN A 1 219 ? -6.074 26.5 4.371 1 97.69 219 ASN A C 1
ATOM 1769 O O . ASN A 1 219 ? -6.789 26.125 3.439 1 97.69 219 ASN A O 1
ATOM 1773 N N . ASP A 1 220 ? -5.266 25.703 5.035 1 97.56 220 ASP A N 1
ATOM 1774 C CA . ASP A 1 220 ? -5.117 24.297 4.68 1 97.56 220 ASP A CA 1
ATOM 1775 C C . ASP A 1 220 ? -6.398 23.516 4.98 1 97.56 220 ASP A C 1
ATOM 1777 O O . ASP A 1 220 ? -7.121 23.844 5.922 1 97.56 220 ASP A O 1
ATOM 1781 N N . ILE A 1 221 ? -6.621 22.562 4.156 1 98.69 221 ILE A N 1
ATOM 1782 C CA . ILE A 1 221 ? -7.695 21.609 4.355 1 98.69 221 ILE A CA 1
ATOM 1783 C C . ILE A 1 221 ? -7.141 20.188 4.266 1 98.69 221 ILE A C 1
ATOM 1785 O O . ILE A 1 221 ? -6.527 19.812 3.264 1 98.69 221 ILE A O 1
ATOM 1789 N N . ILE A 1 222 ? -7.293 19.422 5.316 1 98.75 222 ILE A N 1
ATOM 1790 C CA . ILE A 1 222 ? -6.828 18.047 5.363 1 98.75 222 ILE A CA 1
ATOM 1791 C C . ILE A 1 222 ? -7.996 17.094 5.094 1 98.75 222 ILE A C 1
ATOM 1793 O O . ILE A 1 222 ? -9.031 17.172 5.762 1 98.75 222 ILE A O 1
ATOM 1797 N N . ASN A 1 223 ? -7.809 16.25 4.156 1 98.75 223 ASN A N 1
ATOM 1798 C CA . ASN A 1 223 ? -8.836 15.281 3.76 1 98.75 223 ASN A CA 1
ATOM 1799 C C . ASN A 1 223 ? -8.375 13.844 3.996 1 98.75 223 ASN A C 1
ATOM 1801 O O . ASN A 1 223 ? -7.203 13.531 3.818 1 98.75 223 ASN A O 1
ATOM 1805 N N . ILE A 1 224 ? -9.32 12.969 4.406 1 98.81 224 ILE A N 1
ATOM 1806 C CA . ILE A 1 224 ? -9.078 11.523 4.41 1 98.81 224 ILE A CA 1
ATOM 1807 C C . ILE A 1 224 ? -9.766 10.891 3.203 1 98.81 224 ILE A C 1
ATOM 1809 O O . ILE A 1 224 ? -10.984 10.984 3.051 1 98.81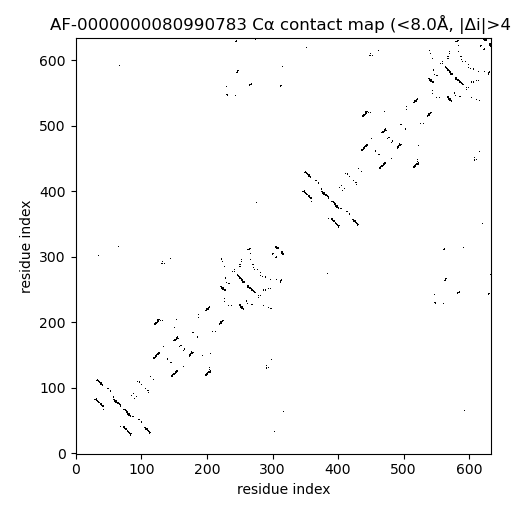 224 ILE A O 1
ATOM 1813 N N . HIS A 1 225 ? -8.969 10.336 2.336 1 98.5 225 HIS A N 1
ATOM 1814 C CA . HIS A 1 225 ? -9.492 9.562 1.217 1 98.5 225 HIS A CA 1
ATOM 1815 C C . HIS A 1 225 ? -9.523 8.07 1.544 1 98.5 225 HIS A C 1
ATOM 1817 O O . HIS A 1 225 ? -8.539 7.52 2.043 1 98.5 225 HIS A O 1
ATOM 1823 N N . HIS A 1 226 ? -10.617 7.426 1.291 1 97.69 226 HIS A N 1
ATOM 1824 C CA . HIS A 1 226 ? -10.836 6.027 1.645 1 97.69 226 HIS A CA 1
ATOM 1825 C C . HIS A 1 226 ? -10.266 5.098 0.581 1 97.69 226 HIS A C 1
ATOM 1827 O O . HIS A 1 226 ? -10.938 4.156 0.15 1 97.69 226 HIS A O 1
ATOM 1833 N N . GLY A 1 227 ? -9.117 5.344 0.154 1 97.25 227 GLY A N 1
ATOM 1834 C CA . GLY A 1 227 ? -8.344 4.559 -0.796 1 97.25 227 GLY A CA 1
ATOM 1835 C C . GLY A 1 227 ? -6.875 4.93 -0.824 1 97.25 227 GLY A C 1
ATOM 1836 O O . GLY A 1 227 ? -6.477 5.961 -0.273 1 97.25 227 GLY A O 1
ATOM 1837 N N . LEU A 1 228 ? -6.137 4.09 -1.477 1 96.81 228 LEU A N 1
ATOM 1838 C CA . LEU A 1 228 ? -4.703 4.32 -1.603 1 96.81 228 LEU A CA 1
ATOM 1839 C C . LEU A 1 228 ? -4.391 5.145 -2.848 1 96.81 228 LEU A C 1
ATOM 1841 O O . LEU A 1 228 ? -4.207 4.59 -3.934 1 96.81 228 LEU A O 1
ATOM 1845 N N . LEU A 1 229 ? -4.328 6.371 -2.648 1 97.06 229 LEU A N 1
ATOM 1846 C CA . LEU A 1 229 ? -4.016 7.262 -3.764 1 97.06 229 LEU A CA 1
ATOM 1847 C C . LEU A 1 229 ? -2.596 7.023 -4.266 1 97.06 229 LEU A C 1
ATOM 1849 O O . LEU A 1 229 ? -1.703 6.688 -3.482 1 97.06 229 LEU A O 1
ATOM 1853 N N . PRO A 1 230 ? -2.379 7.156 -5.57 1 95.62 230 PRO A N 1
ATOM 1854 C CA . PRO A 1 230 ? -3.287 7.738 -6.562 1 95.62 230 PRO A CA 1
ATOM 1855 C C . PRO A 1 230 ? -4.27 6.715 -7.133 1 95.62 230 PRO A C 1
ATOM 1857 O O . PRO A 1 230 ? -5.082 7.055 -7.996 1 95.62 230 PRO A O 1
ATOM 1860 N N . SER A 1 231 ? -4.223 5.426 -6.617 1 93.25 231 SER A N 1
ATOM 1861 C CA . SER A 1 231 ? -5.227 4.453 -7.031 1 93.25 231 SER A CA 1
ATOM 1862 C C . SER A 1 231 ? -6.574 4.738 -6.375 1 93.25 231 SER A C 1
ATOM 1864 O O . SER A 1 231 ? -6.633 5.336 -5.297 1 93.25 231 SER A O 1
ATOM 1866 N N . PHE A 1 232 ? -7.664 4.363 -7.152 1 94.94 232 PHE A N 1
ATOM 1867 C CA . PHE A 1 232 ? -9.016 4.285 -6.613 1 94.94 232 PHE A CA 1
ATOM 1868 C C . PHE A 1 232 ? -9.516 5.664 -6.191 1 94.94 232 PHE A C 1
ATOM 1870 O O . PHE A 1 232 ? -9.992 5.84 -5.07 1 94.94 232 PHE A O 1
ATOM 1877 N N . LYS A 1 233 ? -9.336 6.605 -7.008 1 92.88 233 LYS A N 1
ATOM 1878 C CA . LYS A 1 233 ? -9.883 7.945 -6.812 1 92.88 233 LYS A CA 1
ATOM 1879 C C . LYS A 1 233 ? -11.406 7.922 -6.844 1 92.88 233 LYS A C 1
ATOM 1881 O O . LYS A 1 233 ? -12.008 6.984 -7.371 1 92.88 233 LYS A O 1
ATOM 1886 N N . GLY A 1 234 ? -11.992 8.797 -6.238 1 90.81 234 GLY A N 1
ATOM 1887 C CA . GLY A 1 234 ? -13.43 8.961 -6.387 1 90.81 234 GLY A CA 1
ATOM 1888 C C . GLY A 1 234 ? -14.219 8.352 -5.246 1 90.81 234 GLY A C 1
ATOM 1889 O O . GLY A 1 234 ? -13.703 8.188 -4.141 1 90.81 234 GLY A O 1
ATOM 1890 N N . GLY A 1 235 ? -15.484 7.996 -5.488 1 90.44 235 GLY A N 1
ATOM 1891 C CA . GLY A 1 235 ? -16.438 7.801 -4.41 1 90.44 235 GLY A CA 1
ATOM 1892 C C . GLY A 1 235 ? -16.578 6.352 -3.988 1 90.44 235 GLY A C 1
ATOM 1893 O O . GLY A 1 235 ? -17.234 6.051 -2.984 1 90.44 235 GLY A O 1
ATOM 1894 N N . HIS A 1 236 ? -15.953 5.434 -4.773 1 93.69 236 HIS A N 1
ATOM 1895 C CA . HIS A 1 236 ? -16.156 4.035 -4.418 1 93.69 236 HIS A CA 1
ATOM 1896 C C . HIS A 1 236 ? -14.836 3.264 -4.445 1 93.69 236 HIS A C 1
ATOM 1898 O O . HIS A 1 236 ? -14.734 2.227 -5.105 1 93.69 236 HIS A O 1
ATOM 1904 N N . PRO A 1 237 ? -13.93 3.697 -3.609 1 95.19 237 PRO A N 1
ATOM 1905 C CA . PRO A 1 237 ? -12.602 3.074 -3.654 1 95.19 237 PRO A CA 1
ATOM 1906 C C . PRO A 1 237 ? -12.625 1.611 -3.217 1 95.19 237 PRO A C 1
ATOM 1908 O O . PRO A 1 237 ? -11.93 0.777 -3.805 1 95.19 237 PRO A O 1
ATOM 1911 N N . SER A 1 238 ? -13.43 1.265 -2.23 1 95.62 238 SER A N 1
ATOM 1912 C CA . SER A 1 238 ? -13.477 -0.112 -1.747 1 95.62 238 SER A CA 1
ATOM 1913 C C . SER A 1 238 ? -13.977 -1.062 -2.828 1 95.62 238 SER A C 1
ATOM 1915 O O . SER A 1 238 ? -13.43 -2.152 -3.008 1 95.62 238 SER A O 1
ATOM 1917 N N . LYS A 1 239 ? -15.008 -0.654 -3.453 1 95.81 239 LYS A N 1
ATOM 1918 C CA . LYS A 1 239 ? -15.547 -1.469 -4.535 1 95.81 239 LYS A CA 1
ATOM 1919 C C . LYS A 1 239 ? -14.531 -1.632 -5.664 1 95.81 239 LYS A C 1
ATOM 1921 O O . LYS A 1 239 ? -14.352 -2.732 -6.191 1 95.81 239 LYS A O 1
ATOM 1926 N N . GLN A 1 240 ? -13.883 -0.521 -6.059 1 96.25 240 GLN A N 1
ATOM 1927 C CA . GLN A 1 240 ? -12.859 -0.567 -7.094 1 96.25 240 GLN A CA 1
ATOM 1928 C C . GLN A 1 240 ? -11.734 -1.528 -6.719 1 96.25 240 GLN A C 1
ATOM 1930 O O . GLN A 1 240 ? -11.305 -2.342 -7.535 1 96.25 240 GLN A O 1
ATOM 1935 N N . ALA A 1 241 ? -11.312 -1.395 -5.496 1 97.06 241 ALA A N 1
ATOM 1936 C CA . ALA A 1 241 ? -10.234 -2.25 -5 1 97.06 241 ALA A CA 1
ATOM 1937 C C . ALA A 1 241 ? -10.656 -3.715 -4.992 1 97.06 241 ALA A C 1
ATOM 1939 O O . ALA A 1 241 ? -9.891 -4.594 -5.395 1 97.06 241 ALA A O 1
ATOM 1940 N N . PHE A 1 242 ? -11.891 -3.996 -4.508 1 96.25 242 PHE A N 1
ATOM 1941 C CA . PHE A 1 242 ? -12.43 -5.348 -4.445 1 96.25 242 PHE A CA 1
ATOM 1942 C C . PHE A 1 242 ? -12.477 -5.977 -5.836 1 96.25 242 PHE A C 1
ATOM 1944 O O . PHE A 1 242 ? -12.062 -7.121 -6.02 1 96.25 242 PHE A O 1
ATOM 1951 N N . GLU A 1 243 ? -12.883 -5.188 -6.777 1 94.44 243 GLU A N 1
ATOM 1952 C CA . GLU A 1 243 ? -13.008 -5.66 -8.156 1 94.44 243 GLU A CA 1
ATOM 1953 C C . GLU A 1 243 ? -11.641 -5.852 -8.797 1 94.44 243 GLU A C 1
ATOM 1955 O O . GLU A 1 243 ? -11.461 -6.723 -9.648 1 94.44 243 GLU A O 1
ATOM 1960 N N . ALA A 1 244 ? -10.688 -5.094 -8.375 1 95.19 244 ALA A N 1
ATOM 1961 C CA . ALA A 1 244 ? -9.344 -5.145 -8.953 1 95.19 244 ALA A CA 1
ATOM 1962 C C . ALA A 1 244 ? -8.562 -6.348 -8.422 1 95.19 244 ALA A C 1
ATOM 1964 O O . ALA A 1 244 ? -7.523 -6.711 -8.977 1 95.19 244 ALA A O 1
ATOM 1965 N N . GLY A 1 245 ? -8.992 -6.938 -7.355 1 96.56 245 GLY A N 1
ATOM 1966 C CA . GLY A 1 245 ? -8.336 -8.117 -6.809 1 96.56 245 GLY A CA 1
ATOM 1967 C C . GLY A 1 245 ? -7.02 -7.809 -6.129 1 96.56 245 GLY A C 1
ATOM 1968 O O . GLY A 1 245 ? -6.094 -8.625 -6.16 1 96.56 245 GLY A O 1
ATOM 1969 N N . VAL A 1 246 ? -6.902 -6.617 -5.562 1 97.75 246 VAL A N 1
ATOM 1970 C CA . VAL A 1 246 ? -5.672 -6.207 -4.895 1 97.75 246 VAL A CA 1
ATOM 1971 C C . VAL A 1 246 ? -5.461 -7.055 -3.639 1 97.75 246 VAL A C 1
ATOM 1973 O O . VAL A 1 246 ? -6.387 -7.719 -3.168 1 97.75 246 VAL A O 1
ATOM 1976 N N . LYS A 1 247 ? -4.223 -7.051 -3.174 1 98.31 247 LYS A N 1
ATOM 1977 C CA . LYS A 1 247 ? -3.889 -7.777 -1.953 1 98.31 247 LYS A CA 1
ATOM 1978 C C . LYS A 1 247 ? -3.68 -6.82 -0.784 1 98.31 247 LYS A C 1
ATOM 1980 O O . LYS A 1 247 ? -3.477 -7.254 0.352 1 98.31 247 LYS A O 1
ATOM 1985 N N . LEU A 1 248 ? -3.732 -5.547 -1.093 1 97.88 248 LEU A N 1
ATOM 1986 C CA . LEU A 1 248 ? -3.621 -4.477 -0.108 1 97.88 248 LEU A CA 1
ATOM 1987 C C . LEU A 1 248 ? -4.645 -3.381 -0.378 1 97.88 248 LEU A C 1
ATOM 1989 O O . LEU A 1 248 ? -4.867 -3.002 -1.531 1 97.88 248 LEU A O 1
ATOM 1993 N N . ILE A 1 249 ? -5.219 -2.936 0.676 1 97.88 249 ILE A N 1
ATOM 1994 C CA . ILE A 1 249 ? -6.047 -1.739 0.586 1 97.88 249 ILE A CA 1
ATOM 1995 C C . ILE A 1 249 ? -5.488 -0.653 1.501 1 97.88 249 ILE A C 1
ATOM 1997 O O . ILE A 1 249 ? -4.641 -0.928 2.355 1 97.88 249 ILE A O 1
ATOM 2001 N N . GLY A 1 250 ? -5.973 0.561 1.292 1 97.44 250 GLY A N 1
ATOM 2002 C CA . GLY A 1 250 ? -5.367 1.604 2.104 1 97.44 250 GLY A CA 1
ATOM 2003 C C . GLY A 1 250 ? -6.238 2.836 2.242 1 97.44 250 GLY A C 1
ATOM 2004 O O . GLY A 1 250 ? -7.383 2.85 1.781 1 97.44 250 GLY A O 1
ATOM 2005 N N . ALA A 1 251 ? -5.711 3.777 2.941 1 98.56 251 ALA A N 1
ATOM 2006 C CA . ALA A 1 251 ? -6.262 5.117 3.129 1 98.56 251 ALA A CA 1
ATOM 2007 C C . ALA A 1 251 ? -5.18 6.184 2.977 1 98.56 251 ALA A C 1
ATOM 2009 O O . ALA A 1 251 ? -4 5.918 3.213 1 98.56 251 ALA A O 1
ATOM 2010 N N . THR A 1 252 ? -5.578 7.328 2.52 1 98.69 252 THR A N 1
ATOM 2011 C CA . THR A 1 252 ? -4.637 8.414 2.271 1 98.69 252 THR A CA 1
ATOM 2012 C C . THR A 1 252 ? -5.148 9.719 2.865 1 98.69 252 THR A C 1
ATOM 2014 O O . THR A 1 252 ? -6.27 10.141 2.57 1 98.69 252 THR A O 1
ATOM 2017 N N . SER A 1 253 ? -4.406 10.305 3.709 1 98.81 253 SER A N 1
ATOM 2018 C CA . SER A 1 253 ? -4.672 11.688 4.086 1 98.81 253 SER A CA 1
ATOM 2019 C C . SER A 1 253 ? -3.842 12.656 3.256 1 98.81 253 SER A C 1
ATOM 2021 O O . SER A 1 253 ? -2.65 12.43 3.033 1 98.81 253 SER A O 1
ATOM 2023 N N . HIS A 1 254 ? -4.453 13.664 2.801 1 98.56 254 HIS A N 1
ATOM 2024 C CA . HIS A 1 254 ? -3.773 14.617 1.932 1 98.56 254 HIS A CA 1
ATOM 2025 C C . HIS A 1 254 ? -4.371 16.016 2.072 1 98.56 254 HIS A C 1
ATOM 2027 O O . HIS A 1 254 ? -5.473 16.172 2.604 1 98.56 254 HIS A O 1
ATOM 2033 N N . PHE A 1 255 ? -3.645 17.016 1.649 1 98.25 255 PHE A N 1
ATOM 2034 C CA . PHE A 1 255 ? -4.199 18.359 1.523 1 98.25 255 PHE A CA 1
ATOM 2035 C C . PHE A 1 255 ? -5.16 18.438 0.342 1 98.25 255 PHE A C 1
ATOM 2037 O O . PHE A 1 255 ? -4.945 17.781 -0.683 1 98.25 255 PHE A O 1
ATOM 2044 N N . VAL A 1 256 ? -6.176 19.25 0.518 1 97.75 256 VAL A N 1
ATOM 2045 C CA . VAL A 1 256 ? -7.137 19.438 -0.564 1 97.75 256 VAL A CA 1
ATOM 2046 C C . VAL A 1 256 ? -6.598 20.453 -1.563 1 97.75 256 VAL A C 1
ATOM 2048 O O . VAL A 1 256 ? -6.07 21.5 -1.17 1 97.75 256 VAL A O 1
ATOM 2051 N N . THR A 1 257 ? -6.621 20.125 -2.785 1 96.06 257 THR A N 1
ATOM 2052 C CA . THR A 1 257 ? -6.332 21.031 -3.9 1 96.06 257 THR A CA 1
ATOM 2053 C C . THR A 1 257 ? -7.492 21.047 -4.895 1 96.06 257 THR A C 1
ATOM 2055 O O . THR A 1 257 ? -8.492 20.344 -4.699 1 96.06 257 THR A O 1
ATOM 2058 N N . GLU A 1 258 ? -7.348 21.875 -5.859 1 95.25 258 GLU A N 1
ATOM 2059 C CA . GLU A 1 258 ? -8.398 21.969 -6.863 1 95.25 258 GLU A CA 1
ATOM 2060 C C . GLU A 1 258 ? -8.586 20.656 -7.609 1 95.25 258 GLU A C 1
ATOM 2062 O O . GLU A 1 258 ? -9.711 20.266 -7.93 1 95.25 258 GLU A O 1
ATOM 2067 N N . GLU A 1 259 ? -7.469 19.984 -7.863 1 94.5 259 GLU A N 1
ATOM 2068 C CA . GLU A 1 259 ? -7.539 18.688 -8.523 1 94.5 259 GLU A CA 1
ATOM 2069 C C . GLU A 1 259 ? -8 17.609 -7.551 1 94.5 259 GLU A C 1
ATOM 2071 O O . GLU A 1 259 ? -7.465 17.484 -6.449 1 94.5 259 GLU A O 1
ATOM 2076 N N . LEU A 1 260 ? -8.992 16.875 -7.977 1 94.94 260 LEU A N 1
ATOM 2077 C CA . LEU A 1 260 ? -9.641 15.875 -7.137 1 94.94 260 LEU A CA 1
ATOM 2078 C C . LEU A 1 260 ? -8.648 14.812 -6.684 1 94.94 260 LEU A C 1
ATOM 2080 O O . LEU A 1 260 ? -8.008 14.164 -7.512 1 94.94 260 LEU A O 1
ATOM 2084 N N . ASP A 1 261 ? -8.531 14.617 -5.352 1 95.31 261 ASP A N 1
ATOM 2085 C CA . ASP A 1 261 ? -7.77 13.555 -4.703 1 95.31 261 ASP A CA 1
ATOM 2086 C C . ASP A 1 261 ? -6.316 13.562 -5.172 1 95.31 261 ASP A C 1
ATOM 2088 O O . ASP A 1 261 ? -5.723 12.5 -5.383 1 95.31 261 ASP A O 1
ATOM 2092 N N . ALA A 1 262 ? -5.758 14.781 -5.387 1 94.5 262 ALA A N 1
ATOM 2093 C CA . ALA A 1 262 ? -4.434 14.883 -5.992 1 94.5 262 ALA A CA 1
ATOM 2094 C C . ALA A 1 262 ? -3.516 15.766 -5.152 1 94.5 262 ALA A C 1
ATOM 2096 O O . ALA A 1 262 ? -2.381 16.047 -5.547 1 94.5 262 ALA A O 1
ATOM 2097 N N . GLY A 1 263 ? -3.979 16.266 -4.047 1 96.56 263 GLY A N 1
ATOM 2098 C CA . GLY A 1 263 ? -3.156 17.156 -3.234 1 96.56 263 GLY A CA 1
ATOM 2099 C C . GLY A 1 263 ? -2.006 16.438 -2.553 1 96.56 263 GLY A C 1
ATOM 2100 O O . GLY A 1 263 ? -1.959 15.203 -2.535 1 96.56 263 GLY A O 1
ATOM 2101 N N . PRO A 1 264 ? -1.082 17.234 -2.072 1 97.75 264 PRO A N 1
ATOM 2102 C CA . PRO A 1 264 ? 0.094 16.656 -1.422 1 97.75 264 PRO A CA 1
ATOM 2103 C C . PRO A 1 264 ? -0.271 15.664 -0.315 1 97.75 264 PRO A C 1
ATOM 2105 O O . PRO A 1 264 ? -1.036 16 0.591 1 97.75 264 PRO A O 1
ATOM 2108 N N . ILE A 1 265 ? 0.261 14.477 -0.362 1 98.5 265 ILE A N 1
ATOM 2109 C CA . ILE A 1 265 ? -0.068 13.391 0.55 1 98.5 265 ILE A CA 1
ATOM 2110 C C . ILE A 1 265 ? 0.652 13.594 1.881 1 98.5 265 ILE A C 1
ATOM 2112 O O . ILE A 1 265 ? 1.841 13.922 1.906 1 98.5 265 ILE A O 1
ATOM 2116 N N . ILE A 1 266 ? -0.1 13.406 2.938 1 98.56 266 ILE A N 1
ATOM 2117 C CA . ILE A 1 266 ? 0.448 13.555 4.281 1 98.56 266 ILE A CA 1
ATOM 2118 C C . ILE A 1 266 ? 0.772 12.188 4.863 1 98.56 266 ILE A C 1
ATOM 2120 O O . ILE A 1 266 ? 1.851 11.977 5.426 1 98.56 266 ILE A O 1
ATOM 2124 N N . GLU A 1 267 ? -0.126 11.266 4.719 1 98.62 267 GLU A N 1
ATOM 2125 C CA . GLU A 1 267 ? 0.012 9.93 5.297 1 98.62 267 GLU A CA 1
ATOM 2126 C C . GLU A 1 267 ? -0.705 8.891 4.449 1 98.62 267 GLU A C 1
ATOM 2128 O O . GLU A 1 267 ? -1.712 9.188 3.803 1 98.62 267 GLU A O 1
ATOM 2133 N N . GLN A 1 268 ? -0.165 7.688 4.477 1 98.56 268 GLN A N 1
ATOM 2134 C CA . GLN A 1 268 ? -0.796 6.527 3.855 1 98.56 268 GLN A CA 1
ATOM 2135 C C . GLN A 1 268 ? -0.639 5.285 4.723 1 98.56 268 GLN A C 1
ATOM 2137 O O . GLN A 1 268 ? 0.415 5.07 5.324 1 98.56 268 GLN A O 1
ATOM 2142 N N . MET A 1 269 ? -1.67 4.574 4.785 1 98.31 269 MET A N 1
ATOM 2143 C CA . MET A 1 269 ? -1.675 3.309 5.52 1 98.31 269 MET A CA 1
ATOM 2144 C C . MET A 1 269 ? -2.33 2.205 4.695 1 98.31 269 MET A C 1
ATOM 2146 O O . MET A 1 269 ? -3.199 2.479 3.865 1 98.31 269 MET A O 1
ATOM 2150 N N . VAL A 1 2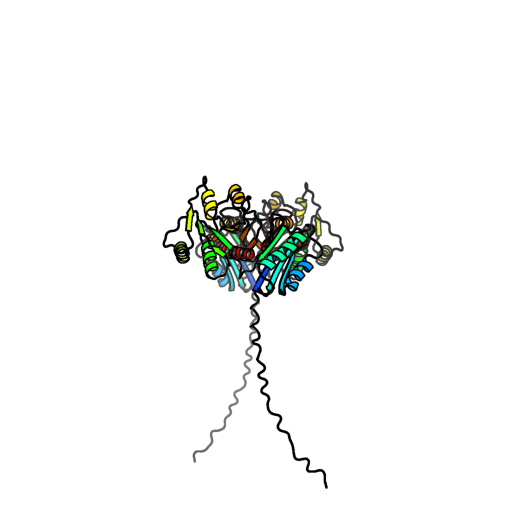70 ? -1.83 0.958 4.977 1 98.06 270 VAL A N 1
ATOM 2151 C CA . VAL A 1 270 ? -2.377 -0.16 4.215 1 98.06 270 VAL A CA 1
ATOM 2152 C C . VAL A 1 270 ? -2.744 -1.301 5.16 1 98.06 270 VAL A C 1
ATOM 2154 O O . VAL A 1 270 ? -2.26 -1.356 6.293 1 98.06 270 VAL A O 1
ATOM 2157 N N . GLU A 1 271 ? -3.576 -2.119 4.68 1 97.88 271 GLU A N 1
ATOM 2158 C CA . GLU A 1 271 ? -3.949 -3.377 5.316 1 97.88 271 GLU A CA 1
ATOM 2159 C C . GLU A 1 271 ? -4.094 -4.496 4.285 1 97.88 271 GLU A C 1
ATOM 2161 O O . GLU A 1 271 ? -4.594 -4.27 3.184 1 97.88 271 GLU A O 1
ATOM 2166 N N . ARG A 1 272 ? -3.641 -5.688 4.68 1 97.94 272 ARG A N 1
ATOM 2167 C CA . ARG A 1 272 ? -3.725 -6.832 3.777 1 97.94 272 ARG A CA 1
ATOM 2168 C C . ARG A 1 272 ? -5.16 -7.336 3.668 1 97.94 272 ARG A C 1
ATOM 2170 O O . ARG A 1 272 ? -5.898 -7.34 4.656 1 97.94 272 ARG A O 1
ATOM 2177 N N . VAL A 1 273 ? -5.543 -7.73 2.492 1 97.81 273 VAL A N 1
ATOM 2178 C CA . VAL A 1 273 ? -6.812 -8.398 2.227 1 97.81 273 VAL A CA 1
ATOM 2179 C C . VAL A 1 273 ? -6.566 -9.703 1.477 1 97.81 273 VAL A C 1
ATOM 2181 O O . VAL A 1 273 ? -5.484 -9.906 0.918 1 97.81 273 VAL A O 1
ATOM 2184 N N . SER A 1 274 ? -7.547 -10.586 1.523 1 96.31 274 SER A N 1
ATOM 2185 C CA . SER A 1 274 ? -7.426 -11.891 0.877 1 96.31 274 SER A CA 1
ATOM 2186 C C . SER A 1 274 ? -8.703 -12.258 0.13 1 96.31 274 SER A C 1
ATOM 2188 O O . SER A 1 274 ? -9.68 -11.508 0.152 1 96.31 274 SER A O 1
ATOM 2190 N N . HIS A 1 275 ? -8.648 -13.391 -0.549 1 94.81 275 HIS A N 1
ATOM 2191 C CA . HIS A 1 275 ? -9.797 -13.898 -1.287 1 94.81 275 HIS A CA 1
ATOM 2192 C C . HIS A 1 275 ? -10.969 -14.188 -0.353 1 94.81 275 HIS A C 1
ATOM 2194 O O . HIS A 1 275 ? -12.102 -14.352 -0.804 1 94.81 275 HIS A O 1
ATOM 2200 N N . ARG A 1 276 ? -10.711 -14.219 0.907 1 95.31 276 ARG A N 1
ATOM 2201 C CA . ARG A 1 276 ? -11.766 -14.523 1.873 1 95.31 276 ARG A CA 1
ATOM 2202 C C . ARG A 1 276 ? -12.555 -13.273 2.234 1 95.31 276 ARG A C 1
ATOM 2204 O O . ARG A 1 276 ? -13.641 -13.367 2.82 1 95.31 276 ARG A O 1
ATOM 2211 N N . ASP A 1 277 ? -12.023 -12.148 1.934 1 95.94 277 ASP A N 1
ATOM 2212 C CA . ASP A 1 277 ? -12.719 -10.891 2.207 1 95.94 277 ASP A CA 1
ATOM 2213 C C . ASP A 1 277 ? -13.844 -10.656 1.207 1 95.94 277 ASP A C 1
ATOM 2215 O O . ASP A 1 277 ? -13.766 -11.094 0.057 1 95.94 277 ASP A O 1
ATOM 2219 N N . ASN A 1 278 ? -14.875 -10.07 1.644 1 94.5 278 ASN A N 1
ATOM 2220 C CA . ASN A 1 278 ? -15.953 -9.57 0.79 1 94.5 278 ASN A CA 1
ATOM 2221 C C . ASN A 1 278 ? -16.031 -8.047 0.83 1 94.5 278 ASN A C 1
ATOM 2223 O O . ASN A 1 278 ? -15.227 -7.395 1.497 1 94.5 278 ASN A O 1
ATOM 2227 N N . LEU A 1 279 ? -16.953 -7.484 0.095 1 94.56 279 LEU A N 1
ATOM 2228 C CA . LEU A 1 279 ? -17.047 -6.031 0.005 1 94.56 279 LEU A CA 1
ATOM 2229 C C . LEU A 1 279 ? -17.281 -5.414 1.379 1 94.56 279 LEU A C 1
ATOM 2231 O O . LEU A 1 279 ? -16.719 -4.359 1.698 1 94.56 279 LEU A O 1
ATOM 2235 N N . GLN A 1 280 ? -18.094 -6.055 2.166 1 95.5 280 GLN A N 1
ATOM 2236 C CA . GLN A 1 280 ? -18.391 -5.551 3.502 1 95.5 280 GLN A CA 1
ATOM 2237 C C . GLN A 1 280 ? -17.141 -5.496 4.367 1 95.5 280 GLN A C 1
ATOM 2239 O O . GLN A 1 280 ? -16.891 -4.492 5.043 1 95.5 280 GLN A O 1
ATOM 2244 N N . SER A 1 281 ? -16.391 -6.586 4.371 1 96.12 281 SER A N 1
ATOM 2245 C CA . SER A 1 281 ? -15.164 -6.59 5.16 1 96.12 281 SER A CA 1
ATOM 2246 C C . SER A 1 281 ? -14.156 -5.594 4.605 1 96.12 281 SER A C 1
ATOM 2248 O O . SER A 1 281 ? -13.375 -5.004 5.363 1 96.12 281 SER A O 1
ATOM 2250 N N . PHE A 1 282 ? -14.133 -5.406 3.246 1 96.56 282 PHE A N 1
ATOM 2251 C CA . PHE A 1 282 ? -13.297 -4.371 2.648 1 96.56 282 PHE A CA 1
ATOM 2252 C C . PHE A 1 282 ? -13.609 -3.006 3.25 1 96.56 282 PHE A C 1
ATOM 2254 O O . PHE A 1 282 ? -12.703 -2.271 3.645 1 96.56 282 PHE A O 1
ATOM 2261 N N . VAL A 1 283 ? -14.844 -2.721 3.326 1 96.81 283 VAL A N 1
ATOM 2262 C CA . VAL A 1 283 ? -15.297 -1.426 3.824 1 96.81 283 VAL A CA 1
ATOM 2263 C C . VAL A 1 283 ? -14.922 -1.282 5.297 1 96.81 283 VAL A C 1
ATOM 2265 O O . VAL A 1 283 ? -14.43 -0.234 5.719 1 96.81 283 VAL A O 1
ATOM 2268 N N . GLN A 1 284 ? -15.125 -2.305 6.039 1 97.31 284 GLN A N 1
ATOM 2269 C CA . GLN A 1 284 ? -14.82 -2.271 7.465 1 97.31 284 GLN A CA 1
ATOM 2270 C C . GLN A 1 284 ? -13.328 -2.049 7.695 1 97.31 284 GLN A C 1
ATOM 2272 O O . GLN A 1 284 ? -12.938 -1.226 8.531 1 97.31 284 GLN A O 1
ATOM 2277 N N . LYS A 1 285 ? -12.516 -2.783 7.008 1 97.62 285 LYS A N 1
ATOM 2278 C CA . LYS A 1 285 ? -11.07 -2.602 7.109 1 97.62 285 LYS A CA 1
ATOM 2279 C C . LYS A 1 285 ? -10.664 -1.186 6.711 1 97.62 285 LYS A C 1
ATOM 2281 O O . LYS A 1 285 ? -9.812 -0.571 7.363 1 97.62 285 LYS A O 1
ATOM 2286 N N . SER A 1 286 ? -11.227 -0.734 5.676 1 97.44 286 SER A N 1
ATOM 2287 C CA . SER A 1 286 ? -10.945 0.615 5.195 1 97.44 286 SER A CA 1
ATOM 2288 C C . SER A 1 286 ? -11.297 1.662 6.246 1 97.44 286 SER A C 1
ATOM 2290 O O . SER A 1 286 ? -10.539 2.604 6.477 1 97.44 286 SER A O 1
ATOM 2292 N N . GLU A 1 287 ? -12.445 1.491 6.859 1 97.81 287 GLU A N 1
ATOM 2293 C CA . GLU A 1 287 ? -12.883 2.438 7.879 1 97.81 287 GLU A CA 1
ATOM 2294 C C . GLU A 1 287 ? -11.883 2.527 9.023 1 97.81 287 GLU A C 1
ATOM 2296 O O . GLU A 1 287 ? -11.57 3.619 9.5 1 97.81 287 GLU A O 1
ATOM 2301 N N . ASN A 1 288 ? -11.422 1.428 9.383 1 97.56 288 ASN A N 1
ATOM 2302 C CA . ASN A 1 288 ? -10.43 1.408 10.453 1 97.56 288 ASN A CA 1
ATOM 2303 C C . ASN A 1 288 ? -9.148 2.117 10.039 1 97.56 288 ASN A C 1
ATOM 2305 O O . ASN A 1 288 ? -8.57 2.875 10.82 1 97.56 288 ASN A O 1
ATOM 2309 N N . LEU A 1 289 ? -8.727 1.898 8.859 1 97.94 289 LEU A N 1
ATOM 2310 C CA . LEU A 1 289 ? -7.523 2.531 8.32 1 97.94 289 LEU A CA 1
ATOM 2311 C C . LEU A 1 289 ? -7.703 4.043 8.234 1 97.94 289 LEU A C 1
ATOM 2313 O O . LEU A 1 289 ? -6.777 4.801 8.539 1 97.94 289 LEU A O 1
ATOM 2317 N N . GLU A 1 290 ? -8.828 4.438 7.801 1 98.62 290 GLU A N 1
ATOM 2318 C CA . GLU A 1 290 ? -9.133 5.855 7.625 1 98.62 290 GLU A CA 1
ATOM 2319 C C . GLU A 1 290 ? -9 6.617 8.938 1 98.62 290 GLU A C 1
ATOM 2321 O O . GLU A 1 290 ? -8.406 7.695 8.984 1 98.62 290 GLU A O 1
ATOM 2326 N N . LYS A 1 291 ? -9.57 6.039 9.969 1 98.69 291 LYS A N 1
ATOM 2327 C CA . LYS A 1 291 ? -9.508 6.668 11.281 1 98.69 291 LYS A CA 1
ATOM 2328 C C . LYS A 1 291 ? -8.062 6.895 11.719 1 98.69 291 LYS A C 1
ATOM 2330 O O . LYS A 1 291 ? -7.688 8.008 12.094 1 98.69 291 LYS A O 1
ATOM 2335 N N . GLN A 1 292 ? -7.316 5.832 11.586 1 98.5 292 GLN A N 1
ATOM 2336 C CA . GLN A 1 292 ? -5.926 5.887 12.016 1 98.5 292 GLN A CA 1
ATOM 2337 C C . GLN A 1 292 ? -5.121 6.863 11.164 1 98.5 292 GLN A C 1
ATOM 2339 O O . GLN A 1 292 ? -4.332 7.652 11.688 1 98.5 292 GLN A O 1
ATOM 2344 N N . CYS A 1 293 ? -5.344 6.777 9.906 1 98.75 293 CYS A N 1
ATOM 2345 C CA . CYS A 1 293 ? -4.613 7.602 8.945 1 98.75 293 CYS A CA 1
ATOM 2346 C C . CYS A 1 293 ? -4.91 9.078 9.164 1 98.75 293 CYS A C 1
ATOM 2348 O O . CYS A 1 293 ? -3.994 9.898 9.195 1 98.75 293 CYS A O 1
ATOM 2350 N N . LEU A 1 294 ? -6.137 9.43 9.32 1 98.81 294 LEU A N 1
ATOM 2351 C CA . LEU A 1 294 ? -6.543 10.812 9.547 1 98.81 294 LEU A CA 1
ATOM 2352 C C . LEU A 1 294 ? -6.004 11.328 10.875 1 98.81 294 LEU A C 1
ATOM 2354 O O . LEU A 1 294 ? -5.488 12.445 10.953 1 98.81 294 LEU A O 1
ATOM 2358 N N . SER A 1 295 ? -6.121 10.5 11.883 1 98.56 295 SER A N 1
ATOM 2359 C CA . SER A 1 295 ? -5.629 10.875 13.203 1 98.56 295 SER A CA 1
ATOM 2360 C C . SER A 1 295 ? -4.141 11.211 13.156 1 98.56 295 SER A C 1
ATOM 2362 O O . SER A 1 295 ? -3.717 12.234 13.695 1 98.56 295 SER A O 1
ATOM 2364 N N . LYS A 1 296 ? -3.428 10.391 12.523 1 98.44 296 LYS A N 1
ATOM 2365 C CA . LYS A 1 296 ? -1.988 10.617 12.43 1 98.44 296 LYS A CA 1
ATOM 2366 C C . LYS A 1 296 ? -1.679 11.898 11.664 1 98.44 296 LYS A C 1
ATOM 2368 O O . LYS A 1 296 ? -0.786 12.656 12.039 1 98.44 296 LYS A O 1
ATOM 2373 N N . ALA A 1 297 ? -2.377 12.117 10.625 1 98.62 297 ALA A N 1
ATOM 2374 C CA . ALA A 1 297 ? -2.164 13.305 9.805 1 98.62 297 ALA A CA 1
ATOM 2375 C C . ALA A 1 297 ? -2.436 14.578 10.602 1 98.62 297 ALA A C 1
ATOM 2377 O O . ALA A 1 297 ? -1.64 15.523 10.578 1 98.62 297 ALA A O 1
ATOM 2378 N N . ILE A 1 298 ? -3.543 14.609 11.312 1 98.5 298 ILE A N 1
ATOM 2379 C CA . ILE A 1 298 ? -3.922 15.781 12.102 1 98.5 298 ILE A CA 1
ATOM 2380 C C . ILE A 1 298 ? -2.881 16.031 13.188 1 98.5 298 ILE A C 1
ATOM 2382 O O . ILE A 1 298 ? -2.451 17.156 13.398 1 98.5 298 ILE A O 1
ATOM 2386 N N . ARG A 1 299 ? -2.482 14.961 13.844 1 97.5 299 ARG A N 1
ATOM 2387 C CA . ARG A 1 299 ? -1.479 15.094 14.891 1 97.5 299 ARG A CA 1
ATOM 2388 C C . ARG A 1 299 ? -0.175 15.664 14.336 1 97.5 299 ARG A C 1
ATOM 2390 O O . ARG A 1 299 ? 0.378 16.609 14.883 1 97.5 299 ARG A O 1
ATOM 2397 N N . SER A 1 300 ? 0.283 15.047 13.281 1 97.88 300 SER A N 1
ATOM 2398 C CA . SER A 1 300 ? 1.518 15.516 12.656 1 97.88 300 SER A CA 1
ATOM 2399 C C . SER A 1 300 ? 1.412 16.969 12.234 1 97.88 300 SER A C 1
ATOM 2401 O O . SER A 1 300 ? 2.359 17.75 12.406 1 97.88 300 SER A O 1
ATOM 2403 N N . TYR A 1 301 ? 0.299 17.328 11.719 1 97.69 301 TYR A N 1
ATOM 2404 C CA . TYR A 1 301 ? 0.073 18.703 11.281 1 97.69 301 TYR A CA 1
ATOM 2405 C C . TYR A 1 301 ? 0.121 19.656 12.461 1 97.69 301 TYR A C 1
ATOM 2407 O O . TYR A 1 301 ? 0.808 20.688 12.406 1 97.69 301 TYR A O 1
ATOM 2415 N N . CYS A 1 302 ? -0.529 19.328 13.539 1 96.5 302 CYS A N 1
ATOM 2416 C CA . CYS A 1 302 ? -0.609 20.188 14.711 1 96.5 302 CYS A CA 1
ATOM 2417 C C . CYS A 1 302 ? 0.752 20.312 15.383 1 96.5 302 CYS A C 1
ATOM 2419 O O . CYS A 1 302 ? 1.04 21.328 16.016 1 96.5 302 CYS A O 1
ATOM 2421 N N . GLU A 1 303 ? 1.538 19.312 15.18 1 95.88 303 GLU A N 1
ATOM 2422 C CA . GLU A 1 303 ? 2.875 19.328 15.766 1 95.88 303 GLU A CA 1
ATOM 2423 C C . GLU A 1 303 ? 3.883 20 14.828 1 95.88 303 GLU A C 1
ATOM 2425 O O . GLU A 1 303 ? 5.094 19.906 15.055 1 95.88 303 GLU A O 1
ATOM 2430 N N . LEU A 1 304 ? 3.434 20.578 13.789 1 97.06 304 LEU A N 1
ATOM 2431 C CA . LEU A 1 304 ? 4.242 21.297 12.805 1 97.06 304 LEU A CA 1
ATOM 2432 C C . LEU A 1 304 ? 5.262 20.359 12.156 1 97.06 304 LEU A C 1
ATOM 2434 O O . LEU A 1 304 ? 6.418 20.75 11.961 1 97.06 304 LEU A O 1
ATOM 2438 N N . ARG A 1 305 ? 4.762 19.188 11.844 1 97.81 305 ARG A N 1
ATOM 2439 C CA . ARG A 1 305 ? 5.652 18.203 11.234 1 97.81 305 ARG A CA 1
ATOM 2440 C C . ARG A 1 305 ? 5.422 18.109 9.734 1 97.81 305 ARG A C 1
ATOM 2442 O O . ARG A 1 305 ? 6.211 17.484 9.016 1 97.81 305 ARG A O 1
ATOM 2449 N N . VAL A 1 306 ? 4.41 18.688 9.211 1 97.69 306 VAL A N 1
ATOM 2450 C CA . VAL A 1 306 ? 4.023 18.547 7.809 1 97.69 306 VAL A CA 1
ATOM 2451 C C . VAL A 1 306 ? 4.254 19.875 7.078 1 97.69 306 VAL A C 1
ATOM 2453 O O . VAL A 1 306 ? 3.637 20.891 7.406 1 97.69 306 VAL A O 1
ATOM 2456 N N . LEU A 1 307 ? 5.082 19.875 6.109 1 94.69 307 LEU A N 1
ATOM 2457 C CA . LEU A 1 307 ? 5.348 21.047 5.301 1 94.69 307 LEU A CA 1
ATOM 2458 C C . LEU A 1 307 ? 5.121 20.766 3.82 1 94.69 307 LEU A C 1
ATOM 2460 O O . LEU A 1 307 ? 5.555 19.719 3.314 1 94.69 307 LEU A O 1
ATOM 2464 N N . PRO A 1 308 ? 4.391 21.609 3.209 1 89.31 308 PRO A N 1
ATOM 2465 C CA . PRO A 1 308 ? 4.285 21.422 1.761 1 89.31 308 PRO A CA 1
ATOM 2466 C C . PRO A 1 308 ? 5.641 21.484 1.058 1 89.31 308 PRO A C 1
ATOM 2468 O O . PRO A 1 308 ? 6.508 22.266 1.455 1 89.31 308 PRO A O 1
ATOM 2471 N N . TYR A 1 309 ? 5.816 20.672 0.085 1 87.81 309 TYR A N 1
ATOM 2472 C CA . TYR A 1 309 ? 7.066 20.562 -0.661 1 87.81 309 TYR A CA 1
ATOM 2473 C C . TYR A 1 309 ? 6.797 20.438 -2.156 1 87.81 309 TYR A C 1
ATOM 2475 O O . TYR A 1 309 ? 6.051 19.562 -2.594 1 87.81 309 TYR A O 1
ATOM 2483 N N . GLU A 1 310 ? 7.379 21.281 -2.98 1 79.25 310 GLU A N 1
ATOM 2484 C CA . GLU A 1 310 ? 7.328 21.281 -4.438 1 79.25 310 GLU A CA 1
ATOM 2485 C C . GLU A 1 310 ? 5.891 21.156 -4.941 1 79.25 310 GLU A C 1
ATOM 2487 O O . GLU A 1 310 ? 5.617 20.406 -5.883 1 79.25 310 GLU A O 1
ATOM 2492 N N . GLY A 1 311 ? 4.992 21.625 -4.27 1 78.38 311 GLY A N 1
ATOM 2493 C CA . GLY A 1 311 ? 3.609 21.766 -4.699 1 78.38 311 GLY A CA 1
ATOM 2494 C C . GLY A 1 311 ? 2.826 20.469 -4.617 1 78.38 311 GLY A C 1
ATOM 2495 O O . GLY A 1 311 ? 1.608 20.484 -4.426 1 78.38 311 GLY A O 1
ATOM 2496 N N . LYS A 1 312 ? 3.453 19.344 -4.793 1 88.5 312 LYS A N 1
ATOM 2497 C CA . LYS A 1 312 ? 2.67 18.109 -4.879 1 88.5 312 LYS A CA 1
ATOM 2498 C C . LYS A 1 312 ? 3.09 17.109 -3.805 1 88.5 312 LYS A C 1
ATOM 2500 O O . LYS A 1 312 ? 2.576 15.992 -3.756 1 88.5 312 LYS A O 1
ATOM 2505 N N . LYS A 1 313 ? 4.02 17.562 -3.012 1 95.25 313 LYS A N 1
ATOM 2506 C CA . LYS A 1 313 ? 4.547 16.656 -1.999 1 95.25 313 LYS A CA 1
ATOM 2507 C C . LYS A 1 313 ? 4.574 17.312 -0.625 1 95.25 313 LYS A C 1
ATOM 2509 O O . LYS A 1 313 ? 4.145 18.453 -0.472 1 95.25 313 LYS A O 1
ATOM 2514 N N . THR A 1 314 ? 4.914 16.484 0.316 1 97.56 314 THR A N 1
ATOM 2515 C CA . THR A 1 314 ? 5.082 17.016 1.666 1 97.56 314 THR A CA 1
ATOM 2516 C C . THR A 1 314 ? 6.398 16.547 2.27 1 97.56 314 THR A C 1
ATOM 2518 O O . THR A 1 314 ? 6.871 15.445 1.97 1 97.56 314 THR A O 1
ATOM 2521 N N . VAL A 1 315 ? 7.016 17.391 3.021 1 96.31 315 VAL A N 1
ATOM 2522 C CA . VAL A 1 315 ? 8.008 16.984 4.016 1 96.31 315 VAL A CA 1
ATOM 2523 C C . VAL A 1 315 ? 7.312 16.641 5.328 1 96.31 315 VAL A C 1
ATOM 2525 O O . VAL A 1 315 ? 6.551 17.453 5.867 1 96.31 315 VAL A O 1
ATOM 2528 N N . VAL A 1 316 ? 7.492 15.438 5.785 1 97.06 316 VAL A N 1
ATOM 2529 C CA . VAL A 1 316 ? 6.902 15.039 7.055 1 97.06 316 VAL A CA 1
ATOM 2530 C C . VAL A 1 316 ? 8 14.625 8.031 1 97.06 316 VAL A C 1
ATOM 2532 O O . VAL A 1 316 ? 8.602 13.562 7.891 1 97.06 316 VAL A O 1
ATOM 2535 N N . PHE A 1 317 ? 8.203 15.492 9.031 1 94.81 317 PHE A N 1
ATOM 2536 C CA . PHE A 1 317 ? 9.227 15.242 10.031 1 94.81 317 PHE A CA 1
ATOM 2537 C C . PHE A 1 317 ? 8.711 14.32 11.125 1 94.81 317 PHE A C 1
ATOM 2539 O O . PHE A 1 317 ? 7.547 14.406 11.516 1 94.81 317 PHE A O 1
ATOM 2546 N N . MET B 1 1 ? 4.012 -75.75 67.438 1 19.2 1 MET B N 1
ATOM 2547 C CA . MET B 1 1 ? 4.883 -76.812 67 1 19.2 1 MET B CA 1
ATOM 2548 C C . MET B 1 1 ? 5.258 -76.625 65.562 1 19.2 1 MET B C 1
ATOM 2550 O O . MET B 1 1 ? 6.434 -76.688 65.188 1 19.2 1 MET B O 1
ATOM 2554 N N . ALA B 1 2 ? 4.258 -77 64.75 1 17.62 2 ALA B N 1
ATOM 2555 C CA . ALA B 1 2 ? 4.516 -77.812 63.562 1 17.62 2 ALA B CA 1
ATOM 2556 C C . ALA B 1 2 ? 5.098 -76.938 62.438 1 17.62 2 ALA B C 1
ATOM 2558 O O . ALA B 1 2 ? 5.875 -77.438 61.625 1 17.62 2 ALA B O 1
ATOM 2559 N N . MET B 1 3 ? 4.488 -75.812 62.125 1 18.19 3 MET B N 1
ATOM 2560 C CA . MET B 1 3 ? 4.027 -75.562 60.781 1 18.19 3 MET B CA 1
ATOM 2561 C C . MET B 1 3 ? 5.18 -75.062 59.906 1 18.19 3 MET B C 1
ATOM 2563 O O . MET B 1 3 ? 5.215 -73.875 59.531 1 18.19 3 MET B O 1
ATOM 2567 N N . ALA B 1 4 ? 6.477 -75.375 60.312 1 20.39 4 ALA B N 1
ATOM 2568 C CA . ALA B 1 4 ? 7.723 -74.75 59.875 1 20.39 4 ALA B CA 1
ATOM 2569 C C . ALA B 1 4 ? 7.941 -74.875 58.375 1 20.39 4 ALA B C 1
ATOM 2571 O O . ALA B 1 4 ? 8.422 -74 57.719 1 20.39 4 ALA B O 1
ATOM 2572 N N . ARG B 1 5 ? 7.773 -76.188 57.875 1 18.8 5 ARG B N 1
ATOM 2573 C CA . ARG B 1 5 ? 8.906 -76.75 57.125 1 18.8 5 ARG B CA 1
ATOM 2574 C C . ARG B 1 5 ? 8.812 -76.375 55.656 1 18.8 5 ARG B C 1
ATOM 2576 O O . ARG B 1 5 ? 9.617 -76.812 54.812 1 18.8 5 ARG B O 1
ATOM 2583 N N . ARG B 1 6 ? 7.648 -75.875 55.094 1 21.25 6 ARG B N 1
ATOM 2584 C CA . ARG B 1 6 ? 7.336 -76.438 53.781 1 21.25 6 ARG B CA 1
ATOM 2585 C C . ARG B 1 6 ? 8.391 -76.062 52.75 1 21.25 6 ARG B C 1
ATOM 2587 O O . ARG B 1 6 ? 8.523 -74.875 52.406 1 21.25 6 ARG B O 1
ATOM 2594 N N . VAL B 1 7 ? 9.555 -76.688 52.656 1 20.38 7 VAL B N 1
ATOM 2595 C CA . VAL B 1 7 ? 10.852 -76.562 52 1 20.38 7 VAL B CA 1
ATOM 2596 C C . VAL B 1 7 ? 10.656 -76.438 50.5 1 20.38 7 VAL B C 1
ATOM 2598 O O . VAL B 1 7 ? 11.234 -75.5 49.875 1 20.38 7 VAL B O 1
ATOM 2601 N N . SER B 1 8 ? 10.266 -77.5 49.812 1 20.42 8 SER B N 1
ATOM 2602 C CA . SER B 1 8 ? 11.18 -78.125 48.875 1 20.42 8 SER B CA 1
ATOM 2603 C C . SER B 1 8 ? 11.062 -77.5 47.5 1 20.42 8 SER B C 1
ATOM 2605 O O . SER B 1 8 ? 12.07 -77.125 46.906 1 20.42 8 SER B O 1
ATOM 2607 N N . GLN B 1 9 ? 10.164 -78 46.625 1 20.36 9 GLN B N 1
ATOM 2608 C CA . GLN B 1 9 ? 10.469 -78.625 45.312 1 20.36 9 GLN B CA 1
ATOM 2609 C C . GLN B 1 9 ? 10.438 -77.562 44.219 1 20.36 9 GLN B C 1
ATOM 2611 O O . GLN B 1 9 ? 9.367 -77.25 43.688 1 20.36 9 GLN B O 1
ATOM 2616 N N . VAL B 1 10 ? 10.93 -76.375 44.375 1 23.38 10 VAL B N 1
ATOM 2617 C CA . VAL B 1 10 ? 10.656 -75.375 43.344 1 23.38 10 VAL B CA 1
ATOM 2618 C C . VAL B 1 10 ? 11.219 -75.875 42 1 23.38 10 VAL B C 1
ATOM 2620 O O . VAL B 1 10 ? 12.43 -76.062 41.875 1 23.38 10 VAL B O 1
ATOM 2623 N N . MET B 1 11 ? 10.359 -76.75 41.219 1 21.2 11 MET B N 1
ATOM 2624 C CA . MET B 1 11 ? 10.516 -77.438 39.938 1 21.2 11 MET B CA 1
ATOM 2625 C C . MET B 1 11 ? 11.172 -76.5 38.906 1 21.2 11 MET B C 1
ATOM 2627 O O . MET B 1 11 ? 11.109 -75.312 39.031 1 21.2 11 MET B O 1
ATOM 2631 N N . GLY B 1 12 ? 11.953 -77.125 37.906 1 22.48 12 GLY B N 1
ATOM 2632 C CA . GLY B 1 12 ? 12.914 -77.062 36.844 1 22.48 12 GLY B CA 1
ATOM 2633 C C . GLY B 1 12 ? 12.391 -76.312 35.625 1 22.48 12 GLY B C 1
ATOM 2634 O O . GLY B 1 12 ? 12.953 -76.438 34.531 1 22.48 12 GLY B O 1
ATOM 2635 N N . LEU B 1 13 ? 11.25 -75.688 35.625 1 25.41 13 LEU B N 1
ATOM 2636 C CA . LEU B 1 13 ? 10.766 -75.438 34.281 1 25.41 13 LEU B CA 1
ATOM 2637 C C . LEU B 1 13 ? 11.812 -74.75 33.438 1 25.41 13 LEU B C 1
ATOM 2639 O O . LEU B 1 13 ? 12.305 -73.688 33.812 1 25.41 13 LEU B O 1
ATOM 2643 N N . ALA B 1 14 ? 12.43 -75.438 32.5 1 21.19 14 ALA B N 1
ATOM 2644 C CA . ALA B 1 14 ? 13.375 -75.125 31.438 1 21.19 14 ALA B CA 1
ATOM 2645 C C . ALA B 1 14 ? 12.906 -73.938 30.594 1 21.19 14 ALA B C 1
ATOM 2647 O O . ALA B 1 14 ? 11.703 -73.812 30.375 1 21.19 14 ALA B O 1
ATOM 2648 N N . ASN B 1 15 ? 13.758 -73 30.578 1 24.23 15 ASN B N 1
ATOM 2649 C CA . ASN B 1 15 ? 13.758 -71.688 29.875 1 24.23 15 ASN B CA 1
ATOM 2650 C C . ASN B 1 15 ? 13.57 -71.875 28.375 1 24.23 15 ASN B C 1
ATOM 2652 O O . ASN B 1 15 ? 14.477 -72.375 27.672 1 24.23 15 ASN B O 1
ATOM 2656 N N . ARG B 1 16 ? 12.453 -72.625 27.891 1 27.55 16 ARG B N 1
ATOM 2657 C CA . ARG B 1 16 ? 12.273 -72.562 26.438 1 27.55 16 ARG B CA 1
ATOM 2658 C C . ARG B 1 16 ? 12.469 -71.188 25.891 1 27.55 16 ARG B C 1
ATOM 2660 O O . ARG B 1 16 ? 11.766 -70.25 26.297 1 27.55 16 ARG B O 1
ATOM 2667 N N . ASN B 1 17 ? 13.656 -70.875 25.5 1 25.31 17 ASN B N 1
ATOM 2668 C CA . ASN B 1 17 ? 14.062 -69.75 24.703 1 25.31 17 ASN B CA 1
ATOM 2669 C C . ASN B 1 17 ? 13.156 -69.562 23.484 1 25.31 17 ASN B C 1
ATOM 2671 O O . ASN B 1 17 ? 13.188 -70.312 22.547 1 25.31 17 ASN B O 1
ATOM 2675 N N . ARG B 1 18 ? 11.844 -69.438 23.688 1 29.83 18 ARG B N 1
ATOM 2676 C CA . ARG B 1 18 ? 11.062 -69.062 22.516 1 29.83 18 ARG B CA 1
ATOM 2677 C C . ARG B 1 18 ? 11.781 -68 21.688 1 29.83 18 ARG B C 1
ATOM 2679 O O . ARG B 1 18 ? 12.094 -66.938 22.203 1 29.83 18 ARG B O 1
ATOM 2686 N N . ASN B 1 19 ? 12.648 -68.438 20.812 1 26.36 19 ASN B N 1
ATOM 2687 C CA . ASN B 1 19 ? 13.133 -67.625 19.734 1 26.36 19 ASN B CA 1
ATOM 2688 C C . ASN B 1 19 ? 11.992 -66.812 19.062 1 26.36 19 ASN B C 1
ATOM 2690 O O . ASN B 1 19 ? 11.242 -67.438 18.266 1 26.36 19 ASN B O 1
ATOM 2694 N N . ILE B 1 20 ? 11.219 -66.125 19.797 1 32.47 20 ILE B N 1
ATOM 2695 C CA . ILE B 1 20 ? 10.289 -65.25 19.062 1 32.47 20 ILE B CA 1
ATOM 2696 C C . ILE B 1 20 ? 11.023 -64.562 17.922 1 32.47 20 ILE B C 1
ATOM 2698 O O . ILE B 1 20 ? 12 -63.812 18.156 1 32.47 20 ILE B O 1
ATOM 2702 N N . SER B 1 21 ? 11.156 -65.125 16.828 1 28.59 21 SER B N 1
ATOM 2703 C CA . SER B 1 21 ? 11.547 -64.375 15.641 1 28.59 21 SER B CA 1
ATOM 2704 C C . SER B 1 21 ? 10.953 -62.969 15.641 1 28.59 21 SER B C 1
ATOM 2706 O O . SER B 1 21 ? 9.727 -62.812 15.711 1 28.59 21 SER B O 1
ATOM 2708 N N . PHE B 1 22 ? 11.555 -62.031 16.297 1 32.69 22 PHE B N 1
ATOM 2709 C CA . PHE B 1 22 ? 11.211 -60.625 16.047 1 32.69 22 PHE B CA 1
ATOM 2710 C C . PHE B 1 22 ? 10.914 -60.406 14.57 1 32.69 22 PHE B C 1
ATOM 2712 O O . PHE B 1 22 ? 11.812 -60.5 13.727 1 32.69 22 PHE B O 1
ATOM 2719 N N . LYS B 1 23 ? 9.789 -60.938 14.219 1 37.38 23 LYS B N 1
ATOM 2720 C CA . LYS B 1 23 ? 9.398 -60.438 12.906 1 37.38 23 LYS B CA 1
ATOM 2721 C C . LYS B 1 23 ? 9.898 -59.031 12.695 1 37.38 23 LYS B C 1
ATOM 2723 O O . LYS B 1 23 ? 9.688 -58.156 13.547 1 37.38 23 LYS B O 1
ATOM 2728 N N . SER B 1 24 ? 10.938 -58.875 11.945 1 36.97 24 SER B N 1
ATOM 2729 C CA . SER B 1 24 ? 11.422 -57.594 11.438 1 36.97 24 SER B CA 1
ATOM 2730 C C . SER B 1 24 ? 10.258 -56.688 11.094 1 36.97 24 SER B C 1
ATOM 2732 O O . SER B 1 24 ? 9.43 -57 10.25 1 36.97 24 SER B O 1
ATOM 2734 N N . LEU B 1 25 ? 9.594 -56.094 12.078 1 41.19 25 LEU B N 1
ATOM 2735 C CA . LEU B 1 25 ? 8.727 -54.969 11.742 1 41.19 25 LEU B CA 1
ATOM 2736 C C . LEU B 1 25 ? 9.273 -54.188 10.531 1 41.19 25 LEU B C 1
ATOM 2738 O O . LEU B 1 25 ? 10.43 -53.75 10.539 1 41.19 25 LEU B O 1
ATOM 2742 N N . ASP B 1 26 ? 8.914 -54.531 9.273 1 42.16 26 ASP B N 1
ATOM 2743 C CA . ASP B 1 26 ? 9.219 -53.688 8.117 1 42.16 26 ASP B CA 1
ATOM 2744 C C . ASP B 1 26 ? 9.266 -52.219 8.516 1 42.16 26 ASP B C 1
ATOM 2746 O O . ASP B 1 26 ? 8.453 -51.75 9.32 1 42.16 26 ASP B O 1
ATOM 2750 N N . PRO B 1 27 ? 10.367 -51.531 8.555 1 50.66 27 PRO B N 1
ATOM 2751 C CA . PRO B 1 27 ? 10.398 -50.094 8.836 1 50.66 27 PRO B CA 1
ATOM 2752 C C . PRO B 1 27 ? 9.195 -49.375 8.242 1 50.66 27 PRO B C 1
ATOM 2754 O O . PRO B 1 27 ? 8.664 -49.781 7.207 1 50.66 27 PRO B O 1
ATOM 2757 N N . PRO B 1 28 ? 8.328 -48.812 9.07 1 53.84 28 PRO B N 1
ATOM 2758 C CA . PRO B 1 28 ? 7.199 -48.031 8.539 1 53.84 28 PRO B CA 1
ATOM 2759 C C . PRO B 1 28 ? 7.547 -47.281 7.262 1 53.84 28 PRO B C 1
ATOM 2761 O O . PRO B 1 28 ? 8.641 -46.719 7.152 1 53.84 28 PRO B O 1
ATOM 2764 N N . SER B 1 29 ? 7.145 -47.688 6.117 1 61.22 29 SER B N 1
ATOM 2765 C CA . SER B 1 29 ? 7.359 -46.969 4.855 1 61.22 29 SER B CA 1
ATOM 2766 C C . SER B 1 29 ? 7.211 -45.469 5.023 1 61.22 29 SER B C 1
ATOM 2768 O O . SER B 1 29 ? 6.242 -45 5.625 1 61.22 29 SER B O 1
ATOM 2770 N N . PRO B 1 30 ? 8.281 -44.719 4.742 1 79.69 30 PRO B N 1
ATOM 2771 C CA . PRO B 1 30 ? 8.234 -43.281 4.961 1 79.69 30 PRO B CA 1
ATOM 2772 C C . PRO B 1 30 ? 7.07 -42.625 4.234 1 79.69 30 PRO B C 1
ATOM 2774 O O . PRO B 1 30 ? 6.793 -42.938 3.076 1 79.69 30 PRO B O 1
ATOM 2777 N N . LEU B 1 31 ? 6.148 -41.938 4.879 1 91.31 31 LEU B N 1
ATOM 2778 C CA . LEU B 1 31 ? 5.008 -41.219 4.348 1 91.31 31 LEU B CA 1
ATOM 2779 C C . LEU B 1 31 ? 5.465 -40.125 3.377 1 91.31 31 LEU B C 1
ATOM 2781 O O . LEU B 1 31 ? 6.551 -39.562 3.537 1 91.31 31 LEU B O 1
ATOM 2785 N N . THR B 1 32 ? 4.695 -40.062 2.254 1 96.44 32 THR B N 1
ATOM 2786 C CA . THR B 1 32 ? 4.969 -39.062 1.215 1 96.44 32 THR B CA 1
ATOM 2787 C C . THR B 1 32 ? 3.934 -37.938 1.244 1 96.44 32 THR B C 1
ATOM 2789 O O . THR B 1 32 ? 2.777 -38.188 1.606 1 96.44 32 THR B O 1
ATOM 2792 N N . HIS B 1 33 ? 4.422 -36.844 0.888 1 97.06 33 HIS B N 1
ATOM 2793 C CA . HIS B 1 33 ? 3.562 -35.656 0.906 1 97.06 33 HIS B CA 1
ATOM 2794 C C . HIS B 1 33 ? 2.855 -35.469 -0.432 1 97.06 33 HIS B C 1
ATOM 2796 O O . HIS B 1 33 ? 3.467 -35.656 -1.49 1 97.06 33 HIS B O 1
ATOM 2802 N N . GLY B 1 34 ? 1.513 -35.125 -0.328 1 97.88 34 GLY B N 1
ATOM 2803 C CA . GLY B 1 34 ? 0.729 -34.812 -1.514 1 97.88 34 GLY B CA 1
ATOM 2804 C C . GLY B 1 34 ? -0.091 -33.562 -1.373 1 97.88 34 GLY B C 1
ATOM 2805 O O . GLY B 1 34 ? -0.372 -33.094 -0.258 1 97.88 34 GLY B O 1
ATOM 2806 N N . ILE B 1 35 ? -0.415 -32.938 -2.562 1 98.25 35 ILE B N 1
ATOM 2807 C CA . ILE B 1 35 ? -1.236 -31.734 -2.619 1 98.25 35 ILE B CA 1
ATOM 2808 C C . ILE B 1 35 ? -2.344 -31.906 -3.656 1 98.25 35 ILE B C 1
ATOM 2810 O O . ILE B 1 35 ? -2.094 -32.406 -4.762 1 98.25 35 ILE B O 1
ATOM 2814 N N . HIS B 1 36 ? -3.514 -31.562 -3.273 1 98.5 36 HIS B N 1
ATOM 2815 C CA . HIS B 1 36 ? -4.617 -31.594 -4.227 1 98.5 36 HIS B CA 1
ATOM 2816 C C . HIS B 1 36 ? -5.379 -30.281 -4.23 1 98.5 36 HIS B C 1
ATOM 2818 O O . HIS B 1 36 ? -5.719 -29.75 -3.172 1 98.5 36 HIS B O 1
ATOM 2824 N N . VAL B 1 37 ? -5.605 -29.766 -5.43 1 98.31 37 VAL B N 1
ATOM 2825 C CA . VAL B 1 37 ? -6.387 -28.547 -5.605 1 98.31 37 VAL B CA 1
ATOM 2826 C C . VAL B 1 37 ? -7.617 -28.844 -6.461 1 98.31 37 VAL B C 1
ATOM 2828 O O . VAL B 1 37 ? -7.539 -29.594 -7.438 1 98.31 37 VAL B O 1
ATOM 2831 N N . PHE B 1 38 ? -8.688 -28.266 -6.047 1 98 38 PHE B N 1
ATOM 2832 C CA . PHE B 1 38 ? -9.969 -28.609 -6.652 1 98 38 PHE B CA 1
ATOM 2833 C C . PHE B 1 38 ? -10.82 -27.375 -6.875 1 98 38 PHE B C 1
ATOM 2835 O O . PHE B 1 38 ? -10.93 -26.516 -5.992 1 98 38 PHE B O 1
ATOM 2842 N N . HIS B 1 39 ? -11.336 -27.141 -8.062 1 97.56 39 HIS B N 1
ATOM 2843 C CA . HIS B 1 39 ? -12.242 -26.078 -8.461 1 97.56 39 HIS B CA 1
ATOM 2844 C C . HIS B 1 39 ? -13.438 -26.625 -9.234 1 97.56 39 HIS B C 1
ATOM 2846 O O . HIS B 1 39 ? -13.266 -27.203 -10.312 1 97.56 39 HIS B O 1
ATOM 2852 N N . CYS B 1 40 ? -14.633 -26.484 -8.688 1 97.75 40 CYS B N 1
ATOM 2853 C CA . CYS B 1 40 ? -15.82 -27.062 -9.305 1 97.75 40 CYS B CA 1
ATOM 2854 C C . CYS B 1 40 ? -17.062 -26.266 -8.922 1 97.75 40 CYS B C 1
ATOM 2856 O O . CYS B 1 40 ? -17 -25.344 -8.109 1 97.75 40 CYS B O 1
ATOM 2858 N N . PRO B 1 41 ? -18.141 -26.531 -9.641 1 97.56 41 PRO B N 1
ATOM 2859 C CA . PRO B 1 41 ? -19.391 -25.969 -9.141 1 97.56 41 PRO B CA 1
ATOM 2860 C C . PRO B 1 41 ? -19.703 -26.391 -7.699 1 97.56 41 PRO B C 1
ATOM 2862 O O . PRO B 1 41 ? -19.406 -27.516 -7.312 1 97.56 41 PRO B O 1
ATOM 2865 N N . ASP B 1 42 ? -20.25 -25.484 -6.965 1 96.88 42 ASP B N 1
ATOM 2866 C CA . ASP B 1 42 ? -20.562 -25.766 -5.566 1 96.88 42 ASP B CA 1
ATOM 2867 C C . ASP B 1 42 ? -21.625 -26.844 -5.457 1 96.88 42 ASP B C 1
ATOM 2869 O O . ASP B 1 42 ? -22.562 -26.891 -6.254 1 96.88 42 ASP B O 1
ATOM 2873 N N . ALA B 1 43 ? -21.469 -27.734 -4.547 1 96.69 43 ALA B N 1
ATOM 2874 C CA . ALA B 1 43 ? -22.406 -28.828 -4.309 1 96.69 43 ALA B CA 1
ATOM 2875 C C . ALA B 1 43 ? -22.25 -29.391 -2.898 1 96.69 43 ALA B C 1
ATOM 2877 O O . ALA B 1 43 ? -21.203 -29.219 -2.271 1 96.69 43 ALA B O 1
ATOM 2878 N N . VAL B 1 44 ? -23.25 -29.984 -2.451 1 96.06 44 VAL B N 1
ATOM 2879 C CA . VAL B 1 44 ? -23.219 -30.609 -1.131 1 96.06 44 VAL B CA 1
ATOM 2880 C C . VAL B 1 44 ? -22.328 -31.844 -1.162 1 96.06 44 VAL B C 1
ATOM 2882 O O . VAL B 1 44 ? -22.391 -32.656 -2.098 1 96.06 44 VAL B O 1
ATOM 2885 N N . GLY B 1 45 ? -21.391 -31.891 -0.151 1 97.31 45 GLY B N 1
ATOM 2886 C CA . GLY B 1 45 ? -20.672 -33.125 0.068 1 97.31 45 GLY B CA 1
ATOM 2887 C C . GLY B 1 45 ? -19.281 -33.156 -0.542 1 97.31 45 GLY B C 1
ATOM 2888 O O . GLY B 1 45 ? -18.547 -34.125 -0.427 1 97.31 45 GLY B O 1
ATOM 2889 N N . ILE B 1 46 ? -18.859 -32.125 -1.179 1 97.81 46 ILE B N 1
ATOM 2890 C CA . ILE B 1 46 ? -17.562 -32.094 -1.866 1 97.81 46 ILE B CA 1
ATOM 2891 C C . ILE B 1 46 ? -16.438 -32.344 -0.87 1 97.81 46 ILE B C 1
ATOM 2893 O O . ILE B 1 46 ? -15.609 -33.219 -1.093 1 97.81 46 ILE B O 1
ATOM 2897 N N . VAL B 1 47 ? -16.469 -31.625 0.257 1 97.88 47 VAL B N 1
ATOM 2898 C CA . VAL B 1 47 ? -15.414 -31.75 1.256 1 97.88 47 VAL B CA 1
ATOM 2899 C C . VAL B 1 47 ? -15.406 -33.188 1.812 1 97.88 47 VAL B C 1
ATOM 2901 O O . VAL B 1 47 ? -14.344 -33.781 1.978 1 97.88 47 VAL B O 1
ATOM 2904 N N . ALA B 1 48 ? -16.547 -33.688 2.049 1 97.88 48 ALA B N 1
ATOM 2905 C CA . ALA B 1 48 ? -16.672 -35.062 2.588 1 97.88 48 ALA B CA 1
ATOM 2906 C C . ALA B 1 48 ? -16.094 -36.094 1.621 1 97.88 48 ALA B C 1
ATOM 2908 O O . ALA B 1 48 ? -15.344 -36.969 2.027 1 97.88 48 ALA B O 1
ATOM 2909 N N . LYS B 1 49 ? -16.453 -35.969 0.378 1 98.31 49 LYS B N 1
ATOM 2910 C CA . LYS B 1 49 ? -16 -36.938 -0.621 1 98.31 49 LYS B CA 1
ATOM 2911 C C . LYS B 1 49 ? -14.492 -36.844 -0.842 1 98.31 49 LYS B C 1
ATOM 2913 O O . LYS B 1 49 ? -13.82 -37.844 -1.016 1 98.31 49 LYS B O 1
ATOM 2918 N N . LEU B 1 50 ? -13.984 -35.625 -0.88 1 98.12 50 LEU B N 1
ATOM 2919 C CA . LEU B 1 50 ? -12.547 -35.438 -1.016 1 98.12 50 LEU B CA 1
ATOM 2920 C C . LEU B 1 50 ? -11.805 -36.062 0.162 1 98.12 50 LEU B C 1
ATOM 2922 O O . LEU B 1 50 ? -10.82 -36.781 -0.03 1 98.12 50 LEU B O 1
ATOM 2926 N N . SER B 1 51 ? -12.312 -35.75 1.385 1 98.12 51 SER B N 1
ATOM 2927 C CA . SER B 1 51 ? -11.68 -36.281 2.592 1 98.12 51 SER B CA 1
ATOM 2928 C C . SER B 1 51 ? -11.758 -37.781 2.641 1 98.12 51 SER B C 1
ATOM 2930 O O . SER B 1 51 ? -10.797 -38.469 3.035 1 98.12 51 SER B O 1
ATOM 2932 N N . ASP B 1 52 ? -12.844 -38.281 2.246 1 98.06 52 ASP B N 1
ATOM 2933 C CA . ASP B 1 52 ? -13.031 -39.719 2.229 1 98.06 52 ASP B CA 1
ATOM 2934 C C . ASP B 1 52 ? -12.102 -40.375 1.218 1 98.06 52 ASP B C 1
ATOM 2936 O O . ASP B 1 52 ? -11.578 -41.469 1.47 1 98.06 52 ASP B O 1
ATOM 2940 N N . CYS B 1 53 ? -11.977 -39.812 0.087 1 98.06 53 CYS B N 1
ATOM 2941 C CA . CYS B 1 53 ? -11.086 -40.312 -0.945 1 98.06 53 CYS B CA 1
ATOM 2942 C C . CYS B 1 53 ? -9.672 -40.5 -0.405 1 98.06 53 CYS B C 1
ATOM 2944 O O . CYS B 1 53 ? -9.055 -41.562 -0.585 1 98.06 53 CYS B O 1
ATOM 2946 N N . ILE B 1 54 ? -9.164 -39.5 0.345 1 98.19 54 ILE B N 1
ATOM 2947 C CA . ILE B 1 54 ? -7.809 -39.531 0.879 1 98.19 54 ILE B CA 1
ATOM 2948 C C . ILE B 1 54 ? -7.719 -40.531 2.02 1 98.19 54 ILE B C 1
ATOM 2950 O O . ILE B 1 54 ? -6.805 -41.375 2.053 1 98.19 54 ILE B O 1
ATOM 2954 N N . ALA B 1 55 ? -8.719 -40.594 2.887 1 98 55 ALA B N 1
ATOM 2955 C CA . ALA B 1 55 ? -8.727 -41.438 4.07 1 98 55 ALA B CA 1
ATOM 2956 C C . ALA B 1 55 ? -8.852 -42.906 3.688 1 98 55 ALA B C 1
ATOM 2958 O O . ALA B 1 55 ? -8.219 -43.781 4.297 1 98 55 ALA B O 1
ATOM 2959 N N . SER B 1 56 ? -9.664 -43.188 2.766 1 97.69 56 SER B N 1
ATOM 2960 C CA . SER B 1 56 ? -9.938 -44.562 2.363 1 97.69 56 SER B CA 1
ATOM 2961 C C . SER B 1 56 ? -8.688 -45.219 1.812 1 97.69 56 SER B C 1
ATOM 2963 O O . SER B 1 56 ? -8.609 -46.469 1.765 1 97.69 56 SER B O 1
ATOM 2965 N N . ARG B 1 57 ? -7.746 -44.438 1.441 1 97.19 57 ARG B N 1
ATOM 2966 C CA . ARG B 1 57 ? -6.496 -44.969 0.912 1 97.19 57 ARG B CA 1
ATOM 2967 C C . ARG B 1 57 ? -5.387 -44.875 1.956 1 97.19 57 ARG B C 1
ATOM 2969 O O . ARG B 1 57 ? -4.207 -45.031 1.627 1 97.19 57 ARG B O 1
ATOM 2976 N N . GLY B 1 58 ? -5.812 -44.5 3.123 1 96.19 58 GLY B N 1
ATOM 2977 C CA . GLY B 1 58 ? -4.867 -44.469 4.223 1 96.19 58 GLY B CA 1
ATOM 2978 C C . GLY B 1 58 ? -4.156 -43.125 4.336 1 96.19 58 GLY B C 1
ATOM 2979 O O . GLY B 1 58 ? -3.203 -43 5.109 1 96.19 58 GLY B O 1
ATOM 2980 N N . GLY B 1 59 ? -4.59 -42.156 3.516 1 97.5 59 GLY B N 1
ATOM 2981 C CA . GLY B 1 59 ? -3.994 -40.812 3.598 1 97.5 59 GLY B CA 1
ATOM 2982 C C . GLY B 1 59 ? -4.48 -40.031 4.793 1 97.5 59 GLY B C 1
ATOM 2983 O O . GLY B 1 59 ? -5.559 -40.312 5.328 1 97.5 59 GLY B O 1
ATOM 2984 N N . ASN B 1 60 ? -3.572 -39.031 5.258 1 97.81 60 ASN B N 1
ATOM 2985 C CA . ASN B 1 60 ? -3.896 -38.125 6.344 1 97.81 60 ASN B CA 1
ATOM 2986 C C . ASN B 1 60 ? -3.791 -36.656 5.891 1 97.81 60 ASN B C 1
ATOM 2988 O O . ASN B 1 60 ? -2.723 -36.219 5.469 1 97.81 60 ASN B O 1
ATOM 2992 N N . ILE B 1 61 ? -4.891 -35.938 5.961 1 97.94 61 ILE B N 1
ATOM 2993 C CA . ILE B 1 61 ? -4.895 -34.531 5.582 1 97.94 61 ILE B CA 1
ATOM 2994 C C . ILE B 1 61 ? -4.191 -33.719 6.652 1 97.94 61 ILE B C 1
ATOM 2996 O O . ILE B 1 61 ? -4.551 -33.781 7.832 1 97.94 61 ILE B O 1
ATOM 3000 N N . LEU B 1 62 ? -3.23 -33 6.309 1 97.81 62 LEU B N 1
ATOM 3001 C CA . LEU B 1 62 ? -2.484 -32.156 7.223 1 97.81 62 LEU B CA 1
ATOM 3002 C C . LEU B 1 62 ? -3.096 -30.75 7.277 1 97.81 62 LEU B C 1
ATOM 3004 O O . LEU B 1 62 ? -3.102 -30.109 8.336 1 97.81 62 LEU B O 1
ATOM 3008 N N . ALA B 1 63 ? -3.523 -30.281 6.141 1 97.19 63 ALA B N 1
ATOM 3009 C CA . ALA B 1 63 ? -4.168 -28.984 6.023 1 97.19 63 ALA B CA 1
ATOM 3010 C C . ALA B 1 63 ? -5.172 -28.969 4.875 1 97.19 63 ALA B C 1
ATOM 3012 O O . ALA B 1 63 ? -4.949 -29.594 3.838 1 97.19 63 ALA B O 1
ATOM 3013 N N . ALA B 1 64 ? -6.234 -28.312 5.145 1 97.44 64 ALA B N 1
ATOM 3014 C CA . ALA B 1 64 ? -7.258 -28.156 4.113 1 97.44 64 ALA B CA 1
ATOM 3015 C C . ALA B 1 64 ? -7.848 -26.75 4.125 1 97.44 64 ALA B C 1
ATOM 3017 O O . ALA B 1 64 ? -8.266 -26.266 5.176 1 97.44 64 ALA B O 1
ATOM 3018 N N . ASP B 1 65 ? -7.82 -26.141 2.979 1 97.56 65 ASP B N 1
ATOM 3019 C CA . ASP B 1 65 ? -8.438 -24.828 2.785 1 97.56 65 ASP B CA 1
ATOM 3020 C C . ASP B 1 65 ? -9.633 -24.922 1.838 1 97.56 65 ASP B C 1
ATOM 3022 O O . ASP B 1 65 ? -9.547 -25.531 0.779 1 97.56 65 ASP B O 1
ATOM 3026 N N . VAL B 1 66 ? -10.68 -24.375 2.285 1 97.56 66 VAL B N 1
ATOM 3027 C CA . VAL B 1 66 ? -11.883 -24.344 1.468 1 97.56 66 VAL B CA 1
ATOM 3028 C C . VAL B 1 66 ? -12.359 -22.906 1.299 1 97.56 66 VAL B C 1
ATOM 3030 O O . VAL B 1 66 ? -12.352 -22.125 2.254 1 97.56 66 VAL B O 1
ATOM 3033 N N . PHE B 1 67 ? -12.805 -22.609 0.034 1 97.38 67 PHE B N 1
ATOM 3034 C CA . PHE B 1 67 ? -13.328 -21.281 -0.251 1 97.38 67 PHE B CA 1
ATOM 3035 C C . PHE B 1 67 ? -14.539 -21.359 -1.177 1 97.38 67 PHE B C 1
ATOM 3037 O O . PHE B 1 67 ? -14.445 -21.891 -2.285 1 97.38 67 PHE B O 1
ATOM 3044 N N . VAL B 1 68 ? -15.562 -20.844 -0.656 1 95.56 68 VAL B N 1
ATOM 3045 C CA . VAL B 1 68 ? -16.797 -20.719 -1.428 1 95.56 68 VAL B CA 1
ATOM 3046 C C . VAL B 1 68 ? -17.25 -19.25 -1.461 1 95.56 68 VAL B C 1
ATOM 3048 O O . VAL B 1 68 ? -17.875 -18.766 -0.523 1 95.56 68 VAL B O 1
ATOM 3051 N N . PRO B 1 69 ? -16.969 -18.578 -2.57 1 91.31 69 PRO B N 1
ATOM 3052 C CA . PRO B 1 69 ? -17.359 -17.172 -2.631 1 91.31 69 PRO B CA 1
ATOM 3053 C C . PRO B 1 69 ? -18.859 -16.969 -2.549 1 91.31 69 PRO B C 1
ATOM 3055 O O . PRO B 1 69 ? -19.625 -17.766 -3.098 1 91.31 69 PRO B O 1
ATOM 3058 N N . GLU B 1 70 ? -19.203 -15.836 -1.979 1 87.31 70 GLU B N 1
ATOM 3059 C CA . GLU B 1 70 ? -20.609 -15.523 -1.8 1 87.31 70 GLU B CA 1
ATOM 3060 C C . GLU B 1 70 ? -21.297 -15.281 -3.141 1 87.31 70 GLU B C 1
ATOM 3062 O O . GLU B 1 70 ? -20.781 -14.547 -3.986 1 87.31 70 GLU B O 1
ATOM 3067 N N . ASN B 1 71 ? -22.297 -15.977 -3.408 1 83.88 71 ASN B N 1
ATOM 3068 C CA . ASN B 1 71 ? -23.203 -15.789 -4.535 1 83.88 71 ASN B CA 1
ATOM 3069 C C . ASN B 1 71 ? -22.547 -16.188 -5.855 1 83.88 71 ASN B C 1
ATOM 3071 O O . ASN B 1 71 ? -22.891 -15.656 -6.91 1 83.88 71 ASN B O 1
ATOM 3075 N N . LYS B 1 72 ? -21.5 -16.969 -6.121 1 85.38 72 LYS B N 1
ATOM 3076 C CA . LYS B 1 72 ? -20.859 -17.344 -7.375 1 85.38 72 LYS B CA 1
ATOM 3077 C C . LYS B 1 72 ? -21.047 -18.828 -7.664 1 85.38 72 LYS B C 1
ATOM 3079 O O . LYS B 1 72 ? -20.781 -19.281 -8.773 1 85.38 72 LYS B O 1
ATOM 3084 N N . GLN B 1 73 ? -21.531 -19.734 -6.77 1 92.31 73 GLN B N 1
ATOM 3085 C CA . GLN B 1 73 ? -21.844 -21.156 -6.914 1 92.31 73 GLN B CA 1
ATOM 3086 C C . GLN B 1 73 ? -20.609 -21.953 -7.332 1 92.31 73 GLN B C 1
ATOM 3088 O O . GLN B 1 73 ? -20.688 -22.812 -8.211 1 92.31 73 GLN B O 1
ATOM 3093 N N . VAL B 1 74 ? -19.5 -21.578 -6.988 1 95.25 74 VAL B N 1
ATOM 3094 C CA . VAL B 1 74 ? -18.266 -22.297 -7.254 1 95.25 74 VAL B CA 1
ATOM 3095 C C . VAL B 1 74 ? -17.594 -22.688 -5.934 1 95.25 74 VAL B C 1
ATOM 3097 O O . VAL B 1 74 ? -17.875 -22.094 -4.895 1 95.25 74 VAL B O 1
ATOM 3100 N N . PHE B 1 75 ? -16.812 -23.656 -6.012 1 96.94 75 PHE B N 1
ATOM 3101 C CA . PHE B 1 75 ? -16.109 -24.234 -4.871 1 96.94 75 PHE B CA 1
ATOM 3102 C C . PHE B 1 75 ? -14.625 -24.375 -5.152 1 96.94 75 PHE B C 1
ATOM 3104 O O . PHE B 1 75 ? -14.227 -24.859 -6.215 1 96.94 75 PHE B O 1
ATOM 3111 N N . TYR B 1 76 ? -13.773 -23.828 -4.219 1 97.69 76 TYR B N 1
ATOM 3112 C CA . TYR B 1 76 ? -12.328 -24.016 -4.281 1 97.69 76 TYR B CA 1
ATOM 3113 C C . TYR B 1 76 ? -11.812 -24.766 -3.057 1 97.69 76 TYR B C 1
ATOM 3115 O O . TYR B 1 76 ? -12.289 -24.531 -1.94 1 97.69 76 TYR B O 1
ATOM 3123 N N . SER B 1 77 ? -10.797 -25.578 -3.252 1 98 77 SER B N 1
ATOM 3124 C CA . SER B 1 77 ? -10.148 -26.172 -2.09 1 98 77 SER B CA 1
ATOM 3125 C C . SER B 1 77 ? -8.703 -26.562 -2.393 1 98 77 SER B C 1
ATOM 3127 O O . SER B 1 77 ? -8.336 -26.734 -3.557 1 98 77 SER B O 1
ATOM 3129 N N . ARG B 1 78 ? -7.961 -26.578 -1.416 1 98.25 78 ARG B N 1
ATOM 3130 C CA . ARG B 1 78 ? -6.59 -27.078 -1.422 1 98.25 78 ARG B CA 1
ATOM 3131 C C . ARG B 1 78 ? -6.336 -27.984 -0.215 1 98.25 78 ARG B C 1
ATOM 3133 O O . ARG B 1 78 ? -6.617 -27.594 0.922 1 98.25 78 ARG B O 1
ATOM 3140 N N . SER B 1 79 ? -5.812 -29.141 -0.434 1 98.25 79 SER B N 1
ATOM 3141 C CA . SER B 1 79 ? -5.523 -30.078 0.647 1 98.25 79 SER B CA 1
ATOM 3142 C C . SER B 1 79 ? -4.066 -30.531 0.612 1 98.25 79 SER B C 1
ATOM 3144 O O . SER B 1 79 ? -3.547 -30.891 -0.448 1 98.25 79 SER B O 1
ATOM 3146 N N . ASP B 1 80 ? -3.484 -30.469 1.736 1 98 80 ASP B N 1
ATOM 3147 C CA . ASP B 1 80 ? -2.178 -31.062 1.989 1 98 80 ASP B CA 1
ATOM 3148 C C . ASP B 1 80 ? -2.312 -32.375 2.781 1 98 80 ASP B C 1
ATOM 3150 O O . ASP B 1 80 ? -2.934 -32.375 3.846 1 98 80 ASP B O 1
ATOM 3154 N N . PHE B 1 81 ? -1.682 -33.438 2.264 1 98.19 81 PHE B N 1
ATOM 3155 C CA . PHE B 1 81 ? -1.856 -34.719 2.945 1 98.19 81 PHE B CA 1
ATOM 3156 C C . PHE B 1 81 ? -0.586 -35.531 2.863 1 98.19 81 PHE B C 1
ATOM 3158 O O . PHE B 1 81 ? 0.315 -35.25 2.078 1 98.19 81 PHE B O 1
ATOM 3165 N N . VAL B 1 82 ? -0.52 -36.531 3.732 1 98.25 82 VAL B N 1
ATOM 3166 C CA . VAL B 1 82 ? 0.539 -37.531 3.68 1 98.25 82 VAL B CA 1
ATOM 3167 C C . VAL B 1 82 ? -0.066 -38.906 3.418 1 98.25 82 VAL B C 1
ATOM 3169 O O . VAL B 1 82 ? -1.22 -39.156 3.773 1 98.25 82 VAL B O 1
ATOM 3172 N N . PHE B 1 83 ? 0.745 -39.75 2.803 1 97.69 83 PHE B N 1
ATOM 3173 C CA . PHE B 1 83 ? 0.23 -41.062 2.43 1 97.69 83 PHE B CA 1
ATOM 3174 C C . PHE B 1 83 ? 1.368 -42.062 2.232 1 97.69 83 PHE B C 1
ATOM 3176 O O . PHE B 1 83 ? 2.537 -41.656 2.174 1 97.69 83 PHE B O 1
ATOM 3183 N N . ASP B 1 84 ? 0.979 -43.344 2.203 1 97.06 84 ASP B N 1
ATOM 3184 C CA . ASP B 1 84 ? 1.895 -44.438 1.877 1 97.06 84 ASP B CA 1
ATOM 3185 C C . ASP B 1 84 ? 1.817 -44.781 0.395 1 97.06 84 ASP B C 1
ATOM 3187 O O . ASP B 1 84 ? 0.81 -45.312 -0.068 1 97.06 84 ASP B O 1
ATOM 3191 N N . PRO B 1 85 ? 2.883 -44.594 -0.331 1 95.81 85 PRO B N 1
ATOM 3192 C CA . PRO B 1 85 ? 2.84 -44.812 -1.777 1 95.81 85 PRO B CA 1
ATOM 3193 C C . PRO B 1 85 ? 2.621 -46.281 -2.135 1 95.81 85 PRO B C 1
ATOM 3195 O O . PRO B 1 85 ? 2.199 -46.594 -3.252 1 95.81 85 PRO B O 1
ATOM 3198 N N . ILE B 1 86 ? 2.918 -47.125 -1.283 1 95.12 86 ILE B N 1
ATOM 3199 C CA . ILE B 1 86 ? 2.678 -48.531 -1.512 1 95.12 86 ILE B CA 1
ATOM 3200 C C . ILE B 1 86 ? 1.179 -48.812 -1.475 1 95.12 86 ILE B C 1
ATOM 3202 O O . ILE B 1 86 ? 0.66 -49.562 -2.311 1 95.12 86 ILE B O 1
ATOM 3206 N N . LYS B 1 87 ? 0.539 -48.188 -0.556 1 95.81 87 LYS B N 1
ATOM 3207 C CA . LYS B 1 87 ? -0.896 -48.406 -0.384 1 95.81 87 LYS B CA 1
ATOM 3208 C C . LYS B 1 87 ? -1.694 -47.594 -1.397 1 95.81 87 LYS B C 1
ATOM 3210 O O . LYS B 1 87 ? -2.805 -47.969 -1.774 1 95.81 87 LYS B O 1
ATOM 3215 N N . TRP B 1 88 ? -1.187 -46.469 -1.836 1 97.44 88 TRP B N 1
ATOM 3216 C CA . TRP B 1 88 ? -1.848 -45.562 -2.768 1 97.44 88 TRP B CA 1
ATOM 3217 C C . TRP B 1 88 ? -0.898 -45.156 -3.885 1 97.44 88 TRP B C 1
ATOM 3219 O O . TRP B 1 88 ? -0.394 -44.031 -3.891 1 97.44 88 TRP B O 1
ATOM 3229 N N . PRO B 1 89 ? -0.743 -46.062 -4.797 1 96.88 89 PRO B N 1
ATOM 3230 C CA . PRO B 1 89 ? 0.174 -45.781 -5.902 1 96.88 89 PRO B CA 1
ATOM 3231 C C . PRO B 1 89 ? -0.268 -44.562 -6.727 1 96.88 89 PRO B C 1
ATOM 3233 O O . PRO B 1 89 ? -1.465 -44.281 -6.816 1 96.88 89 PRO B O 1
ATOM 3236 N N . ARG B 1 90 ? 0.646 -43.906 -7.383 1 97.06 90 ARG B N 1
ATOM 3237 C CA . ARG B 1 90 ? 0.427 -42.656 -8.078 1 97.06 90 ARG B CA 1
ATOM 3238 C C . ARG B 1 90 ? -0.661 -42.781 -9.141 1 97.06 90 ARG B C 1
ATOM 3240 O O . ARG B 1 90 ? -1.51 -41.906 -9.281 1 97.06 90 ARG B O 1
ATOM 3247 N N . HIS B 1 91 ? -0.613 -43.906 -9.883 1 96.81 91 HIS B N 1
ATOM 3248 C CA . HIS B 1 91 ? -1.608 -44.094 -10.93 1 96.81 91 HIS B CA 1
ATOM 3249 C C . HIS B 1 91 ? -3.008 -44.219 -10.344 1 96.81 91 HIS B C 1
ATOM 3251 O O . HIS B 1 91 ? -3.977 -43.719 -10.906 1 96.81 91 HIS B O 1
ATOM 3257 N N . GLN B 1 92 ? -3.131 -44.906 -9.227 1 97.81 92 GLN B N 1
ATOM 3258 C CA . GLN B 1 92 ? -4.418 -45.062 -8.555 1 97.81 92 GLN B CA 1
ATOM 3259 C C . GLN B 1 92 ? -4.902 -43.719 -8.008 1 97.81 92 GLN B C 1
ATOM 3261 O O . GLN B 1 92 ? -6.098 -43.406 -8.062 1 97.81 92 GLN B O 1
ATOM 3266 N N . MET B 1 93 ? -4.059 -43 -7.465 1 98 93 MET B N 1
ATOM 3267 C CA . MET B 1 93 ? -4.375 -41.656 -6.965 1 98 93 MET B CA 1
ATOM 3268 C C . MET B 1 93 ? -4.977 -40.781 -8.062 1 98 93 MET B C 1
ATOM 3270 O O . MET B 1 93 ? -5.992 -40.125 -7.855 1 98 93 MET B O 1
ATOM 3274 N N . GLU B 1 94 ? -4.336 -40.781 -9.172 1 97.44 94 GLU B N 1
ATOM 3275 C CA . GLU B 1 94 ? -4.82 -40 -10.32 1 97.44 94 GLU B CA 1
ATOM 3276 C C . GLU B 1 94 ? -6.23 -40.438 -10.711 1 97.44 94 GLU B C 1
ATOM 3278 O O . GLU B 1 94 ? -7.082 -39.594 -10.992 1 97.44 94 GLU B O 1
ATOM 3283 N N . GLU B 1 95 ? -6.387 -41.719 -10.711 1 98.06 95 GLU B N 1
ATOM 3284 C CA . GLU B 1 95 ? -7.703 -42.25 -11.055 1 98.06 95 GLU B CA 1
ATOM 3285 C C . GLU B 1 95 ? -8.75 -41.844 -10.031 1 98.06 95 GLU B C 1
ATOM 3287 O O . GLU B 1 95 ? -9.883 -41.5 -10.391 1 98.06 95 GLU B O 1
ATOM 3292 N N . ASP B 1 96 ? -8.383 -41.875 -8.805 1 98.5 96 ASP B N 1
ATOM 3293 C CA . ASP B 1 96 ? -9.312 -41.562 -7.73 1 98.5 96 ASP B CA 1
ATOM 3294 C C . ASP B 1 96 ? -9.75 -40.094 -7.82 1 98.5 96 ASP B C 1
ATOM 3296 O O . ASP B 1 96 ? -10.945 -39.781 -7.746 1 98.5 96 ASP B O 1
ATOM 3300 N N . PHE B 1 97 ? -8.852 -39.219 -8.008 1 98.44 97 PHE B N 1
ATOM 3301 C CA . PHE B 1 97 ? -9.188 -37.812 -8.055 1 98.44 97 PHE B CA 1
ATOM 3302 C C . PHE B 1 97 ? -9.891 -37.469 -9.359 1 98.44 97 PHE B C 1
ATOM 3304 O O . PHE B 1 97 ? -10.711 -36.531 -9.406 1 98.44 97 PHE B O 1
ATOM 3311 N N . LEU B 1 98 ? -9.516 -38.188 -10.414 1 98 98 LEU B N 1
ATOM 3312 C CA . LEU B 1 98 ? -10.234 -38.031 -11.672 1 98 98 LEU B CA 1
ATOM 3313 C C . LEU B 1 98 ? -11.711 -38.375 -11.508 1 98 98 LEU B C 1
ATOM 3315 O O . LEU B 1 98 ? -12.578 -37.656 -12.039 1 98 98 LEU B O 1
ATOM 3319 N N . LYS B 1 99 ? -11.961 -39.438 -10.82 1 98.19 99 LYS B N 1
ATOM 3320 C CA . LYS B 1 99 ? -13.344 -39.812 -10.547 1 98.19 99 LYS B CA 1
ATOM 3321 C C . LYS B 1 99 ? -14.086 -38.688 -9.812 1 98.19 99 LYS B C 1
ATOM 3323 O O . LYS B 1 99 ? -15.242 -38.406 -10.125 1 98.19 99 LYS B O 1
ATOM 3328 N N . LEU B 1 100 ? -13.43 -38.125 -8.836 1 98.31 100 LEU B N 1
ATOM 3329 C CA . LEU B 1 100 ? -14.031 -37.031 -8.102 1 98.31 100 LEU B CA 1
ATOM 3330 C C . LEU B 1 100 ? -14.281 -35.844 -9.023 1 98.31 100 LEU B C 1
ATOM 3332 O O . LEU B 1 100 ? -15.312 -35.188 -8.914 1 98.31 100 LEU B O 1
ATOM 3336 N N . SER B 1 101 ? -13.344 -35.562 -9.906 1 98.5 101 SER B N 1
ATOM 3337 C CA . SER B 1 101 ? -13.469 -34.469 -10.867 1 98.5 101 SER B CA 1
ATOM 3338 C C . SER B 1 101 ? -14.695 -34.656 -11.758 1 98.5 101 SER B C 1
ATOM 3340 O O . SER B 1 101 ? -15.43 -33.688 -12.008 1 98.5 101 SER B O 1
ATOM 3342 N N . GLN B 1 102 ? -14.875 -35.875 -12.133 1 98.31 102 GLN B N 1
ATOM 3343 C CA . GLN B 1 102 ? -16.016 -36.188 -12.984 1 98.31 102 GLN B CA 1
ATOM 3344 C C . GLN B 1 102 ? -17.328 -36.094 -12.203 1 98.31 102 GLN B C 1
ATOM 3346 O O . GLN B 1 102 ? -18.328 -35.594 -12.711 1 98.31 102 GLN B O 1
ATOM 3351 N N . THR B 1 103 ? -17.25 -36.562 -11.016 1 98.06 103 THR B N 1
ATOM 3352 C CA . THR B 1 103 ? -18.438 -36.594 -10.164 1 98.06 103 THR B CA 1
ATOM 3353 C C . THR B 1 103 ? -18.969 -35.156 -9.945 1 98.06 103 THR B C 1
ATOM 3355 O O . THR B 1 103 ? -20.188 -34.938 -9.961 1 98.06 103 THR B O 1
ATOM 3358 N N . PHE B 1 104 ? -18.078 -34.25 -9.805 1 98.31 104 PHE B N 1
ATOM 3359 C CA . PHE B 1 104 ? -18.5 -32.906 -9.438 1 98.31 104 PHE B CA 1
ATOM 3360 C C . PHE B 1 104 ? -18.312 -31.922 -10.602 1 98.31 104 PHE B C 1
ATOM 3362 O O . PHE B 1 104 ? -18.375 -30.719 -10.422 1 98.31 104 PHE B O 1
ATOM 3369 N N . ASN B 1 105 ? -18.047 -32.438 -11.805 1 97.94 105 ASN B N 1
ATOM 3370 C CA . ASN B 1 105 ? -17.844 -31.641 -13 1 97.94 105 ASN B CA 1
ATOM 3371 C C . ASN B 1 105 ? -16.828 -30.516 -12.742 1 97.94 105 ASN B C 1
ATOM 3373 O O . ASN B 1 105 ? -17.109 -29.344 -13 1 97.94 105 ASN B O 1
ATOM 3377 N N . ALA B 1 106 ? -15.695 -30.969 -12.242 1 98 106 ALA B N 1
ATOM 3378 C CA . ALA B 1 106 ? -14.688 -30.016 -11.812 1 98 106 ALA B CA 1
ATOM 3379 C C . ALA B 1 106 ? -14.141 -29.219 -13 1 98 106 ALA B C 1
ATOM 3381 O O . ALA B 1 106 ? -13.945 -29.781 -14.086 1 98 106 ALA B O 1
ATOM 3382 N N . ILE B 1 107 ? -14.023 -27.984 -12.82 1 95.38 107 ILE B N 1
ATOM 3383 C CA . ILE B 1 107 ? -13.336 -27.125 -13.789 1 95.38 107 ILE B CA 1
ATOM 3384 C C . ILE B 1 107 ? -11.844 -27.422 -13.781 1 95.38 107 ILE B C 1
ATOM 3386 O O . ILE B 1 107 ? -11.203 -27.469 -14.836 1 95.38 107 ILE B O 1
ATOM 3390 N N . SER B 1 108 ? -11.336 -27.672 -12.57 1 95.69 108 SER B N 1
ATOM 3391 C CA . SER B 1 108 ? -9.938 -28.078 -12.43 1 95.69 108 SER B CA 1
ATOM 3392 C C . SER B 1 108 ? -9.742 -29.016 -11.242 1 95.69 108 SER B C 1
ATOM 3394 O O . SER B 1 108 ? -10.359 -28.828 -10.188 1 95.69 108 SER B O 1
ATOM 3396 N N . SER B 1 109 ? -8.961 -30.016 -11.375 1 97.62 109 SER B N 1
ATOM 3397 C CA . SER B 1 109 ? -8.516 -30.969 -10.352 1 97.62 109 SER B CA 1
ATOM 3398 C C . SER B 1 109 ? -7.062 -31.375 -10.578 1 97.62 109 SER B C 1
ATOM 3400 O O . SER B 1 109 ? -6.758 -32.125 -11.516 1 97.62 109 SER B O 1
ATOM 3402 N N . VAL B 1 110 ? -6.258 -30.859 -9.727 1 97.06 110 VAL B N 1
ATOM 3403 C CA . VAL B 1 110 ? -4.832 -31.125 -9.914 1 97.06 110 VAL B CA 1
ATOM 3404 C C . VAL B 1 110 ? -4.25 -31.75 -8.648 1 97.06 110 VAL B C 1
ATOM 3406 O O . VAL B 1 110 ? -4.434 -31.219 -7.551 1 97.06 110 VAL B O 1
ATOM 3409 N N . VAL B 1 111 ? -3.607 -32.844 -8.766 1 97.81 111 VAL B N 1
ATOM 3410 C CA . VAL B 1 111 ? -2.906 -33.469 -7.652 1 97.81 111 VAL B CA 1
ATOM 3411 C C . VAL B 1 111 ? -1.415 -33.562 -7.965 1 97.81 111 VAL B C 1
ATOM 3413 O O . VAL B 1 111 ? -1.028 -33.844 -9.102 1 97.81 111 VAL B O 1
ATOM 3416 N N . ARG B 1 112 ? -0.648 -33.219 -6.945 1 97.19 112 ARG B N 1
ATOM 3417 C CA . ARG B 1 112 ? 0.8 -33.312 -7.109 1 97.19 112 ARG B CA 1
ATOM 3418 C C . ARG B 1 112 ? 1.448 -34.031 -5.938 1 97.19 112 ARG B C 1
ATOM 3420 O O . ARG B 1 112 ? 1.027 -33.875 -4.789 1 97.19 112 ARG B O 1
ATOM 3427 N N . VAL B 1 113 ? 2.418 -34.812 -6.23 1 97.19 113 VAL B N 1
ATOM 3428 C CA . VAL B 1 113 ? 3.332 -35.406 -5.273 1 97.19 113 VAL B CA 1
ATOM 3429 C C . VAL B 1 113 ? 4.758 -34.938 -5.543 1 97.19 113 VAL B C 1
ATOM 3431 O O . VAL B 1 113 ? 5.484 -35.562 -6.332 1 97.19 113 VAL B O 1
ATOM 3434 N N . PRO B 1 114 ? 5.18 -34 -4.801 1 93.5 114 PRO B N 1
ATOM 3435 C CA . PRO B 1 114 ? 6.398 -33.25 -5.156 1 93.5 114 PRO B CA 1
ATOM 3436 C C . PRO B 1 114 ? 7.625 -34.156 -5.242 1 93.5 114 PRO B C 1
ATOM 3438 O O . PRO B 1 114 ? 8.508 -33.938 -6.066 1 93.5 114 PRO B O 1
ATOM 3441 N N . THR B 1 115 ? 7.707 -35.188 -4.453 1 92.12 115 THR B N 1
ATOM 3442 C CA . THR B 1 115 ? 8.891 -36.062 -4.422 1 92.12 115 THR B CA 1
ATOM 3443 C C . THR B 1 115 ? 8.891 -37.031 -5.605 1 92.12 115 THR B C 1
ATOM 3445 O O . THR B 1 115 ? 9.922 -37.625 -5.922 1 92.12 115 THR B O 1
ATOM 3448 N N . VAL B 1 116 ? 7.773 -37.188 -6.246 1 92.62 116 VAL B N 1
ATOM 3449 C CA . VAL B 1 116 ? 7.648 -38.156 -7.316 1 92.62 116 VAL B CA 1
ATOM 3450 C C . VAL B 1 116 ? 7.465 -37.469 -8.656 1 92.62 116 VAL B C 1
ATOM 3452 O O . VAL B 1 116 ? 8.023 -37.875 -9.672 1 92.62 116 VAL B O 1
ATOM 3455 N N . ASP B 1 117 ? 6.691 -36.406 -8.664 1 95.31 117 ASP B N 1
ATOM 3456 C CA . ASP B 1 117 ? 6.352 -35.719 -9.891 1 95.31 117 ASP B CA 1
ATOM 3457 C C . ASP B 1 117 ? 7.523 -34.844 -10.359 1 95.31 117 ASP B C 1
ATOM 3459 O O . ASP B 1 117 ? 8.328 -34.375 -9.555 1 95.31 117 ASP B O 1
ATOM 3463 N N . PRO B 1 118 ? 7.551 -34.719 -11.719 1 94.31 118 PRO B N 1
ATOM 3464 C CA . PRO B 1 118 ? 8.594 -33.812 -12.227 1 94.31 118 PRO B CA 1
ATOM 3465 C C . PRO B 1 118 ? 8.414 -32.375 -11.734 1 94.31 118 PRO B C 1
ATOM 3467 O O . PRO B 1 118 ? 7.285 -31.922 -11.547 1 94.31 118 PRO B O 1
ATOM 3470 N N . LYS B 1 119 ? 9.523 -31.734 -11.539 1 95.69 119 LYS B N 1
ATOM 3471 C CA . LYS B 1 119 ? 9.469 -30.312 -11.227 1 95.69 119 LYS B CA 1
ATOM 3472 C C . LYS B 1 119 ? 8.844 -29.516 -12.367 1 95.69 119 LYS B C 1
ATOM 3474 O O . LYS B 1 119 ? 8.859 -29.953 -13.516 1 95.69 119 LYS B O 1
ATOM 3479 N N . TYR B 1 120 ? 8.344 -28.375 -12.023 1 97.44 120 TYR B N 1
ATOM 3480 C CA . TYR B 1 120 ? 7.871 -27.5 -13.078 1 97.44 120 TYR B CA 1
ATOM 3481 C C . TYR B 1 120 ? 9.023 -27.031 -13.969 1 97.44 120 TYR B C 1
ATOM 3483 O O . TYR B 1 120 ? 10.062 -26.594 -13.461 1 97.44 120 TYR B O 1
ATOM 3491 N N . LYS B 1 121 ? 8.836 -27.219 -15.188 1 98.5 121 LYS B N 1
ATOM 3492 C CA . LYS B 1 121 ? 9.797 -26.688 -16.156 1 98.5 121 LYS B CA 1
ATOM 3493 C C . LYS B 1 121 ? 9.453 -25.266 -16.547 1 98.5 121 LYS B C 1
ATOM 3495 O O . LYS B 1 121 ? 8.344 -25 -17.031 1 98.5 121 LYS B O 1
ATOM 3500 N N . ILE B 1 122 ? 10.391 -24.328 -16.328 1 98.81 122 ILE B N 1
ATOM 3501 C CA . ILE B 1 122 ? 10.055 -22.922 -16.578 1 98.81 122 ILE B CA 1
ATOM 3502 C C . ILE B 1 122 ? 11.133 -22.281 -17.453 1 98.81 122 ILE B C 1
ATOM 3504 O O . ILE B 1 122 ? 12.219 -22.844 -17.609 1 98.81 122 ILE B O 1
ATOM 3508 N N . ALA B 1 123 ? 10.812 -21.188 -18.109 1 98.94 123 ALA B N 1
ATOM 3509 C CA . ALA B 1 123 ? 11.766 -20.25 -18.672 1 98.94 123 ALA B CA 1
ATOM 3510 C C . ALA B 1 123 ? 11.625 -18.859 -18.047 1 98.94 123 ALA B C 1
ATOM 3512 O O . ALA B 1 123 ? 10.531 -18.469 -17.625 1 98.94 123 ALA B O 1
ATOM 3513 N N . VAL B 1 124 ? 12.742 -18.219 -17.922 1 98.88 124 VAL B N 1
ATOM 3514 C CA . VAL B 1 124 ? 12.766 -16.891 -17.312 1 98.88 124 VAL B CA 1
ATOM 3515 C C . VAL B 1 124 ? 13.156 -15.844 -18.359 1 98.88 124 VAL B C 1
ATOM 3517 O O . VAL B 1 124 ? 14.172 -15.984 -19.031 1 98.88 124 VAL B O 1
ATOM 3520 N N . LEU B 1 125 ? 12.289 -14.883 -18.531 1 98.88 125 LEU B N 1
ATOM 3521 C CA . LEU B 1 125 ? 12.594 -13.758 -19.406 1 98.88 125 LEU B CA 1
ATOM 3522 C C . LEU B 1 125 ? 13.016 -12.531 -18.594 1 98.88 125 LEU B C 1
ATOM 3524 O O . LEU B 1 125 ? 12.383 -12.211 -17.578 1 98.88 125 LEU B O 1
ATOM 3528 N N . ALA B 1 126 ? 14.094 -11.898 -18.984 1 98.31 126 ALA B N 1
ATOM 3529 C CA . ALA B 1 126 ? 14.617 -10.734 -18.266 1 98.31 126 ALA B CA 1
ATOM 3530 C C . ALA B 1 126 ? 15.172 -9.695 -19.25 1 98.31 126 ALA B C 1
ATOM 3532 O O . ALA B 1 126 ? 15.586 -10.047 -20.359 1 98.31 126 ALA B O 1
ATOM 3533 N N . SER B 1 127 ? 15.148 -8.461 -18.828 1 96.94 127 SER B N 1
ATOM 3534 C CA . SER B 1 127 ? 15.758 -7.395 -19.609 1 96.94 127 SER B CA 1
ATOM 3535 C C . SER B 1 127 ? 17.125 -6.996 -19.047 1 96.94 127 SER B C 1
ATOM 3537 O O . SER B 1 127 ? 17.938 -7.859 -18.734 1 96.94 127 SER B O 1
ATOM 3539 N N . LYS B 1 128 ? 17.375 -5.719 -18.984 1 94.81 128 LYS B N 1
ATOM 3540 C CA . LYS B 1 128 ? 18.688 -5.223 -18.594 1 94.81 128 LYS B CA 1
ATOM 3541 C C . LYS B 1 128 ? 18.922 -5.375 -17.094 1 94.81 128 LYS B C 1
ATOM 3543 O O . LYS B 1 128 ? 19.953 -5.91 -16.672 1 94.81 128 LYS B O 1
ATOM 3548 N N . GLN B 1 129 ? 17.984 -4.895 -16.328 1 95 129 GLN B N 1
ATOM 3549 C CA . GLN B 1 129 ? 18.109 -5.043 -14.883 1 95 129 GLN B CA 1
ATOM 3550 C C . GLN B 1 129 ? 17.922 -6.5 -14.469 1 95 129 GLN B C 1
ATOM 3552 O O . GLN B 1 129 ? 16.938 -7.141 -14.828 1 95 129 GLN B O 1
ATOM 3557 N N . ASP B 1 130 ? 18.859 -7.047 -13.664 1 96.81 130 ASP B N 1
ATOM 3558 C CA . ASP B 1 130 ? 18.828 -8.5 -13.484 1 96.81 130 ASP B CA 1
ATOM 3559 C C . ASP B 1 130 ? 18.641 -8.867 -12.016 1 96.81 130 ASP B C 1
ATOM 3561 O O . ASP B 1 130 ? 18.844 -10.023 -11.633 1 96.81 130 ASP B O 1
ATOM 3565 N N . HIS B 1 131 ? 18.25 -7.902 -11.172 1 98.12 131 HIS B N 1
ATOM 3566 C CA . HIS B 1 131 ? 18.156 -8.18 -9.742 1 98.12 131 HIS B CA 1
ATOM 3567 C C . HIS B 1 131 ? 17.141 -9.289 -9.469 1 98.12 131 HIS B C 1
ATOM 3569 O O . HIS B 1 131 ? 17.391 -10.164 -8.641 1 98.12 131 HIS B O 1
ATOM 3575 N N . CYS B 1 132 ? 16.016 -9.273 -10.156 1 98.62 132 CYS B N 1
ATOM 3576 C CA . CYS B 1 132 ? 15.023 -10.328 -9.953 1 98.62 132 CYS B CA 1
ATOM 3577 C C . CYS B 1 132 ? 15.516 -11.656 -10.508 1 98.62 132 CYS B C 1
ATOM 3579 O O . CYS B 1 132 ? 15.305 -12.703 -9.898 1 98.62 132 CYS B O 1
ATOM 3581 N N . LEU B 1 133 ? 16.156 -11.594 -11.703 1 98.62 133 LEU B N 1
ATOM 3582 C CA . LEU B 1 133 ? 16.734 -12.805 -12.289 1 98.62 133 LEU B CA 1
ATOM 3583 C C . LEU B 1 133 ? 17.75 -13.438 -11.352 1 98.62 133 LEU B C 1
ATOM 3585 O O . LEU B 1 133 ? 17.688 -14.633 -11.062 1 98.62 133 LEU B O 1
ATOM 3589 N N . VAL B 1 134 ? 18.625 -12.633 -10.867 1 98.44 134 VAL B N 1
ATOM 3590 C CA . VAL B 1 134 ? 19.703 -13.094 -10.008 1 98.44 134 VAL B CA 1
ATOM 3591 C C . VAL B 1 134 ? 19.141 -13.703 -8.727 1 98.44 134 VAL B C 1
ATOM 3593 O O . VAL B 1 134 ? 19.547 -14.789 -8.312 1 98.44 134 VAL B O 1
ATOM 3596 N N . ASP B 1 135 ? 18.203 -12.992 -8.156 1 98.5 135 ASP B N 1
ATOM 3597 C CA . ASP B 1 135 ? 17.578 -13.492 -6.941 1 98.5 135 ASP B CA 1
ATOM 3598 C C . ASP B 1 135 ? 16.875 -14.828 -7.191 1 98.5 135 ASP B C 1
ATOM 3600 O O . ASP B 1 135 ? 16.984 -15.75 -6.379 1 98.5 135 ASP B O 1
ATOM 3604 N N . LEU B 1 136 ? 16.188 -14.922 -8.258 1 98.44 136 LEU B N 1
ATOM 3605 C CA . LEU B 1 136 ? 15.484 -16.156 -8.633 1 98.44 136 LEU B CA 1
ATOM 3606 C C . LEU B 1 136 ? 16.469 -17.297 -8.812 1 98.44 136 LEU B C 1
ATOM 3608 O O . LEU B 1 136 ? 16.25 -18.406 -8.305 1 98.44 136 LEU B O 1
ATOM 3612 N N . LEU B 1 137 ? 17.594 -17.078 -9.523 1 98.31 137 LEU B N 1
ATOM 3613 C CA . LEU B 1 137 ? 18.594 -18.094 -9.789 1 98.31 137 LEU B CA 1
ATOM 3614 C C . LEU B 1 137 ? 19.234 -18.578 -8.492 1 98.31 137 LEU B C 1
ATOM 3616 O O . LEU B 1 137 ? 19.391 -19.781 -8.289 1 98.31 137 LEU B O 1
ATOM 3620 N N . HIS B 1 138 ? 19.531 -17.656 -7.656 1 97.75 138 HIS B N 1
ATOM 3621 C CA . HIS B 1 138 ? 20.141 -18.031 -6.383 1 97.75 138 HIS B CA 1
ATOM 3622 C C . HIS B 1 138 ? 19.125 -18.781 -5.504 1 97.75 138 HIS B C 1
ATOM 3624 O O . HIS B 1 138 ? 19.5 -19.75 -4.824 1 97.75 138 HIS B O 1
ATOM 3630 N N . GLY B 1 139 ? 17.953 -18.25 -5.488 1 97.12 139 GLY B N 1
ATOM 3631 C CA . GLY B 1 139 ? 16.906 -18.969 -4.77 1 97.12 139 GLY B CA 1
ATOM 3632 C C . GLY B 1 139 ? 16.703 -20.391 -5.277 1 97.12 139 GLY B C 1
ATOM 3633 O O . GLY B 1 139 ? 16.516 -21.312 -4.484 1 97.12 139 GLY B O 1
ATOM 3634 N N . TRP B 1 140 ? 16.703 -20.516 -6.531 1 97.31 140 TRP B N 1
ATOM 3635 C CA . TRP B 1 140 ? 16.594 -21.828 -7.164 1 97.31 140 TRP B CA 1
ATOM 3636 C C . TRP B 1 140 ? 17.75 -22.719 -6.738 1 97.31 140 TRP B C 1
ATOM 3638 O O . TRP B 1 140 ? 17.531 -23.875 -6.348 1 97.31 140 TRP B O 1
ATOM 3648 N N . GLN B 1 141 ? 18.969 -22.266 -6.766 1 96.12 141 GLN B N 1
ATOM 3649 C CA . GLN B 1 141 ? 20.156 -23.016 -6.383 1 96.12 141 GLN B CA 1
ATOM 3650 C C . GLN B 1 141 ? 20.062 -23.5 -4.934 1 96.12 141 GLN B C 1
ATOM 3652 O O . GLN B 1 141 ? 20.5 -24.594 -4.605 1 96.12 141 GLN B O 1
ATOM 3657 N N . ASP B 1 142 ? 19.453 -22.672 -4.121 1 95.56 142 ASP B N 1
ATOM 3658 C CA . ASP B 1 142 ? 19.344 -22.969 -2.695 1 95.56 142 ASP B CA 1
ATOM 3659 C C . ASP B 1 142 ? 18.188 -23.922 -2.422 1 95.56 142 ASP B C 1
ATOM 3661 O O . ASP B 1 142 ? 17.953 -24.312 -1.276 1 95.56 142 ASP B O 1
ATOM 3665 N N . GLY B 1 143 ? 17.422 -24.188 -3.428 1 93.31 143 GLY B N 1
ATOM 3666 C CA . GLY B 1 143 ? 16.328 -25.141 -3.287 1 93.31 143 GLY B CA 1
ATOM 3667 C C . GLY B 1 143 ? 15.023 -24.484 -2.873 1 93.31 143 GLY B C 1
ATOM 3668 O O . GLY B 1 143 ? 14.086 -25.156 -2.441 1 93.31 143 GLY B O 1
ATOM 3669 N N . ARG B 1 144 ? 14.93 -23.219 -2.982 1 90.88 144 ARG B N 1
ATOM 3670 C CA . ARG B 1 144 ? 13.742 -22.484 -2.566 1 90.88 144 ARG B CA 1
ATOM 3671 C C . ARG B 1 144 ? 12.586 -22.734 -3.533 1 90.88 144 ARG B C 1
ATOM 3673 O O . ARG B 1 144 ? 11.422 -22.609 -3.154 1 90.88 144 ARG B O 1
ATOM 3680 N N . PHE B 1 145 ? 12.945 -23.047 -4.754 1 92.44 145 PHE B N 1
ATOM 3681 C CA . PHE B 1 145 ? 11.93 -23.234 -5.785 1 92.44 145 PHE B CA 1
ATOM 3682 C C . PHE B 1 145 ? 12.016 -24.641 -6.367 1 92.44 145 PHE B C 1
ATOM 3684 O O . PHE B 1 145 ? 13.086 -25.078 -6.801 1 92.44 145 PHE B O 1
ATOM 3691 N N . PRO B 1 146 ? 10.945 -25.297 -6.359 1 92 146 PRO B N 1
ATOM 3692 C CA . PRO B 1 146 ? 10.953 -26.625 -6.988 1 92 146 PRO B CA 1
ATOM 3693 C C . PRO B 1 146 ? 10.695 -26.562 -8.492 1 92 146 PRO B C 1
ATOM 3695 O O . PRO B 1 146 ? 9.703 -27.109 -8.977 1 92 146 PRO B O 1
ATOM 3698 N N . VAL B 1 147 ? 11.625 -25.953 -9.203 1 97.38 147 VAL B N 1
ATOM 3699 C CA . VAL B 1 147 ? 11.453 -25.781 -10.648 1 97.38 147 VAL B CA 1
ATOM 3700 C C . VAL B 1 147 ? 12.719 -26.234 -11.367 1 97.38 147 VAL B C 1
ATOM 3702 O O . VAL B 1 147 ? 13.773 -26.391 -10.75 1 97.38 147 VAL B O 1
ATOM 3705 N N . ASP B 1 148 ? 12.57 -26.578 -12.578 1 97.5 148 ASP B N 1
ATOM 3706 C CA . ASP B 1 148 ? 13.656 -26.766 -13.531 1 97.5 148 ASP B CA 1
ATOM 3707 C C . ASP B 1 148 ? 13.711 -25.609 -14.539 1 97.5 148 ASP B C 1
ATOM 3709 O O . ASP B 1 148 ? 12.742 -25.375 -15.266 1 97.5 148 ASP B O 1
ATOM 3713 N N . ILE B 1 149 ? 14.789 -24.891 -14.523 1 98.56 149 ILE B N 1
ATOM 3714 C CA . ILE B 1 149 ? 14.914 -23.75 -15.414 1 98.56 149 ILE B CA 1
ATOM 3715 C C . ILE B 1 149 ? 15.461 -24.203 -16.766 1 98.56 149 ILE B C 1
ATOM 3717 O O . ILE B 1 149 ? 16.641 -24.562 -16.875 1 98.56 149 ILE B O 1
ATOM 3721 N N . LYS B 1 150 ? 14.656 -24.156 -17.734 1 98.62 150 LYS B N 1
ATOM 3722 C CA . LYS B 1 150 ? 15.016 -24.594 -19.078 1 98.62 150 LYS B CA 1
ATOM 3723 C C . LYS B 1 150 ? 16.016 -23.641 -19.719 1 98.62 150 LYS B C 1
ATOM 3725 O O . LYS B 1 150 ? 17 -24.078 -20.328 1 98.62 150 LYS B O 1
ATOM 3730 N N . CYS B 1 151 ? 15.719 -22.375 -19.609 1 98.81 151 CYS B N 1
ATOM 3731 C CA . CYS B 1 151 ? 16.609 -21.375 -20.188 1 98.81 151 CYS B CA 1
ATOM 3732 C C . CYS B 1 151 ? 16.25 -19.984 -19.672 1 98.81 151 CYS B C 1
ATOM 3734 O O . CYS B 1 151 ? 15.219 -19.781 -19.031 1 98.81 151 CYS B O 1
ATOM 3736 N N . VAL B 1 152 ? 17.172 -19.078 -19.859 1 98.81 152 VAL B N 1
ATOM 3737 C CA . VAL B 1 152 ? 16.969 -17.656 -19.656 1 98.81 152 VAL B CA 1
ATOM 3738 C C . VAL B 1 152 ? 16.984 -16.938 -21 1 98.81 152 VAL B C 1
ATOM 3740 O O . VAL B 1 152 ? 17.859 -17.156 -21.828 1 98.81 152 VAL B O 1
ATOM 3743 N N . ILE B 1 153 ? 15.961 -16.156 -21.25 1 98.81 153 ILE B N 1
ATOM 3744 C CA . ILE B 1 153 ? 15.852 -15.391 -22.484 1 98.81 153 ILE B CA 1
ATOM 3745 C C . ILE B 1 153 ? 15.898 -13.898 -22.172 1 98.81 153 ILE B C 1
ATOM 3747 O O . ILE B 1 153 ? 15.219 -13.43 -21.25 1 98.81 153 ILE B O 1
ATOM 3751 N N . SER B 1 154 ? 16.703 -13.125 -22.875 1 98.44 154 SER B N 1
ATOM 3752 C CA . SER B 1 154 ? 16.859 -11.703 -22.609 1 98.44 154 SER B CA 1
ATOM 3753 C C . SER B 1 154 ? 16.969 -10.906 -23.906 1 98.44 154 SER B C 1
ATOM 3755 O O . SER B 1 154 ? 17.438 -11.422 -24.922 1 98.44 154 SER B O 1
ATOM 3757 N N . ASN B 1 155 ? 16.484 -9.688 -23.859 1 97.69 155 ASN B N 1
ATOM 3758 C CA . ASN B 1 155 ? 16.688 -8.789 -24.984 1 97.69 155 ASN B CA 1
ATOM 3759 C C . ASN B 1 155 ? 17.953 -7.961 -24.844 1 97.69 155 ASN B C 1
ATOM 3761 O O . ASN B 1 155 ? 18.172 -7.004 -25.594 1 97.69 155 ASN B O 1
ATOM 3765 N N . HIS B 1 156 ? 18.75 -8.289 -23.875 1 96.62 156 HIS B N 1
ATOM 3766 C CA . HIS B 1 156 ? 20.031 -7.609 -23.672 1 96.62 156 HIS B CA 1
ATOM 3767 C C . HIS B 1 156 ? 21.188 -8.602 -23.688 1 96.62 156 HIS B C 1
ATOM 3769 O O . HIS B 1 156 ? 21.078 -9.688 -23.109 1 96.62 156 HIS B O 1
ATOM 3775 N N . HIS B 1 157 ? 22.219 -8.117 -24.281 1 95.75 157 HIS B N 1
ATOM 3776 C CA . HIS B 1 157 ? 23.438 -8.93 -24.312 1 95.75 157 HIS B CA 1
ATOM 3777 C C . HIS B 1 157 ? 24.188 -8.844 -22.984 1 95.75 157 HIS B C 1
ATOM 3779 O O . HIS B 1 157 ? 24.25 -7.777 -22.359 1 95.75 157 HIS B O 1
ATOM 3785 N N . ARG B 1 158 ? 24.641 -10.016 -22.562 1 95.75 158 ARG B N 1
ATOM 3786 C CA . ARG B 1 158 ? 25.484 -10.078 -21.375 1 95.75 158 ARG B CA 1
ATOM 3787 C C . ARG B 1 158 ? 26.828 -10.742 -21.703 1 95.75 158 ARG B C 1
ATOM 3789 O O . ARG B 1 158 ? 26.859 -11.836 -22.266 1 95.75 158 ARG B O 1
ATOM 3796 N N . GLY B 1 159 ? 27.875 -10.109 -21.328 1 93.5 159 GLY B N 1
ATOM 3797 C CA . GLY B 1 159 ? 29.203 -10.633 -21.594 1 93.5 159 GLY B CA 1
ATOM 3798 C C . GLY B 1 159 ? 29.5 -11.938 -20.875 1 93.5 159 GLY B C 1
ATOM 3799 O O . GLY B 1 159 ? 28.859 -12.242 -19.859 1 93.5 159 GLY B O 1
ATOM 3800 N N . PRO B 1 160 ? 30.484 -12.773 -21.406 1 91.56 160 PRO B N 1
ATOM 3801 C CA . PRO B 1 160 ? 30.766 -14.094 -20.844 1 91.56 160 PRO B CA 1
ATOM 3802 C C . PRO B 1 160 ? 31.281 -14.031 -19.406 1 91.56 160 PRO B C 1
ATOM 3804 O O . PRO B 1 160 ? 31.094 -14.984 -18.641 1 91.56 160 PRO B O 1
ATOM 3807 N N . ASN B 1 161 ? 31.766 -12.898 -18.953 1 93.88 161 ASN B N 1
ATOM 3808 C CA . ASN B 1 161 ? 32.375 -12.844 -17.641 1 93.88 161 ASN B CA 1
ATOM 3809 C C . ASN B 1 161 ? 31.484 -12.156 -16.625 1 93.88 161 ASN B C 1
ATOM 3811 O O . ASN B 1 161 ? 31.906 -11.844 -15.516 1 93.88 161 ASN B O 1
ATOM 3815 N N . THR B 1 162 ? 30.281 -12.031 -17.031 1 95.62 162 THR B N 1
ATOM 3816 C CA . THR B 1 162 ? 29.359 -11.453 -16.062 1 95.62 162 THR B CA 1
ATOM 3817 C C . THR B 1 162 ? 28.891 -12.508 -15.062 1 95.62 162 THR B C 1
ATOM 3819 O O . THR B 1 162 ? 28.953 -13.703 -15.336 1 95.62 162 THR B O 1
ATOM 3822 N N . HIS B 1 163 ? 28.469 -12.039 -13.914 1 95.81 163 HIS B N 1
ATOM 3823 C CA . HIS B 1 163 ? 28.062 -12.953 -12.852 1 95.81 163 HIS B CA 1
ATOM 3824 C C . HIS B 1 163 ? 26.891 -13.82 -13.281 1 95.81 163 HIS B C 1
ATOM 3826 O O . HIS B 1 163 ? 26.812 -15 -12.938 1 95.81 163 HIS B O 1
ATOM 3832 N N . VAL B 1 164 ? 25.953 -13.281 -14.102 1 97.56 164 VAL B N 1
ATOM 3833 C CA . VAL B 1 164 ? 24.781 -14.016 -14.562 1 97.56 164 VAL B CA 1
ATOM 3834 C C . VAL B 1 164 ? 25.203 -15.141 -15.5 1 97.56 164 VAL B C 1
ATOM 3836 O O . VAL B 1 164 ? 24.812 -16.297 -15.312 1 97.56 164 VAL B O 1
ATOM 3839 N N . ILE B 1 165 ? 26.062 -14.82 -16.469 1 97.75 165 ILE B N 1
ATOM 3840 C CA . ILE B 1 165 ? 26.469 -15.797 -17.469 1 97.75 165 ILE B CA 1
ATOM 3841 C C . ILE B 1 165 ? 27.312 -16.891 -16.828 1 97.75 165 ILE B C 1
ATOM 3843 O O . ILE B 1 165 ? 27.109 -18.078 -17.109 1 97.75 165 ILE B O 1
ATOM 3847 N N . ARG B 1 166 ? 28.188 -16.562 -15.977 1 97.62 166 ARG B N 1
ATOM 3848 C CA . ARG B 1 166 ? 28.984 -17.562 -15.281 1 97.62 166 ARG B CA 1
ATOM 3849 C C . ARG B 1 166 ? 28.109 -18.531 -14.492 1 97.62 166 ARG B C 1
ATOM 3851 O O . ARG B 1 166 ? 28.344 -19.734 -14.492 1 97.62 166 ARG B O 1
ATOM 3858 N N . PHE B 1 167 ? 27.172 -17.953 -13.781 1 97.81 167 PHE B N 1
ATOM 3859 C CA . PHE B 1 167 ? 26.234 -18.781 -13.023 1 97.81 167 PHE B CA 1
ATOM 3860 C C . PHE B 1 167 ? 25.516 -19.75 -13.93 1 97.81 167 PHE B C 1
ATOM 3862 O O . PHE B 1 167 ? 25.438 -20.953 -13.625 1 97.81 167 PHE B O 1
ATOM 3869 N N . LEU B 1 168 ? 24.938 -19.281 -15 1 98.25 168 LEU B N 1
ATOM 3870 C CA . LEU B 1 168 ? 24.156 -20.094 -15.93 1 98.25 168 LEU B CA 1
ATOM 3871 C C . LEU B 1 168 ? 25.016 -21.188 -16.547 1 98.25 168 LEU B C 1
ATOM 3873 O O . LEU B 1 168 ? 24.578 -22.344 -16.641 1 98.25 168 LEU B O 1
ATOM 3877 N N . GLU B 1 169 ? 26.219 -20.875 -16.938 1 97.5 169 GLU B N 1
ATOM 3878 C CA . GLU B 1 169 ? 27.125 -21.859 -17.531 1 97.5 169 GLU B CA 1
ATOM 3879 C C . GLU B 1 169 ? 27.469 -22.953 -16.531 1 97.5 169 GLU B C 1
ATOM 3881 O O . GLU B 1 169 ? 27.469 -24.141 -16.875 1 97.5 169 GLU B O 1
ATOM 3886 N N . ARG B 1 170 ? 27.703 -22.547 -15.391 1 97.19 170 ARG B N 1
ATOM 3887 C CA . ARG B 1 170 ? 28.062 -23.484 -14.336 1 97.19 170 ARG B CA 1
ATOM 3888 C C . ARG B 1 170 ? 26.938 -24.5 -14.117 1 97.19 170 ARG B C 1
ATOM 3890 O O . ARG B 1 170 ? 27.203 -25.672 -13.789 1 97.19 170 ARG B O 1
ATOM 3897 N N . HIS B 1 171 ? 25.766 -24.125 -14.336 1 97.25 171 HIS B N 1
ATOM 3898 C CA . HIS B 1 171 ? 24.625 -24.984 -14.023 1 97.25 171 HIS B CA 1
ATOM 3899 C C . HIS B 1 171 ? 24 -25.531 -15.297 1 97.25 171 HIS B C 1
ATOM 3901 O O . HIS B 1 171 ? 22.938 -26.172 -15.242 1 97.25 171 HIS B O 1
ATOM 3907 N N . GLY B 1 172 ? 24.625 -25.219 -16.391 1 97.75 172 GLY B N 1
ATOM 3908 C CA . GLY B 1 172 ? 24.172 -25.766 -17.672 1 97.75 172 GLY B CA 1
ATOM 3909 C C . GLY B 1 172 ? 22.844 -25.188 -18.125 1 97.75 172 GLY B C 1
ATOM 3910 O O . GLY B 1 172 ? 22.062 -25.875 -18.781 1 97.75 172 GLY B O 1
ATOM 3911 N N . ILE B 1 173 ? 22.5 -23.984 -17.75 1 98.44 173 ILE B N 1
ATOM 3912 C CA . ILE B 1 173 ? 21.266 -23.297 -18.172 1 98.44 173 ILE B CA 1
ATOM 3913 C C . ILE B 1 173 ? 21.562 -22.375 -19.344 1 98.44 173 ILE B C 1
ATOM 3915 O O . ILE B 1 173 ? 22.328 -21.422 -19.203 1 98.44 173 ILE B O 1
ATOM 3919 N N . PRO B 1 174 ? 20.984 -22.609 -20.484 1 98.56 174 PRO B N 1
ATOM 3920 C CA . PRO B 1 174 ? 21.281 -21.766 -21.656 1 98.56 174 PRO B CA 1
ATOM 3921 C C . PRO B 1 174 ? 20.781 -20.328 -21.484 1 98.56 174 PRO B C 1
ATOM 3923 O O . PRO B 1 174 ? 19.719 -20.109 -20.906 1 98.56 174 PRO B O 1
ATOM 3926 N N . TYR B 1 175 ? 21.594 -19.406 -21.938 1 98.5 175 TYR B N 1
ATOM 3927 C CA . TYR B 1 175 ? 21.219 -18.016 -22.078 1 98.5 175 TYR B CA 1
ATOM 3928 C C . TYR B 1 175 ? 20.969 -17.641 -23.531 1 98.5 175 TYR B C 1
ATOM 3930 O O . TYR B 1 175 ? 21.859 -17.797 -24.375 1 98.5 175 TYR B O 1
ATOM 3938 N N . HIS B 1 176 ? 19.812 -17.219 -23.859 1 98.56 176 HIS B N 1
ATOM 3939 C CA . HIS B 1 176 ? 19.484 -16.812 -25.219 1 98.56 176 HIS B CA 1
ATOM 3940 C C . HIS B 1 176 ? 19.297 -15.312 -25.328 1 98.56 176 HIS B C 1
ATOM 3942 O O . HIS B 1 176 ? 18.359 -14.75 -24.766 1 98.56 176 HIS B O 1
ATOM 3948 N N . TYR B 1 177 ? 20.156 -14.703 -26.047 1 98.06 177 TYR B N 1
ATOM 3949 C CA . TYR B 1 177 ? 20.016 -13.281 -26.344 1 98.06 177 TYR B CA 1
ATOM 3950 C C . TYR B 1 177 ? 19.203 -13.062 -27.609 1 98.06 177 TYR B C 1
ATOM 3952 O O . TYR B 1 177 ? 19.625 -13.484 -28.688 1 98.06 177 TYR B O 1
ATOM 3960 N N . LEU B 1 178 ? 18.047 -12.461 -27.469 1 97.81 178 LEU B N 1
ATOM 3961 C CA . LEU B 1 178 ? 17.188 -12.094 -28.594 1 97.81 178 LEU B CA 1
ATOM 3962 C C . LEU B 1 178 ? 16.984 -10.578 -28.656 1 97.81 178 LEU B C 1
ATOM 3964 O O . LEU B 1 178 ? 16.188 -10.031 -27.891 1 97.81 178 LEU B O 1
ATOM 3968 N N . CYS B 1 179 ? 17.609 -9.922 -29.531 1 95.06 179 CYS B N 1
ATOM 3969 C CA . CYS B 1 179 ? 17.531 -8.469 -29.656 1 95.06 179 CYS B CA 1
ATOM 3970 C C . CYS B 1 179 ? 16.172 -8.039 -30.188 1 95.06 179 CYS B C 1
ATOM 3972 O O . CYS B 1 179 ? 15.789 -8.406 -31.297 1 95.06 179 CYS B O 1
ATOM 3974 N N . THR B 1 180 ? 15.469 -7.273 -29.375 1 94.19 180 THR B N 1
ATOM 3975 C CA . THR B 1 180 ? 14.141 -6.828 -29.766 1 94.19 180 THR B CA 1
ATOM 3976 C C . THR B 1 180 ? 14.188 -5.391 -30.281 1 94.19 180 THR B C 1
ATOM 3978 O O . THR B 1 180 ? 15.07 -4.617 -29.906 1 94.19 180 THR B O 1
ATOM 3981 N N . THR B 1 181 ? 13.297 -5.09 -31.203 1 92.44 181 THR B N 1
ATOM 3982 C CA . THR B 1 181 ? 13.008 -3.736 -31.656 1 92.44 181 THR B CA 1
ATOM 3983 C C . THR B 1 181 ? 11.531 -3.412 -31.5 1 92.44 181 THR B C 1
ATOM 3985 O O . THR B 1 181 ? 10.742 -4.262 -31.062 1 92.44 181 THR B O 1
ATOM 3988 N N . MET B 1 182 ? 11.195 -2.195 -31.75 1 88.88 182 MET B N 1
ATOM 3989 C CA . MET B 1 182 ? 9.789 -1.809 -31.656 1 88.88 182 MET B CA 1
ATOM 3990 C C . MET B 1 182 ? 8.938 -2.611 -32.625 1 88.88 182 MET B C 1
ATOM 3992 O O . MET B 1 182 ? 7.777 -2.914 -32.344 1 88.88 182 MET B O 1
ATOM 3996 N N . GLU B 1 183 ? 9.508 -2.965 -33.719 1 89.38 183 GLU B N 1
ATOM 3997 C CA . GLU B 1 183 ? 8.789 -3.625 -34.812 1 89.38 183 GLU B CA 1
ATOM 3998 C C . GLU B 1 183 ? 8.82 -5.141 -34.656 1 89.38 183 GLU B C 1
ATOM 4000 O O . GLU B 1 183 ? 7.93 -5.84 -35.156 1 89.38 183 GLU B O 1
ATOM 4005 N N . ASN B 1 184 ? 9.828 -5.629 -34.094 1 90.75 184 ASN B N 1
ATOM 4006 C CA . ASN B 1 184 ? 10 -7.07 -33.969 1 90.75 184 ASN B CA 1
ATOM 4007 C C . ASN B 1 184 ? 10.398 -7.48 -32.562 1 90.75 184 ASN B C 1
ATOM 4009 O O . ASN B 1 184 ? 11.562 -7.344 -32.188 1 90.75 184 ASN B O 1
ATOM 4013 N N . LYS B 1 185 ? 9.469 -8.141 -31.922 1 93.25 185 LYS B N 1
ATOM 4014 C CA . LYS B 1 185 ? 9.688 -8.523 -30.531 1 93.25 185 LYS B CA 1
ATOM 4015 C C . LYS B 1 185 ? 10.219 -9.945 -30.422 1 93.25 185 LYS B C 1
ATOM 4017 O O . LYS B 1 185 ? 10.422 -10.461 -29.328 1 93.25 185 LYS B O 1
ATOM 4022 N N . ARG B 1 186 ? 10.516 -10.594 -31.531 1 96.69 186 ARG B N 1
ATOM 4023 C CA . ARG B 1 186 ? 11.164 -11.898 -31.625 1 96.69 186 ARG B CA 1
ATOM 4024 C C . ARG B 1 186 ? 10.336 -12.977 -30.938 1 96.69 186 ARG B C 1
ATOM 4026 O O . ARG B 1 186 ? 10.883 -13.891 -30.312 1 96.69 186 ARG B O 1
ATOM 4033 N N . GLU B 1 187 ? 8.984 -12.844 -30.969 1 97.88 187 GLU B N 1
ATOM 4034 C CA . GLU B 1 187 ? 8.094 -13.719 -30.219 1 97.88 187 GLU B CA 1
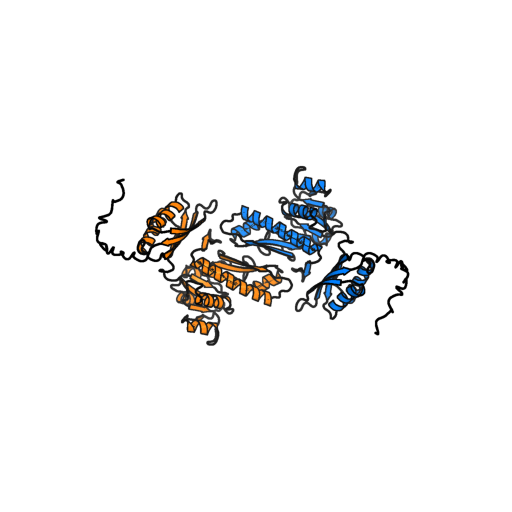ATOM 4035 C C . GLU B 1 187 ? 8.086 -15.125 -30.797 1 97.88 187 GLU B C 1
ATOM 4037 O O . GLU B 1 187 ? 7.902 -16.109 -30.062 1 97.88 187 GLU B O 1
ATOM 4042 N N . GLU B 1 188 ? 8.328 -15.242 -32.125 1 97.75 188 GLU B N 1
ATOM 4043 C CA . GLU B 1 188 ? 8.375 -16.562 -32.75 1 97.75 188 GLU B CA 1
ATOM 4044 C C . GLU B 1 188 ? 9.539 -17.391 -32.188 1 97.75 188 GLU B C 1
ATOM 4046 O O . GLU B 1 188 ? 9.383 -18.578 -31.891 1 97.75 188 GLU B O 1
ATOM 4051 N N . GLU B 1 189 ? 10.656 -16.781 -32.094 1 98.31 189 GLU B N 1
ATOM 4052 C CA . GLU B 1 189 ? 11.828 -17.438 -31.531 1 98.31 189 GLU B CA 1
ATOM 4053 C C . GLU B 1 189 ? 11.609 -17.797 -30.062 1 98.31 189 GLU B C 1
ATOM 4055 O O . GLU B 1 189 ? 11.992 -18.875 -29.609 1 98.31 189 GLU B O 1
ATOM 4060 N N . ILE B 1 190 ? 11.031 -16.906 -29.297 1 98.75 190 ILE B N 1
ATOM 4061 C CA . ILE B 1 190 ? 10.75 -17.172 -27.891 1 98.75 190 ILE B CA 1
ATOM 4062 C C . ILE B 1 190 ? 9.828 -18.375 -27.766 1 98.75 190 ILE B C 1
ATOM 4064 O O . ILE B 1 190 ? 10.078 -19.266 -26.938 1 98.75 190 ILE B O 1
ATOM 4068 N N . LEU B 1 191 ? 8.773 -18.406 -28.594 1 98.69 191 LEU B N 1
ATOM 4069 C CA . LEU B 1 191 ? 7.812 -19.5 -28.547 1 98.69 191 LEU B CA 1
ATOM 4070 C C . LEU B 1 191 ? 8.508 -20.844 -28.797 1 98.69 191 LEU B C 1
ATOM 4072 O O . LEU B 1 191 ? 8.164 -21.844 -28.172 1 98.69 191 LEU B O 1
ATOM 4076 N N . GLN B 1 192 ? 9.445 -20.812 -29.688 1 98.56 192 GLN B N 1
ATOM 4077 C CA . GLN B 1 192 ? 10.188 -22.031 -29.984 1 98.56 192 GLN B CA 1
ATOM 4078 C C . GLN B 1 192 ? 11.039 -22.453 -28.781 1 98.56 192 GLN B C 1
ATOM 4080 O O . GLN B 1 192 ? 11.102 -23.641 -28.453 1 98.56 192 GLN B O 1
ATOM 4085 N N . LEU B 1 193 ? 11.602 -21.516 -28.156 1 98.75 193 LEU B N 1
ATOM 4086 C CA . LEU B 1 193 ? 12.516 -21.781 -27.062 1 98.75 193 LEU B CA 1
ATOM 4087 C C . LEU B 1 193 ? 11.75 -22.266 -25.828 1 98.75 193 LEU B C 1
ATOM 4089 O O . LEU B 1 193 ? 12.281 -23.047 -25.031 1 98.75 193 LEU B O 1
ATOM 4093 N N . VAL B 1 194 ? 10.539 -21.797 -25.641 1 98.69 194 VAL B N 1
ATOM 4094 C CA . VAL B 1 194 ? 9.859 -22.047 -24.375 1 98.69 194 VAL B CA 1
ATOM 4095 C C . VAL B 1 194 ? 8.883 -23.219 -24.531 1 98.69 194 VAL B C 1
ATOM 4097 O O . VAL B 1 194 ? 8.055 -23.469 -23.656 1 98.69 194 VAL B O 1
ATOM 4100 N N . GLN B 1 195 ? 9 -23.891 -25.641 1 97.56 195 GLN B N 1
ATOM 4101 C CA . GLN B 1 195 ? 8.18 -25.078 -25.812 1 97.56 195 GLN B CA 1
ATOM 4102 C C . GLN B 1 195 ? 8.383 -26.062 -24.672 1 97.56 195 GLN B C 1
ATOM 4104 O O . GLN B 1 195 ? 9.5 -26.219 -24.172 1 97.56 195 GLN B O 1
ATOM 4109 N N . ASN B 1 196 ? 7.297 -26.656 -24.234 1 96.94 196 ASN B N 1
ATOM 4110 C CA . ASN B 1 196 ? 7.289 -27.719 -23.219 1 96.94 196 ASN B CA 1
ATOM 4111 C C . ASN B 1 196 ? 7.59 -27.156 -21.828 1 96.94 196 ASN B C 1
ATOM 4113 O O . ASN B 1 196 ? 8.031 -27.891 -20.938 1 96.94 196 ASN B O 1
ATOM 4117 N N . THR B 1 197 ? 7.527 -25.875 -21.641 1 98.62 197 THR B N 1
ATOM 4118 C CA . THR B 1 197 ? 7.582 -25.297 -20.297 1 98.62 197 THR B CA 1
ATOM 4119 C C . THR B 1 197 ? 6.191 -25.25 -19.672 1 98.62 197 THR B C 1
ATOM 4121 O O . THR B 1 197 ? 5.188 -25.156 -20.391 1 98.62 197 THR B O 1
ATOM 4124 N N . ASP B 1 198 ? 6.18 -25.359 -18.359 1 98.25 198 ASP B N 1
ATOM 4125 C CA . ASP B 1 198 ? 4.914 -25.344 -17.641 1 98.25 198 ASP B CA 1
ATOM 4126 C C . ASP B 1 198 ? 4.398 -23.922 -17.453 1 98.25 198 ASP B C 1
ATOM 4128 O O . ASP B 1 198 ? 3.189 -23.688 -17.469 1 98.25 198 ASP B O 1
ATOM 4132 N N . PHE B 1 199 ? 5.234 -22.953 -17.188 1 98.56 199 PHE B N 1
ATOM 4133 C CA . PHE B 1 199 ? 4.898 -21.547 -17.109 1 98.56 199 PHE B CA 1
ATOM 4134 C C . PHE B 1 199 ? 6.141 -20.672 -17.312 1 98.56 199 PHE B C 1
ATOM 4136 O O . PHE B 1 199 ? 7.266 -21.188 -17.281 1 98.56 199 PHE B O 1
ATOM 4143 N N . LEU B 1 200 ? 5.906 -19.391 -17.578 1 98.94 200 LEU B N 1
ATOM 4144 C CA . LEU B 1 200 ? 7 -18.453 -17.766 1 98.94 200 LEU B CA 1
ATOM 4145 C C . LEU B 1 200 ? 7.062 -17.438 -16.625 1 98.94 200 LEU B C 1
ATOM 4147 O O . LEU B 1 200 ? 6.051 -17.172 -15.977 1 98.94 200 LEU B O 1
ATOM 4151 N N . VAL B 1 201 ? 8.25 -16.953 -16.375 1 98.94 201 VAL B N 1
ATOM 4152 C CA . VAL B 1 201 ? 8.453 -15.883 -15.414 1 98.94 201 VAL B CA 1
ATOM 4153 C C . VAL B 1 201 ? 9.078 -14.672 -16.109 1 98.94 201 VAL B C 1
ATOM 4155 O O . VAL B 1 201 ? 10.117 -14.789 -16.766 1 98.94 201 VAL B O 1
ATOM 4158 N N . LEU B 1 202 ? 8.383 -13.594 -15.992 1 98.88 202 LEU B N 1
ATOM 4159 C CA . LEU B 1 202 ? 8.961 -12.328 -16.438 1 98.88 202 LEU B CA 1
ATOM 4160 C C . LEU B 1 202 ? 9.617 -11.586 -15.281 1 98.88 202 LEU B C 1
ATOM 4162 O O . LEU B 1 202 ? 8.93 -10.953 -14.477 1 98.88 202 LEU B O 1
ATOM 4166 N N . ALA B 1 203 ? 10.875 -11.695 -15.211 1 98.69 203 ALA B N 1
ATOM 4167 C CA . ALA B 1 203 ? 11.672 -11.07 -14.164 1 98.69 203 ALA B CA 1
ATOM 4168 C C . ALA B 1 203 ? 12.242 -9.727 -14.633 1 98.69 203 ALA B C 1
ATOM 4170 O O . ALA B 1 203 ? 13.445 -9.602 -14.844 1 98.69 203 ALA B O 1
ATOM 4171 N N . ARG B 1 204 ? 11.281 -8.75 -14.711 1 97.75 204 ARG B N 1
ATOM 4172 C CA . ARG B 1 204 ? 11.602 -7.426 -15.219 1 97.75 204 ARG B CA 1
ATOM 4173 C C . ARG B 1 204 ? 12 -7.488 -16.688 1 97.75 204 ARG B C 1
ATOM 4175 O O . ARG B 1 204 ? 13.031 -6.949 -17.094 1 97.75 204 ARG B O 1
ATOM 4182 N N . TYR B 1 205 ? 11.172 -8.18 -17.453 1 97.75 205 TYR B N 1
ATOM 4183 C CA . TYR B 1 205 ? 11.453 -8.359 -18.875 1 97.75 205 TYR B CA 1
ATOM 4184 C C . TYR B 1 205 ? 11.242 -7.066 -19.641 1 97.75 205 TYR B C 1
ATOM 4186 O O . TYR B 1 205 ? 11.883 -6.828 -20.672 1 97.75 205 TYR B O 1
ATOM 4194 N N . MET B 1 206 ? 10.375 -6.215 -19.266 1 95.56 206 MET B N 1
ATOM 4195 C CA . MET B 1 206 ? 10.141 -4.848 -19.719 1 95.56 206 MET B CA 1
ATOM 4196 C C . MET B 1 206 ? 9.664 -4.836 -21.156 1 95.56 206 MET B C 1
ATOM 4198 O O . MET B 1 206 ? 9.82 -3.834 -21.859 1 95.56 206 MET B O 1
ATOM 4202 N N . GLN B 1 207 ? 9.258 -5.945 -21.75 1 95.19 207 GLN B N 1
ATOM 4203 C CA . GLN B 1 207 ? 8.602 -6.008 -23.047 1 95.19 207 GLN B CA 1
ATOM 4204 C C . GLN B 1 207 ? 7.156 -6.492 -22.922 1 95.19 207 GLN B C 1
ATOM 4206 O O . GLN B 1 207 ? 6.84 -7.273 -22.016 1 95.19 207 GLN B O 1
ATOM 4211 N N . ILE B 1 208 ? 6.348 -5.973 -23.781 1 95.19 208 ILE B N 1
ATOM 4212 C CA . ILE B 1 208 ? 4.941 -6.367 -23.781 1 95.19 208 ILE B CA 1
ATOM 4213 C C . ILE B 1 208 ? 4.746 -7.559 -24.719 1 95.19 208 ILE B C 1
ATOM 4215 O O . ILE B 1 208 ? 5.141 -7.516 -25.891 1 95.19 208 ILE B O 1
ATOM 4219 N N . LEU B 1 209 ? 4.211 -8.609 -24.234 1 96.81 209 LEU B N 1
ATOM 4220 C CA . LEU B 1 209 ? 3.885 -9.773 -25.047 1 96.81 209 LEU B CA 1
ATOM 4221 C C . LEU B 1 209 ? 2.547 -9.586 -25.75 1 96.81 209 LEU B C 1
ATOM 4223 O O . LEU B 1 209 ? 1.583 -9.109 -25.156 1 96.81 209 LEU B O 1
ATOM 4227 N N . SER B 1 210 ? 2.506 -9.922 -26.984 1 96.75 210 SER B N 1
ATOM 4228 C CA . SER B 1 210 ? 1.313 -9.711 -27.797 1 96.75 210 SER B CA 1
ATOM 4229 C C . SER B 1 210 ? 0.216 -10.703 -27.438 1 96.75 210 SER B C 1
ATOM 4231 O O . SER B 1 210 ? 0.484 -11.734 -26.828 1 96.75 210 SER B O 1
ATOM 4233 N N . ALA B 1 211 ? -0.997 -10.391 -27.828 1 97.06 211 ALA B N 1
ATOM 4234 C CA . ALA B 1 211 ? -2.123 -11.305 -27.672 1 97.06 211 ALA B CA 1
ATOM 4235 C C . ALA B 1 211 ? -1.864 -12.625 -28.391 1 97.06 211 ALA B C 1
ATOM 4237 O O . ALA B 1 211 ? -2.236 -13.688 -27.906 1 97.06 211 ALA B O 1
ATOM 4238 N N . ASN B 1 212 ? -1.298 -12.531 -29.531 1 97.19 212 ASN B N 1
ATOM 4239 C CA . ASN B 1 212 ? -0.977 -13.727 -30.297 1 97.19 212 ASN B CA 1
ATOM 4240 C C . ASN B 1 212 ? -0.005 -14.633 -29.547 1 97.19 212 ASN B C 1
ATOM 4242 O O . ASN B 1 212 ? -0.171 -15.852 -29.547 1 97.19 212 ASN B O 1
ATOM 4246 N N . PHE B 1 213 ? 1.032 -14.078 -28.984 1 98.12 213 PHE B N 1
ATOM 4247 C CA . PHE B 1 213 ? 1.973 -14.859 -28.188 1 98.12 213 PHE B CA 1
ATOM 4248 C C . PHE B 1 213 ? 1.247 -15.609 -27.078 1 98.12 213 PHE B C 1
ATOM 4250 O O . PHE B 1 213 ? 1.476 -16.812 -26.891 1 98.12 213 PHE B O 1
ATOM 4257 N N . LEU B 1 214 ? 0.388 -14.898 -26.359 1 98 214 LEU B N 1
ATOM 4258 C CA . LEU B 1 214 ? -0.326 -15.469 -25.219 1 98 214 LEU B CA 1
ATOM 4259 C C . LEU B 1 214 ? -1.23 -16.609 -25.672 1 98 214 LEU B C 1
ATOM 4261 O O . LEU B 1 214 ? -1.308 -17.641 -25 1 98 214 LEU B O 1
ATOM 4265 N N . ARG B 1 215 ? -1.883 -16.422 -26.766 1 97.25 215 ARG B N 1
ATOM 4266 C CA . ARG B 1 215 ? -2.785 -17.438 -27.312 1 97.25 215 ARG B CA 1
ATOM 4267 C C . ARG B 1 215 ? -2.018 -18.688 -27.719 1 97.25 215 ARG B C 1
ATOM 4269 O O . ARG B 1 215 ? -2.523 -19.797 -27.578 1 97.25 215 ARG B O 1
ATOM 4276 N N . ARG B 1 216 ? -0.857 -18.484 -28.203 1 97.94 216 ARG B N 1
ATOM 4277 C CA . ARG B 1 216 ? -0.074 -19.609 -28.703 1 97.94 216 ARG B CA 1
ATOM 4278 C C . ARG B 1 216 ? 0.648 -20.328 -27.562 1 97.94 216 ARG B C 1
ATOM 4280 O O . ARG B 1 216 ? 0.782 -21.547 -27.578 1 97.94 216 ARG B O 1
ATOM 4287 N N . TYR B 1 217 ? 1.141 -19.609 -26.656 1 98.19 217 TYR B N 1
ATOM 4288 C CA . TYR B 1 217 ? 1.809 -20.25 -25.516 1 98.19 217 TYR B CA 1
ATOM 4289 C C . TYR B 1 217 ? 0.809 -20.984 -24.641 1 98.19 217 TYR B C 1
ATOM 4291 O O . TYR B 1 217 ? 1.062 -22.109 -24.219 1 98.19 217 TYR B O 1
ATOM 4299 N N . ARG B 1 218 ? -0.319 -20.328 -24.25 1 96.31 218 ARG B N 1
ATOM 4300 C CA . ARG B 1 218 ? -1.521 -20.859 -23.609 1 96.31 218 ARG B CA 1
ATOM 4301 C C . ARG B 1 218 ? -1.296 -21.094 -22.125 1 96.31 218 ARG B C 1
ATOM 4303 O O . ARG B 1 218 ? -2.252 -21.172 -21.344 1 96.31 218 ARG B O 1
ATOM 4310 N N . ASN B 1 219 ? -0.005 -21.266 -21.656 1 97.69 219 ASN B N 1
ATOM 4311 C CA . ASN B 1 219 ? 0.256 -21.484 -20.25 1 97.69 219 ASN B CA 1
ATOM 4312 C C . ASN B 1 219 ? 0.4 -20.172 -19.484 1 97.69 219 ASN B C 1
ATOM 4314 O O . ASN B 1 219 ? 0.462 -19.094 -20.109 1 97.69 219 ASN B O 1
ATOM 4318 N N . ASP B 1 220 ? 0.426 -20.266 -18.188 1 97.62 220 ASP B N 1
ATOM 4319 C CA . ASP B 1 220 ? 0.489 -19.078 -17.328 1 97.62 220 ASP B CA 1
ATOM 4320 C C . ASP B 1 220 ? 1.837 -18.375 -17.469 1 97.62 220 ASP B C 1
ATOM 4322 O O . ASP B 1 220 ? 2.857 -19.031 -17.719 1 97.62 220 ASP B O 1
ATOM 4326 N N . ILE B 1 221 ? 1.761 -17.109 -17.344 1 98.69 221 ILE B N 1
ATOM 4327 C CA . ILE B 1 221 ? 2.945 -16.25 -17.297 1 98.69 221 ILE B CA 1
ATOM 4328 C C . ILE B 1 221 ? 2.873 -15.352 -16.062 1 98.69 221 ILE B C 1
ATOM 4330 O O . ILE B 1 221 ? 1.904 -14.609 -15.883 1 98.69 221 ILE B O 1
ATOM 4334 N N . ILE B 1 222 ? 3.848 -15.461 -15.195 1 98.75 222 ILE B N 1
ATOM 4335 C CA . ILE B 1 222 ? 3.914 -14.648 -13.992 1 98.75 222 ILE B CA 1
ATOM 4336 C C . ILE B 1 222 ? 4.875 -13.484 -14.203 1 98.75 222 ILE B C 1
ATOM 4338 O O . ILE B 1 222 ? 6.027 -13.688 -14.594 1 98.75 222 ILE B O 1
ATOM 4342 N N . ASN B 1 223 ? 4.398 -12.312 -13.945 1 98.75 223 ASN B N 1
ATOM 4343 C CA . ASN B 1 223 ? 5.18 -11.094 -14.117 1 98.75 223 ASN B CA 1
ATOM 4344 C C . ASN B 1 223 ? 5.383 -10.359 -12.797 1 98.75 223 ASN B C 1
ATOM 4346 O O . ASN B 1 223 ? 4.492 -10.344 -11.945 1 98.75 223 ASN B O 1
ATOM 4350 N N . ILE B 1 224 ? 6.574 -9.75 -12.625 1 98.81 224 ILE B N 1
ATOM 4351 C CA . ILE B 1 224 ? 6.797 -8.805 -11.531 1 98.81 224 ILE B CA 1
ATOM 4352 C C . ILE B 1 224 ? 6.742 -7.375 -12.07 1 98.81 224 ILE B C 1
ATOM 4354 O O . ILE B 1 224 ? 7.523 -7.008 -12.953 1 98.81 224 ILE B O 1
ATOM 4358 N N . HIS B 1 225 ? 5.773 -6.641 -11.609 1 98.5 225 HIS B N 1
ATOM 4359 C CA . HIS B 1 225 ? 5.691 -5.219 -11.914 1 98.5 225 HIS B CA 1
ATOM 4360 C C . HIS B 1 225 ? 6.328 -4.375 -10.82 1 98.5 225 HIS B C 1
ATOM 4362 O O . HIS B 1 225 ? 6.062 -4.59 -9.633 1 98.5 225 HIS B O 1
ATOM 4368 N N . HIS B 1 226 ? 7.156 -3.447 -11.18 1 97.69 226 HIS B N 1
ATOM 4369 C CA . HIS B 1 226 ? 7.926 -2.637 -10.242 1 97.69 226 HIS B CA 1
ATOM 4370 C C . HIS B 1 226 ? 7.113 -1.446 -9.742 1 97.69 226 HIS B C 1
ATOM 4372 O O . HIS B 1 226 ? 7.609 -0.318 -9.719 1 97.69 226 HIS B O 1
ATOM 4378 N N . GLY B 1 227 ? 5.926 -1.661 -9.406 1 97.19 227 GLY B N 1
ATOM 4379 C CA . GLY B 1 227 ? 4.996 -0.7 -8.828 1 97.19 227 GLY B CA 1
ATOM 4380 C C . GLY B 1 227 ? 3.785 -1.352 -8.188 1 97.19 227 GLY B C 1
ATOM 4381 O O . GLY B 1 227 ? 3.545 -2.547 -8.367 1 97.19 227 GLY B O 1
ATOM 4382 N N . LEU B 1 228 ? 3.072 -0.537 -7.473 1 96.75 228 LEU B N 1
ATOM 4383 C CA . LEU B 1 228 ? 1.866 -1.013 -6.805 1 96.75 228 LEU B CA 1
ATOM 4384 C C . LEU B 1 228 ? 0.649 -0.865 -7.711 1 96.75 228 LEU B C 1
ATOM 4386 O O . LEU B 1 228 ? 0.006 0.187 -7.727 1 96.75 228 LEU B O 1
ATOM 4390 N N . LEU B 1 229 ? 0.378 -1.871 -8.383 1 97 229 LEU B N 1
ATOM 4391 C CA . LEU B 1 229 ? -0.781 -1.859 -9.266 1 97 229 LEU B CA 1
ATOM 4392 C C . LEU B 1 229 ? -2.076 -1.755 -8.461 1 97 229 LEU B C 1
ATOM 4394 O O . LEU B 1 229 ? -2.164 -2.273 -7.348 1 97 229 LEU B O 1
ATOM 4398 N N . PRO B 1 230 ? -3.078 -1.054 -9.008 1 95.62 230 PRO B N 1
ATOM 4399 C CA . PRO B 1 230 ? -3.17 -0.564 -10.383 1 95.62 230 PRO B CA 1
ATOM 4400 C C . PRO B 1 230 ? -2.508 0.798 -10.57 1 95.62 230 PRO B C 1
ATOM 4402 O O . PRO B 1 230 ? -2.525 1.351 -11.672 1 95.62 230 PRO B O 1
ATOM 4405 N N . SER B 1 231 ? -1.868 1.363 -9.469 1 93.25 231 SER B N 1
ATOM 4406 C CA . SER B 1 231 ? -1.106 2.598 -9.633 1 93.25 231 SER B CA 1
ATOM 4407 C C . SER B 1 231 ? 0.213 2.34 -10.352 1 93.25 231 SER B C 1
ATOM 4409 O O . SER B 1 231 ? 0.75 1.231 -10.297 1 93.25 231 SER B O 1
ATOM 4411 N N . PHE B 1 232 ? 0.646 3.408 -11.125 1 94.94 232 PHE B N 1
ATOM 4412 C CA . PHE B 1 232 ? 1.999 3.482 -11.664 1 94.94 232 PHE B CA 1
ATOM 4413 C C . PHE B 1 232 ? 2.242 2.371 -12.68 1 94.94 232 PHE B C 1
ATOM 4415 O O . PHE B 1 232 ? 3.23 1.643 -12.586 1 94.94 232 PHE B O 1
ATOM 4422 N N . LYS B 1 233 ? 1.348 2.193 -13.547 1 92.69 233 LYS B N 1
ATOM 4423 C CA . LYS B 1 233 ? 1.503 1.271 -14.664 1 92.69 233 LYS B CA 1
ATOM 4424 C C . LYS B 1 233 ? 2.619 1.727 -15.602 1 92.69 233 LYS B C 1
ATOM 4426 O O . LYS B 1 233 ? 3.004 2.896 -15.594 1 92.69 233 LYS B O 1
ATOM 4431 N N . GLY B 1 234 ? 3.184 0.874 -16.266 1 90.56 234 GLY B N 1
ATOM 4432 C CA . GLY B 1 234 ? 4.109 1.245 -17.312 1 90.56 234 GLY B CA 1
ATOM 4433 C C . GLY B 1 234 ? 5.562 1.16 -16.891 1 90.56 234 GLY B C 1
ATOM 4434 O O . GLY B 1 234 ? 5.906 0.412 -15.977 1 90.56 234 GLY B O 1
ATOM 4435 N N . GLY B 1 235 ? 6.449 1.928 -17.547 1 90.19 235 GLY B N 1
ATOM 4436 C CA . GLY B 1 235 ? 7.875 1.633 -17.531 1 90.19 235 GLY B CA 1
ATOM 4437 C C . GLY B 1 235 ? 8.633 2.412 -16.469 1 90.19 235 GLY B C 1
ATOM 4438 O O . GLY B 1 235 ? 9.812 2.148 -16.219 1 90.19 235 GLY B O 1
ATOM 4439 N N . HIS B 1 236 ? 7.934 3.396 -15.828 1 93.56 236 HIS B N 1
ATOM 4440 C CA . HIS B 1 236 ? 8.695 4.203 -14.875 1 93.56 236 HIS B CA 1
ATOM 4441 C C . HIS B 1 236 ? 7.914 4.398 -13.578 1 93.56 236 HIS B C 1
ATOM 4443 O O . HIS B 1 236 ? 7.723 5.527 -13.133 1 93.56 236 HIS B O 1
ATOM 4449 N N . PRO B 1 237 ? 7.641 3.285 -12.945 1 95.12 237 PRO B N 1
ATOM 4450 C CA . PRO B 1 237 ? 6.809 3.383 -11.742 1 95.12 237 PRO B CA 1
ATOM 4451 C C . PRO B 1 237 ? 7.5 4.133 -10.609 1 95.12 237 PRO B C 1
ATOM 4453 O O . PRO B 1 237 ? 6.855 4.914 -9.898 1 95.12 237 PRO B O 1
ATOM 4456 N N . SER B 1 238 ? 8.797 3.961 -10.438 1 95.62 238 SER B N 1
ATOM 4457 C CA . SER B 1 238 ? 9.508 4.625 -9.352 1 95.62 238 SER B CA 1
ATOM 4458 C C . SER B 1 238 ? 9.484 6.141 -9.516 1 95.62 238 SER B C 1
ATOM 4460 O O . SER B 1 238 ? 9.273 6.875 -8.547 1 95.62 238 SER B O 1
ATOM 4462 N N . LYS B 1 239 ? 9.742 6.551 -10.688 1 95.81 239 LYS B N 1
ATOM 4463 C CA . LYS B 1 239 ? 9.711 7.98 -10.969 1 95.81 239 LYS B CA 1
ATOM 4464 C C . LYS B 1 239 ? 8.312 8.555 -10.742 1 95.81 239 LYS B C 1
ATOM 4466 O O . LYS B 1 239 ? 8.164 9.625 -10.148 1 95.81 239 LYS B O 1
ATOM 4471 N N . GLN B 1 240 ? 7.281 7.844 -11.234 1 96.25 240 GLN B N 1
ATOM 4472 C CA . GLN B 1 240 ? 5.902 8.273 -11.039 1 96.25 240 GLN B CA 1
ATOM 4473 C C . GLN B 1 240 ? 5.566 8.391 -9.555 1 96.25 240 GLN B C 1
ATOM 4475 O O . GLN B 1 240 ? 4.973 9.383 -9.125 1 96.25 240 GLN B O 1
ATOM 4480 N N . ALA B 1 241 ? 5.969 7.371 -8.844 1 97.06 241 ALA B N 1
ATOM 4481 C CA . ALA B 1 241 ? 5.707 7.352 -7.41 1 97.06 241 ALA B CA 1
ATOM 4482 C C . ALA B 1 241 ? 6.438 8.492 -6.707 1 97.06 241 ALA B C 1
ATOM 4484 O O . ALA B 1 241 ? 5.867 9.164 -5.844 1 97.06 241 ALA B O 1
ATOM 4485 N N . PHE B 1 242 ? 7.715 8.727 -7.059 1 96.25 242 PHE B N 1
ATOM 4486 C CA . PHE B 1 242 ? 8.531 9.789 -6.48 1 96.25 242 PHE B CA 1
ATOM 4487 C C . PHE B 1 242 ? 7.891 11.148 -6.715 1 96.25 242 PHE B C 1
ATOM 4489 O O . PHE B 1 242 ? 7.793 11.961 -5.793 1 96.25 242 PHE B O 1
ATOM 4496 N N . GLU B 1 243 ? 7.398 11.328 -7.906 1 94.44 243 GLU B N 1
ATOM 4497 C CA . GLU B 1 243 ? 6.785 12.594 -8.281 1 94.44 243 GLU B CA 1
ATOM 4498 C C . GLU B 1 243 ? 5.426 12.773 -7.609 1 94.44 243 GLU B C 1
ATOM 4500 O O . GLU B 1 243 ? 5.02 13.898 -7.312 1 94.44 243 GLU B O 1
ATOM 4505 N N . ALA B 1 244 ? 4.766 11.695 -7.328 1 95.19 244 ALA B N 1
ATOM 4506 C CA . ALA B 1 244 ? 3.436 11.742 -6.73 1 95.19 244 ALA B CA 1
ATOM 4507 C C . ALA B 1 244 ? 3.514 12.016 -5.23 1 95.19 244 ALA B C 1
ATOM 4509 O O . ALA B 1 244 ? 2.506 12.344 -4.602 1 95.19 244 ALA B O 1
ATOM 4510 N N . GLY B 1 245 ? 4.645 11.867 -4.629 1 96.56 245 GLY B N 1
ATOM 4511 C CA . GLY B 1 245 ? 4.824 12.156 -3.215 1 96.56 245 GLY B CA 1
ATOM 4512 C C . GLY B 1 245 ? 4.18 11.125 -2.307 1 96.56 245 GLY B C 1
ATOM 4513 O O . GLY B 1 245 ? 3.701 11.461 -1.22 1 96.56 245 GLY B O 1
ATOM 4514 N N . VAL B 1 246 ? 4.113 9.883 -2.762 1 97.75 246 VAL B N 1
ATOM 4515 C CA . VAL B 1 246 ? 3.496 8.812 -1.98 1 97.75 246 VAL B CA 1
ATOM 4516 C C . VAL B 1 246 ? 4.336 8.531 -0.737 1 97.75 246 VAL B C 1
ATOM 4518 O O . VAL B 1 246 ? 5.496 8.953 -0.654 1 97.75 246 VAL B O 1
ATOM 4521 N N . LYS B 1 247 ? 3.707 7.891 0.22 1 98.38 247 LYS B N 1
ATOM 4522 C CA . LYS B 1 247 ? 4.406 7.512 1.445 1 98.38 247 LYS B CA 1
ATOM 4523 C C . LYS B 1 247 ? 4.707 6.02 1.468 1 98.38 247 LYS B C 1
ATOM 4525 O O . LYS B 1 247 ? 5.371 5.527 2.381 1 98.38 247 LYS B O 1
ATOM 4530 N N . LEU B 1 248 ? 4.203 5.336 0.463 1 97.88 248 LEU B N 1
ATOM 4531 C CA . LEU B 1 248 ? 4.43 3.908 0.271 1 97.88 248 LEU B CA 1
ATOM 4532 C C . LEU B 1 248 ? 4.715 3.596 -1.193 1 97.88 248 LEU B C 1
ATOM 4534 O O . LEU B 1 248 ? 4.066 4.141 -2.088 1 97.88 248 LEU B O 1
ATOM 4538 N N . ILE B 1 249 ? 5.668 2.754 -1.37 1 97.88 249 ILE B N 1
ATOM 4539 C CA . ILE B 1 249 ? 5.895 2.199 -2.699 1 97.88 249 ILE B CA 1
ATOM 4540 C C . ILE B 1 249 ? 5.738 0.68 -2.658 1 97.88 249 ILE B C 1
ATOM 4542 O O . ILE B 1 249 ? 5.707 0.082 -1.581 1 97.88 249 ILE B O 1
ATOM 4546 N N . GLY B 1 250 ? 5.625 0.098 -3.842 1 97.44 250 GLY B N 1
ATOM 4547 C CA . GLY B 1 250 ? 5.383 -1.335 -3.791 1 97.44 250 GLY B CA 1
ATOM 4548 C C . GLY B 1 250 ? 5.77 -2.053 -5.07 1 97.44 250 GLY B C 1
ATOM 4549 O O . GLY B 1 250 ? 6.328 -1.442 -5.984 1 97.44 250 GLY B O 1
ATOM 4550 N N . ALA B 1 251 ? 5.562 -3.32 -5.055 1 98.56 251 ALA B N 1
ATOM 4551 C CA . ALA B 1 251 ? 5.715 -4.23 -6.188 1 98.56 251 ALA B CA 1
ATOM 4552 C C . ALA B 1 251 ? 4.527 -5.184 -6.285 1 98.56 251 ALA B C 1
ATOM 4554 O O . ALA B 1 251 ? 3.877 -5.484 -5.281 1 98.56 251 ALA B O 1
ATOM 4555 N N . THR B 1 252 ? 4.215 -5.586 -7.48 1 98.69 252 THR B N 1
ATOM 4556 C CA . THR B 1 252 ? 3.066 -6.449 -7.723 1 98.69 252 THR B CA 1
ATOM 4557 C C . THR B 1 252 ? 3.449 -7.617 -8.625 1 98.69 252 THR B C 1
ATOM 4559 O O . THR B 1 252 ? 3.979 -7.414 -9.719 1 98.69 252 THR B O 1
ATOM 4562 N N . SER B 1 253 ? 3.248 -8.773 -8.172 1 98.81 253 SER B N 1
ATOM 4563 C CA . SER B 1 253 ? 3.297 -9.93 -9.07 1 98.81 253 SER B CA 1
ATOM 4564 C C . SER B 1 253 ? 1.903 -10.297 -9.562 1 98.81 253 SER B C 1
ATOM 4566 O O . SER B 1 253 ? 0.95 -10.328 -8.781 1 98.81 253 SER B O 1
ATOM 4568 N N . HIS B 1 254 ? 1.802 -10.539 -10.797 1 98.56 254 HIS B N 1
ATOM 4569 C CA . HIS B 1 254 ? 0.501 -10.836 -11.391 1 98.56 254 HIS B CA 1
ATOM 4570 C C . HIS B 1 254 ? 0.644 -11.742 -12.609 1 98.56 254 HIS B C 1
ATOM 4572 O O . HIS B 1 254 ? 1.74 -11.898 -13.148 1 98.56 254 HIS B O 1
ATOM 4578 N N . PHE B 1 255 ? -0.44 -12.367 -13.016 1 98.25 255 PHE B N 1
ATOM 4579 C CA . PHE B 1 255 ? -0.478 -13.078 -14.289 1 98.25 255 PHE B CA 1
ATOM 4580 C C . PHE B 1 255 ? -0.515 -12.102 -15.453 1 98.25 255 PHE B C 1
ATOM 4582 O O . PHE B 1 255 ? -1.123 -11.031 -15.359 1 98.25 255 PHE B O 1
ATOM 4589 N N . VAL B 1 256 ? 0.121 -12.5 -16.531 1 97.75 256 VAL B N 1
ATOM 4590 C CA . VAL B 1 256 ? 0.116 -11.664 -17.719 1 97.75 256 VAL B CA 1
ATOM 4591 C C . VAL B 1 256 ? -1.177 -11.883 -18.5 1 97.75 256 VAL B C 1
ATOM 4593 O O . VAL B 1 256 ? -1.616 -13.023 -18.672 1 97.75 256 VAL B O 1
ATOM 4596 N N . THR B 1 257 ? -1.815 -10.844 -18.844 1 96.06 257 THR B N 1
ATOM 4597 C CA . THR B 1 257 ? -2.963 -10.828 -19.75 1 96.06 257 THR B CA 1
ATOM 4598 C C . THR B 1 257 ? -2.721 -9.875 -20.922 1 96.06 257 THR B C 1
ATOM 4600 O O . THR B 1 257 ? -1.673 -9.234 -20.984 1 96.06 257 THR B O 1
ATOM 4603 N N . GLU B 1 258 ? -3.641 -9.867 -21.797 1 95.25 258 GLU B N 1
ATOM 4604 C CA . GLU B 1 258 ? -3.508 -8.992 -22.953 1 95.25 258 GLU B CA 1
ATOM 4605 C C . GLU B 1 258 ? -3.465 -7.527 -22.531 1 95.25 258 GLU B C 1
ATOM 4607 O O . GLU B 1 258 ? -2.725 -6.73 -23.125 1 95.25 258 GLU B O 1
ATOM 4612 N N . GLU B 1 259 ? -4.266 -7.211 -21.531 1 94.5 259 GLU B N 1
ATOM 4613 C CA . GLU B 1 259 ? -4.254 -5.844 -21.016 1 94.5 259 GLU B CA 1
ATOM 4614 C C . GLU B 1 259 ? -3.018 -5.586 -20.156 1 94.5 259 GLU B C 1
ATOM 4616 O O . GLU B 1 259 ? -2.705 -6.367 -19.266 1 94.5 259 GLU B O 1
ATOM 4621 N N . LEU B 1 260 ? -2.338 -4.516 -20.484 1 94.94 260 LEU B N 1
ATOM 4622 C CA . LEU B 1 260 ? -1.065 -4.184 -19.844 1 94.94 260 LEU B CA 1
ATOM 4623 C C . LEU B 1 260 ? -1.232 -4.008 -18.344 1 94.94 260 LEU B C 1
ATOM 4625 O O . LEU B 1 260 ? -2.031 -3.18 -17.906 1 94.94 260 LEU B O 1
ATOM 4629 N N . ASP B 1 261 ? -0.447 -4.766 -17.547 1 95.25 261 ASP B N 1
ATOM 4630 C CA . ASP B 1 261 ? -0.324 -4.648 -16.094 1 95.25 261 ASP B CA 1
ATOM 4631 C C . ASP B 1 261 ? -1.688 -4.746 -15.422 1 95.25 261 ASP B C 1
ATOM 4633 O O . ASP B 1 261 ? -1.963 -4.027 -14.453 1 95.25 261 ASP B O 1
ATOM 4637 N N . ALA B 1 262 ? -2.568 -5.621 -15.969 1 94.44 262 ALA B N 1
ATOM 4638 C CA . ALA B 1 262 ? -3.949 -5.668 -15.492 1 94.44 262 ALA B CA 1
ATOM 4639 C C . ALA B 1 262 ? -4.359 -7.09 -15.133 1 94.44 262 ALA B C 1
ATOM 4641 O O . ALA B 1 262 ? -5.52 -7.344 -14.789 1 94.44 262 ALA B O 1
ATOM 4642 N N . GLY B 1 263 ? -3.486 -8.039 -15.25 1 96.56 263 GLY B N 1
ATOM 4643 C CA . GLY B 1 263 ? -3.84 -9.414 -14.969 1 96.56 263 GLY B CA 1
ATOM 4644 C C . GLY B 1 263 ? -4.074 -9.68 -13.492 1 96.56 263 GLY B C 1
ATOM 4645 O O . GLY B 1 263 ? -3.758 -8.836 -12.648 1 96.56 263 GLY B O 1
ATOM 4646 N N . PRO B 1 264 ? -4.676 -10.82 -13.234 1 97.75 264 PRO B N 1
ATOM 4647 C CA . PRO B 1 264 ? -4.984 -11.156 -11.844 1 97.75 264 PRO B CA 1
ATOM 4648 C C . PRO B 1 264 ? -3.762 -11.086 -10.93 1 97.75 264 PRO B C 1
ATOM 4650 O O . PRO B 1 264 ? -2.734 -11.703 -11.219 1 97.75 264 PRO B O 1
ATOM 4653 N N . ILE B 1 265 ? -3.863 -10.367 -9.852 1 98.5 265 ILE B N 1
ATOM 4654 C CA . ILE B 1 265 ? -2.756 -10.102 -8.938 1 98.5 265 ILE B CA 1
ATOM 4655 C C . ILE B 1 265 ? -2.529 -11.312 -8.039 1 98.5 265 ILE B C 1
ATOM 4657 O O . ILE B 1 265 ? -3.484 -11.891 -7.512 1 98.5 265 ILE B O 1
ATOM 4661 N N . ILE B 1 266 ? -1.275 -11.656 -7.898 1 98.56 266 ILE B N 1
ATOM 4662 C CA . ILE B 1 266 ? -0.897 -12.789 -7.062 1 98.56 266 ILE B CA 1
ATOM 4663 C C . ILE B 1 266 ? -0.398 -12.289 -5.707 1 98.56 266 ILE B C 1
ATOM 4665 O O . ILE B 1 266 ? -0.794 -12.805 -4.66 1 98.56 266 ILE B O 1
ATOM 4669 N N . GLU B 1 267 ? 0.439 -11.297 -5.723 1 98.62 267 GLU B N 1
ATOM 4670 C CA . GLU B 1 267 ? 1.062 -10.773 -4.512 1 98.62 267 GLU B CA 1
ATOM 4671 C C . GLU B 1 267 ? 1.363 -9.289 -4.645 1 98.62 267 GLU B C 1
ATOM 4673 O O . GLU B 1 267 ? 1.635 -8.797 -5.746 1 98.62 267 GLU B O 1
ATOM 4678 N N . GLN B 1 268 ? 1.309 -8.609 -3.521 1 98.56 268 GLN B N 1
ATOM 4679 C CA . GLN B 1 268 ? 1.718 -7.215 -3.43 1 98.56 268 GLN B CA 1
ATOM 4680 C C . GLN B 1 268 ? 2.48 -6.949 -2.135 1 98.56 268 GLN B C 1
ATOM 4682 O O . GLN B 1 268 ? 2.129 -7.48 -1.08 1 98.56 268 GLN B O 1
ATOM 4687 N N . MET B 1 269 ? 3.482 -6.207 -2.273 1 98.31 269 MET B N 1
ATOM 4688 C CA . MET B 1 269 ? 4.285 -5.793 -1.127 1 98.31 269 MET B CA 1
ATOM 4689 C C . MET B 1 269 ? 4.574 -4.297 -1.171 1 98.31 269 MET B C 1
ATOM 4691 O O . MET B 1 269 ? 4.633 -3.705 -2.25 1 98.31 269 MET B O 1
ATOM 4695 N N . VAL B 1 270 ? 4.715 -3.744 0.073 1 98.06 270 VAL B N 1
ATOM 4696 C CA . VAL B 1 270 ? 4.961 -2.307 0.13 1 98.06 270 VAL B CA 1
ATOM 4697 C C . VAL B 1 270 ? 6.133 -2.02 1.065 1 98.06 270 VAL B C 1
ATOM 4699 O O . VAL B 1 270 ? 6.492 -2.855 1.899 1 98.06 270 VAL B O 1
ATOM 4702 N N . GLU B 1 271 ? 6.684 -0.893 0.886 1 97.88 271 GLU B N 1
ATOM 4703 C CA . GLU B 1 271 ? 7.699 -0.32 1.762 1 97.88 271 GLU B CA 1
ATOM 4704 C C . GLU B 1 271 ? 7.484 1.18 1.949 1 97.88 271 GLU B C 1
ATOM 4706 O O . GLU B 1 271 ? 7.105 1.881 1.007 1 97.88 271 GLU B O 1
ATOM 4711 N N . ARG B 1 272 ? 7.723 1.636 3.174 1 97.94 272 ARG B N 1
ATOM 4712 C CA . ARG B 1 272 ? 7.547 3.055 3.471 1 97.94 272 ARG B CA 1
ATOM 4713 C C . ARG B 1 272 ? 8.68 3.881 2.873 1 97.94 272 ARG B C 1
ATOM 4715 O O . ARG B 1 272 ? 9.836 3.447 2.863 1 97.94 272 ARG B O 1
ATOM 4722 N N . VAL B 1 273 ? 8.352 5.035 2.371 1 97.81 273 VAL B N 1
ATOM 4723 C CA . VAL B 1 273 ? 9.312 6.031 1.91 1 97.81 273 VAL B CA 1
ATOM 4724 C C . VAL B 1 273 ? 9.031 7.371 2.582 1 97.81 273 VAL B C 1
ATOM 4726 O O . VAL B 1 273 ? 7.949 7.582 3.137 1 97.81 273 VAL B O 1
ATOM 4729 N N . SER B 1 274 ? 10.031 8.234 2.584 1 96.31 274 SER B N 1
ATOM 4730 C CA . SER B 1 274 ? 9.898 9.539 3.221 1 96.31 274 SER B CA 1
ATOM 4731 C C . SER B 1 274 ? 10.492 10.641 2.348 1 96.31 274 SER B C 1
ATOM 4733 O O . SER B 1 274 ? 11.023 10.367 1.271 1 96.31 274 SER B O 1
ATOM 4735 N N . HIS B 1 275 ? 10.352 11.859 2.82 1 94.81 275 HIS B N 1
ATOM 4736 C CA . HIS B 1 275 ? 10.898 13.016 2.115 1 94.81 275 HIS B CA 1
ATOM 4737 C C . HIS B 1 275 ? 12.414 12.93 2.006 1 94.81 275 HIS B C 1
ATOM 4739 O O . HIS B 1 275 ? 13.023 13.656 1.215 1 94.81 275 HIS B O 1
ATOM 4745 N N . ARG B 1 276 ? 13 12.062 2.746 1 95.31 276 ARG B N 1
ATOM 4746 C CA . ARG B 1 276 ? 14.453 11.938 2.734 1 95.31 276 ARG B CA 1
ATOM 4747 C C . ARG B 1 276 ? 14.914 11.039 1.59 1 95.31 276 ARG B C 1
ATOM 4749 O O . ARG B 1 276 ? 16.109 11.016 1.251 1 95.31 276 ARG B O 1
ATOM 4756 N N . ASP B 1 277 ? 14.016 10.297 1.045 1 96 277 ASP B N 1
ATOM 4757 C CA . ASP B 1 277 ? 14.352 9.422 -0.078 1 96 277 ASP B CA 1
ATOM 4758 C C . ASP B 1 277 ? 14.508 10.227 -1.368 1 96 277 ASP B C 1
ATOM 4760 O O . ASP B 1 277 ? 13.859 11.258 -1.546 1 96 277 ASP B O 1
ATOM 4764 N N . ASN B 1 278 ? 15.383 9.82 -2.199 1 94.56 278 ASN B N 1
ATOM 4765 C CA . ASN B 1 278 ? 15.516 10.328 -3.562 1 94.56 278 ASN B CA 1
ATOM 4766 C C . ASN B 1 278 ? 15.18 9.25 -4.59 1 94.56 278 ASN B C 1
ATOM 4768 O O . ASN B 1 278 ? 14.812 8.133 -4.23 1 94.56 278 ASN B O 1
ATOM 4772 N N . LEU B 1 279 ? 15.242 9.586 -5.852 1 94.62 279 LEU B N 1
ATOM 4773 C CA . LEU B 1 279 ? 14.852 8.648 -6.895 1 94.62 279 LEU B CA 1
ATOM 4774 C C . LEU B 1 279 ? 15.703 7.383 -6.832 1 94.62 279 LEU B C 1
ATOM 4776 O O . LEU B 1 279 ? 15.195 6.277 -7.035 1 94.62 279 LEU B O 1
ATOM 4780 N N . GLN B 1 280 ? 16.953 7.551 -6.551 1 95.62 280 GLN B N 1
ATOM 4781 C CA . GLN B 1 280 ? 17.859 6.406 -6.473 1 95.62 280 GLN B CA 1
ATOM 4782 C C . GLN B 1 280 ? 17.453 5.453 -5.355 1 95.62 280 GLN B C 1
ATOM 4784 O O . GLN B 1 280 ? 17.406 4.238 -5.555 1 95.62 280 GLN B O 1
ATOM 4789 N N . SER B 1 281 ? 17.203 6.016 -4.191 1 96.19 281 SER B N 1
ATOM 4790 C CA . SER B 1 281 ? 16.781 5.164 -3.086 1 96.19 281 SER B CA 1
ATOM 4791 C C . SER B 1 281 ? 15.422 4.543 -3.359 1 96.19 281 SER B C 1
ATOM 4793 O O . SER B 1 281 ? 15.148 3.416 -2.934 1 96.19 281 SER B O 1
ATOM 4795 N N . PHE B 1 282 ? 14.516 5.285 -4.066 1 96.69 282 PHE B N 1
ATOM 4796 C CA . PHE B 1 282 ? 13.242 4.715 -4.5 1 96.69 282 PHE B CA 1
ATOM 4797 C C . PHE B 1 282 ? 13.469 3.447 -5.316 1 96.69 282 PHE B C 1
ATOM 4799 O O . PHE B 1 282 ? 12.836 2.42 -5.062 1 96.69 282 PHE B O 1
ATOM 4806 N N . VAL B 1 283 ? 14.352 3.541 -6.227 1 96.88 283 VAL B N 1
ATOM 4807 C CA . VAL B 1 283 ? 14.633 2.428 -7.129 1 96.88 283 VAL B CA 1
ATOM 4808 C C . VAL B 1 283 ? 15.219 1.26 -6.34 1 96.88 283 VAL B C 1
ATOM 4810 O O . VAL B 1 283 ? 14.82 0.109 -6.531 1 96.88 283 VAL B O 1
ATOM 4813 N N . GLN B 1 284 ? 16.109 1.552 -5.465 1 97.31 284 GLN B N 1
ATOM 4814 C CA . GLN B 1 284 ? 16.75 0.509 -4.668 1 97.31 284 GLN B CA 1
ATOM 4815 C C . GLN B 1 284 ? 15.727 -0.215 -3.795 1 97.31 284 GLN B C 1
ATOM 4817 O O . GLN B 1 284 ? 15.719 -1.445 -3.727 1 97.31 284 GLN B O 1
ATOM 4822 N N . LYS B 1 285 ? 14.906 0.529 -3.125 1 97.62 285 LYS B N 1
ATOM 4823 C CA . LYS B 1 285 ? 13.852 -0.066 -2.312 1 97.62 285 LYS B CA 1
ATOM 4824 C C . LYS B 1 285 ? 12.914 -0.917 -3.166 1 97.62 285 LYS B C 1
ATOM 4826 O O . LYS B 1 285 ? 12.516 -2.012 -2.76 1 97.62 285 LYS B O 1
ATOM 4831 N N . SER B 1 286 ? 12.562 -0.405 -4.262 1 97.44 286 SER B N 1
ATOM 4832 C CA . SER B 1 286 ? 11.688 -1.118 -5.184 1 97.44 286 SER B CA 1
ATOM 4833 C C . SER B 1 286 ? 12.305 -2.443 -5.621 1 97.44 286 SER B C 1
ATOM 4835 O O . SER B 1 286 ? 11.617 -3.467 -5.668 1 97.44 286 SER B O 1
ATOM 4837 N N . GLU B 1 287 ? 13.578 -2.398 -5.941 1 97.81 287 GLU B N 1
ATOM 4838 C CA . GLU B 1 287 ? 14.266 -3.609 -6.379 1 97.81 287 GLU B CA 1
ATOM 4839 C C . GLU B 1 287 ? 14.195 -4.699 -5.316 1 97.81 287 GLU B C 1
ATOM 4841 O O . GLU B 1 287 ? 13.953 -5.867 -5.629 1 97.81 287 GLU B O 1
ATOM 4846 N N . ASN B 1 288 ? 14.383 -4.297 -4.156 1 97.5 288 ASN B N 1
ATOM 4847 C CA . ASN B 1 288 ? 14.312 -5.258 -3.064 1 97.5 288 ASN B CA 1
ATOM 4848 C C . ASN B 1 288 ? 12.906 -5.844 -2.924 1 97.5 288 ASN B C 1
ATOM 4850 O O . ASN B 1 288 ? 12.75 -7.047 -2.719 1 97.5 288 ASN B O 1
ATOM 4854 N N . LEU B 1 289 ? 11.945 -5.031 -3.043 1 97.94 289 LEU B N 1
ATOM 4855 C CA . LEU B 1 289 ? 10.547 -5.457 -2.959 1 97.94 289 LEU B CA 1
ATOM 4856 C C . LEU B 1 289 ? 10.211 -6.414 -4.098 1 97.94 289 LEU B C 1
ATOM 4858 O O . LEU B 1 289 ? 9.508 -7.406 -3.887 1 97.94 289 LEU B O 1
ATOM 4862 N N . GLU B 1 290 ? 10.664 -6.102 -5.242 1 98.62 290 GLU B N 1
ATOM 4863 C CA . GLU B 1 290 ? 10.391 -6.902 -6.434 1 98.62 290 GLU B CA 1
ATOM 4864 C C . GLU B 1 290 ? 10.883 -8.336 -6.266 1 98.62 290 GLU B C 1
ATOM 4866 O O . GLU B 1 290 ? 10.172 -9.289 -6.586 1 98.62 290 GLU B O 1
ATOM 4871 N N . LYS B 1 291 ? 12.094 -8.43 -5.777 1 98.69 291 LYS B N 1
ATOM 4872 C CA . LYS B 1 291 ? 12.68 -9.75 -5.566 1 98.69 291 LYS B CA 1
ATOM 4873 C C . LYS B 1 291 ? 11.812 -10.594 -4.637 1 98.69 291 LYS B C 1
ATOM 4875 O O . LYS B 1 291 ? 11.453 -11.727 -4.969 1 98.69 291 LYS B O 1
ATOM 4880 N N . GLN B 1 292 ? 11.469 -9.969 -3.547 1 98.5 292 GLN B N 1
ATOM 4881 C CA . GLN B 1 292 ? 10.695 -10.68 -2.537 1 98.5 292 GLN B CA 1
ATOM 4882 C C . GLN B 1 292 ? 9.305 -11.031 -3.061 1 98.5 292 GLN B C 1
ATOM 4884 O O . GLN B 1 292 ? 8.828 -12.148 -2.861 1 98.5 292 GLN B O 1
ATOM 4889 N N . CYS B 1 293 ? 8.719 -10.094 -3.693 1 98.75 293 CYS B N 1
ATOM 4890 C CA . CYS B 1 293 ? 7.367 -10.25 -4.211 1 98.75 293 CYS B CA 1
ATOM 4891 C C . CYS B 1 293 ? 7.305 -11.344 -5.262 1 98.75 293 CYS B C 1
ATOM 4893 O O . CYS B 1 293 ? 6.422 -12.203 -5.223 1 98.75 293 CYS B O 1
ATOM 4895 N N . LEU B 1 294 ? 8.211 -11.352 -6.168 1 98.81 294 LEU B N 1
ATOM 4896 C CA . LEU B 1 294 ? 8.266 -12.359 -7.223 1 98.81 294 LEU B CA 1
ATOM 4897 C C . LEU B 1 294 ? 8.531 -13.742 -6.641 1 98.81 294 LEU B C 1
ATOM 4899 O O . LEU B 1 294 ? 7.887 -14.719 -7.023 1 98.81 294 LEU B O 1
ATOM 4903 N N . SER B 1 295 ? 9.469 -13.781 -5.734 1 98.56 295 SER B N 1
ATOM 4904 C CA . SER B 1 295 ? 9.812 -15.047 -5.09 1 98.56 295 SER B CA 1
ATOM 4905 C C . SER B 1 295 ? 8.594 -15.672 -4.418 1 98.56 295 SER B C 1
ATOM 4907 O O . SER B 1 295 ? 8.328 -16.859 -4.586 1 98.56 295 SER B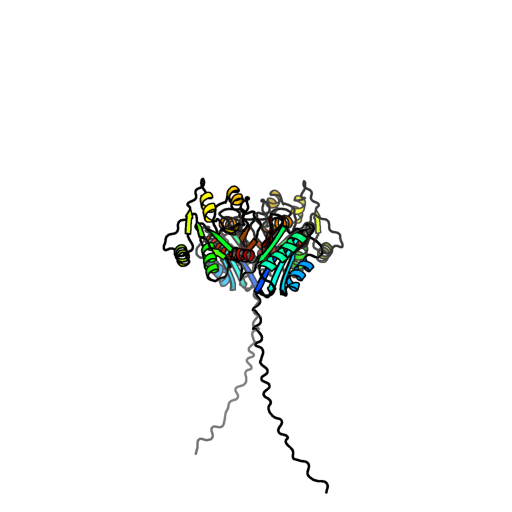 O 1
ATOM 4909 N N . LYS B 1 296 ? 7.902 -14.875 -3.719 1 98.44 296 LYS B N 1
ATOM 4910 C CA . LYS B 1 296 ? 6.719 -15.375 -3.021 1 98.44 296 LYS B CA 1
ATOM 4911 C C . LYS B 1 296 ? 5.66 -15.859 -4.012 1 98.44 296 LYS B C 1
ATOM 4913 O O . LYS B 1 296 ? 5.027 -16.891 -3.793 1 98.44 296 LYS B O 1
ATOM 4918 N N . ALA B 1 297 ? 5.477 -15.148 -5.051 1 98.62 297 ALA B N 1
ATOM 4919 C CA . ALA B 1 297 ? 4.488 -15.508 -6.059 1 98.62 297 ALA B CA 1
ATOM 4920 C C . ALA B 1 297 ? 4.828 -16.844 -6.703 1 98.62 297 ALA B C 1
ATOM 4922 O O . ALA B 1 297 ? 3.959 -17.719 -6.84 1 98.62 297 ALA B O 1
ATOM 4923 N N . ILE B 1 298 ? 6.07 -17.016 -7.09 1 98.5 298 ILE B N 1
ATOM 4924 C CA . ILE B 1 298 ? 6.508 -18.25 -7.734 1 98.5 298 ILE B CA 1
ATOM 4925 C C . ILE B 1 298 ? 6.336 -19.422 -6.777 1 98.5 298 ILE B C 1
ATOM 4927 O O . ILE B 1 298 ? 5.828 -20.484 -7.164 1 98.5 298 ILE B O 1
ATOM 4931 N N . ARG B 1 299 ? 6.746 -19.219 -5.547 1 97.44 299 ARG B N 1
ATOM 4932 C CA . ARG B 1 299 ? 6.609 -20.281 -4.555 1 97.44 299 ARG B CA 1
ATOM 4933 C C . ARG B 1 299 ? 5.148 -20.688 -4.371 1 97.44 299 ARG B C 1
ATOM 4935 O O . ARG B 1 299 ? 4.812 -21.859 -4.414 1 97.44 299 ARG B O 1
ATOM 4942 N N . SER B 1 300 ? 4.328 -19.688 -4.152 1 97.88 300 SER B N 1
ATOM 4943 C CA . SER B 1 300 ? 2.902 -19.953 -3.977 1 97.88 300 SER B CA 1
ATOM 4944 C C . SER B 1 300 ? 2.32 -20.672 -5.184 1 97.88 300 SER B C 1
ATOM 4946 O O . SER B 1 300 ? 1.512 -21.594 -5.031 1 97.88 300 SER B O 1
ATOM 4948 N N . TYR B 1 301 ? 2.727 -20.266 -6.324 1 97.69 301 TYR B N 1
ATOM 4949 C CA . TYR B 1 301 ? 2.244 -20.891 -7.555 1 97.69 301 TYR B CA 1
ATOM 4950 C C . TYR B 1 301 ? 2.666 -22.344 -7.633 1 97.69 301 TYR B C 1
ATOM 4952 O O . TYR B 1 301 ? 1.84 -23.219 -7.902 1 97.69 301 TYR B O 1
ATOM 4960 N N . CYS B 1 302 ? 3.904 -22.641 -7.336 1 96.5 302 CYS B N 1
ATOM 4961 C CA . CYS B 1 302 ? 4.445 -23.984 -7.426 1 96.5 302 CYS B CA 1
ATOM 4962 C C . CYS B 1 302 ? 3.818 -24.891 -6.379 1 96.5 302 CYS B C 1
ATOM 4964 O O . CYS B 1 302 ? 3.713 -26.109 -6.586 1 96.5 302 CYS B O 1
ATOM 4966 N N . GLU B 1 303 ? 3.387 -24.281 -5.34 1 95.88 303 GLU B N 1
ATOM 4967 C CA . GLU B 1 303 ? 2.756 -25.047 -4.27 1 95.88 303 GLU B CA 1
ATOM 4968 C C . GLU B 1 303 ? 1.254 -25.188 -4.496 1 95.88 303 GLU B C 1
ATOM 4970 O O . GLU B 1 303 ? 0.521 -25.609 -3.602 1 95.88 303 GLU B O 1
ATOM 4975 N N . LEU B 1 304 ? 0.785 -24.781 -5.609 1 97.06 304 LEU B N 1
ATOM 4976 C CA . LEU B 1 304 ? -0.612 -24.875 -6.016 1 97.06 304 LEU B CA 1
ATOM 4977 C C . LEU B 1 304 ? -1.508 -24.078 -5.07 1 97.06 304 LEU B C 1
ATOM 4979 O O . LEU B 1 304 ? -2.588 -24.547 -4.695 1 97.06 304 LEU B O 1
ATOM 4983 N N . ARG B 1 305 ? -1.009 -22.906 -4.746 1 97.81 305 ARG B N 1
ATOM 4984 C CA . ARG B 1 305 ? -1.767 -22.062 -3.824 1 97.81 305 ARG B CA 1
ATOM 4985 C C . ARG B 1 305 ? -2.49 -20.953 -4.57 1 97.81 305 ARG B C 1
ATOM 4987 O O . ARG B 1 305 ? -3.338 -20.266 -3.998 1 97.81 305 ARG B O 1
ATOM 4994 N N . VAL B 1 306 ? -2.227 -20.75 -5.805 1 97.75 306 VAL B N 1
ATOM 4995 C CA . VAL B 1 306 ? -2.762 -19.625 -6.57 1 97.75 306 VAL B CA 1
ATOM 4996 C C . VAL B 1 306 ? -3.748 -20.141 -7.617 1 97.75 306 VAL B C 1
ATOM 4998 O O . VAL B 1 306 ? -3.371 -20.906 -8.516 1 97.75 306 VAL B O 1
ATOM 5001 N N . LEU B 1 307 ? -4.949 -19.734 -7.543 1 94.75 307 LEU B N 1
ATOM 5002 C CA . LEU B 1 307 ? -5.969 -20.109 -8.516 1 94.75 307 LEU B CA 1
ATOM 5003 C C . LEU B 1 307 ? -6.629 -18.875 -9.117 1 94.75 307 LEU B C 1
ATOM 5005 O O . LEU B 1 307 ? -6.953 -17.922 -8.398 1 94.75 307 LEU B O 1
ATOM 5009 N N . PRO B 1 308 ? -6.723 -18.875 -10.391 1 89.5 308 PRO B N 1
ATOM 5010 C CA . PRO B 1 308 ? -7.48 -17.766 -10.977 1 89.5 308 PRO B CA 1
ATOM 5011 C C . PRO B 1 308 ? -8.93 -17.719 -10.492 1 89.5 308 PRO B C 1
ATOM 5013 O O . PRO B 1 308 ? -9.547 -18.766 -10.289 1 89.5 308 PRO B O 1
ATOM 5016 N N . TYR B 1 309 ? -9.422 -16.547 -10.297 1 88.12 309 TYR B N 1
ATOM 5017 C CA . TYR B 1 309 ? -10.766 -16.312 -9.781 1 88.12 309 TYR B CA 1
ATOM 5018 C C . TYR B 1 309 ? -11.453 -15.18 -10.531 1 88.12 309 TYR B C 1
ATOM 5020 O O . TYR B 1 309 ? -10.93 -14.07 -10.602 1 88.12 309 TYR B O 1
ATOM 5028 N N . GLU B 1 310 ? -12.609 -15.406 -11.102 1 79.69 310 GLU B N 1
ATOM 5029 C CA . GLU B 1 310 ? -13.461 -14.438 -11.781 1 79.69 310 GLU B CA 1
ATOM 5030 C C . GLU B 1 310 ? -12.68 -13.633 -12.812 1 79.69 310 GLU B C 1
ATOM 5032 O O . GLU B 1 310 ? -12.852 -12.414 -12.922 1 79.69 310 GLU B O 1
ATOM 5037 N N . GLY B 1 311 ? -11.742 -14.148 -13.359 1 79 311 GLY B N 1
ATOM 5038 C CA . GLY B 1 311 ? -11.023 -13.578 -14.484 1 79 311 GLY B CA 1
ATOM 5039 C C . GLY B 1 311 ? -10.031 -12.5 -14.086 1 79 311 GLY B C 1
ATOM 5040 O O . GLY B 1 311 ? -9.016 -12.312 -14.75 1 79 311 GLY B O 1
ATOM 5041 N N . LYS B 1 312 ? -10.289 -11.758 -13.023 1 88.81 312 LYS B N 1
ATOM 5042 C CA . LYS B 1 312 ? -9.414 -10.625 -12.742 1 88.81 312 LYS B CA 1
ATOM 5043 C C . LYS B 1 312 ? -8.797 -10.742 -11.352 1 88.81 312 LYS B C 1
ATOM 5045 O O . LYS B 1 312 ? -8.062 -9.852 -10.914 1 88.81 312 LYS B O 1
ATOM 5050 N N . LYS B 1 313 ? -9.117 -11.836 -10.742 1 95.31 313 LYS B N 1
ATOM 5051 C CA . LYS B 1 313 ? -8.641 -12 -9.375 1 95.31 313 LYS B CA 1
ATOM 5052 C C . LYS B 1 313 ? -8.008 -13.375 -9.172 1 95.31 313 LYS B C 1
ATOM 5054 O O . LYS B 1 313 ? -7.934 -14.172 -10.109 1 95.31 313 LYS B O 1
ATOM 5059 N N . THR B 1 314 ? -7.457 -13.508 -8.016 1 97.62 314 THR B N 1
ATOM 5060 C CA . THR B 1 314 ? -6.898 -14.805 -7.656 1 97.62 314 THR B CA 1
ATOM 5061 C C . THR B 1 314 ? -7.375 -15.234 -6.27 1 97.62 314 THR B C 1
ATOM 5063 O O . THR B 1 314 ? -7.605 -14.398 -5.398 1 97.62 314 THR B O 1
ATOM 5066 N N . VAL B 1 315 ? -7.59 -16.5 -6.105 1 96.38 315 VAL B N 1
ATOM 5067 C CA . VAL B 1 315 ? -7.602 -17.141 -4.801 1 96.38 315 VAL B CA 1
ATOM 5068 C C . VAL B 1 315 ? -6.184 -17.562 -4.418 1 96.38 315 VAL B C 1
ATOM 5070 O O . VAL B 1 315 ? -5.516 -18.281 -5.172 1 96.38 315 VAL B O 1
ATOM 5073 N N . VAL B 1 316 ? -5.711 -17.078 -3.32 1 97.19 316 VAL B N 1
ATOM 5074 C CA . VAL B 1 316 ? -4.379 -17.453 -2.857 1 97.19 316 VAL B CA 1
ATOM 5075 C C . VAL B 1 316 ? -4.477 -18.109 -1.482 1 97.19 316 VAL B C 1
ATOM 5077 O O . VAL B 1 316 ? -4.699 -17.422 -0.479 1 97.19 316 VAL B O 1
ATOM 5080 N N . PHE B 1 317 ? -4.254 -19.406 -1.472 1 94.94 317 PHE B N 1
ATOM 5081 C CA . PHE B 1 317 ? -4.332 -20.172 -0.236 1 94.94 317 PHE B CA 1
ATOM 5082 C C . PHE B 1 317 ? -3.021 -20.094 0.536 1 94.94 317 PHE B C 1
ATOM 5084 O O . PHE B 1 317 ? -1.942 -20.094 -0.06 1 94.94 317 PHE B O 1
#

Radius of gyration: 36.61 Å; Cα contacts (8 Å, |Δi|>4): 1147; chains: 2; bounding box: 89×117×119 Å

pLDDT: mean 90.38, std 19.96, range [16.38, 98.94]

Sequence (634 aa):
MAMARRVSQVMGLANRNRNISFKSLDPPSPLTHGIHVFHCPDAVGIVAKLSDCIASRGGNILAADVFVPENKQVFYSRSDFVFDPIKWPRHQMEEDFLKLSQTFNAISSVVRVPTVDPKYKIAVLASKQDHCLVDLLHGWQDGRFPVDIKCVISNHHRGPNTHVIRFLERHGIPYHYLCTTMENKREEEILQLVQNTDFLVLARYMQILSANFLRRYRNDIINIHHGLLPSFKGGHPSKQAFEAGVKLIGATSHFVTEELDAGPIIEQMVERVSHRDNLQSFVQKSENLEKQCLSKAIRSYCELRVLPYEGKKTVVFMAMARRVSQVMGLANRNRNISFKSLDPPSPLTHGIHVFHCPDAVGIVAKLSDCIASRGGNILAADVFVPENKQVFYSRSDFVFDPIKWPRHQMEEDFLKLSQTFNAISSVVRVPTVDPKYKIAVLASKQDHCLVDLLHGWQDGRFPVDIKCVISNHHRGPNTHVIRFLERHGIPYHYLCTTMENKREEEILQLVQNTDFLVLARYMQILSANFLRRYRNDIINIHHGLLPSFKGGHPSKQAFEAGVKLIGATSHFVTEELDAGPIIEQMVERVSHRDNLQSFVQKSENLEKQCLSKAIRSYCELRVLPYEGKKTVVF